Protein AF-A0A7R7EHP1-F1 (afdb_monomer)

Sequence (462 aa):
MDNDRMEEYQDSLSEIKDYPFELNQMVKHLNQRIECKRRKRFLTSLSSMVAVFLLFVITVNSNTTFAEELFKLPVIGTLAEYVQFDKGLQNAVKNKYVKKVNLIAKSNGYTLSLPYAIADTKQLVVFFQVPEHLKKKESDFINVDITKIVDTTSGKEYKDYISETSYPTGNSVDKNLYYTSIRSGDYPIPENLKIYVTMRRESQSQDTNSINNDSKASNAKDTFETTPNTKNEKLGEFVYALHMGKYPEPIITTLNKDIKVNGQTIHINSVGQYPTGTEININIPDNNDYIINGLDFKVIDNSGKSWGNPGGVTAIGPDEKGNTQYFFESDYFHSNTLNKIKFAGIRMLKKSEAVITLDLKNKTMAPELKDIQLKNIERSGNKAYITFSSDTIGCLGLFQHEYKDTKGNQFEFHSESGTSMQNSTMENYLATVWPKDNKVILTRCLSPMIKLKKPVEITLEK

Nearest PDB structures (foldseek):
  4cw8-assembly1_A  TM=3.115E-01  e=1.584E+00  Turkey adenovirus 3
  8hnn-assembly1_N  TM=4.223E-01  e=3.018E+00  Lama glama
  5ymw-assembly4_J  TM=3.507E-01  e=2.601E+00  Gallus gallus
  4d62-assembly1_A  TM=2.993E-01  e=2.133E+00  Avirulent turkey hemorrhagic enteritis virus
  7n5p-assembly1_A  TM=1.720E-01  e=4.155E-01  Mus musculus

pLDDT: mean 78.01, std 17.37, range [24.52, 96.88]

Foldseek 3Di:
DPPVVVVVVVVVVVVVPDDDPVVVVVVVVVVVVVVVVVVVVVVVVVVVVVVVVVVVQCCQQVDVVVLPVVDPDDDLVCVLVQCVVAQLVNQCSVVVQKDQRSHWWDFLRFIKTWGIWHDAQFKIKTKIFGDPVVPDDPFKDKDKDFPWKAQPVVRHTDDFWDKDKDDGDDPRVVRRITMMMIGGDPGTDHQKMKTKIWIKIWGQDPPPPDPPDDDDDDDDDDDPPPDRPIDIGTNGITMDIHRNDHHDDKDKQADQDWDADVNFTKGWGIWTAGSRKIKTKIAGDPPGQKDWLDWFKWWAWPVRDIDDDGADWDWDDPDPVRIIITIGHHPRVVPDITWKMKTFKTFIDGQVRFKKKAQLVVQDIPPDDPFKDWDDWDDDPQKIKTKMKGLDDHPWDFFDQWKADPVRDIDGWDPPWDWDDDPNIIITITMDGQDPSSMIMTGTSDTDMDGDPDIDMDTRDD

Solvent-accessible surface area (backbone atoms only — not comparable to full-atom values): 26061 Å² total; per-residue (Å²): 144,73,60,69,64,55,50,54,50,49,52,56,55,61,71,61,68,72,71,55,68,66,57,58,50,47,52,50,53,48,49,51,48,52,48,52,50,48,51,50,52,49,52,52,49,52,52,47,52,52,50,55,48,51,52,47,42,51,49,34,60,72,31,66,70,63,26,57,69,74,42,87,62,74,53,64,78,54,47,31,66,64,34,63,90,37,61,6,50,24,46,25,36,76,70,65,56,57,42,82,64,42,36,62,31,66,24,84,92,43,59,47,31,35,44,39,35,35,69,36,52,51,36,41,35,40,33,36,40,52,55,70,86,74,72,79,54,102,64,57,45,78,46,73,41,80,78,44,38,26,28,63,84,81,70,42,74,58,73,58,61,51,78,50,71,48,76,51,57,76,82,19,53,83,65,38,42,32,40,36,41,33,39,34,64,93,51,60,54,62,45,38,30,36,41,32,35,39,36,31,38,38,32,68,62,84,80,82,74,74,86,73,89,70,96,75,93,73,94,75,93,75,76,89,71,86,60,79,64,57,49,73,44,79,54,33,61,36,66,47,83,45,78,71,53,88,59,78,84,63,53,69,44,75,62,73,40,78,44,69,60,95,83,34,62,37,34,35,46,33,40,38,33,30,64,59,27,24,36,42,36,29,34,62,58,84,86,40,71,46,46,72,78,44,71,26,42,33,40,29,28,75,86,67,55,68,51,61,44,91,82,68,73,57,65,46,67,65,45,100,86,42,37,33,39,40,49,41,64,26,63,43,93,66,76,78,37,76,33,33,42,38,37,45,28,40,17,46,38,48,53,90,75,29,58,34,41,34,34,60,80,80,63,44,61,41,70,81,52,96,62,48,42,85,74,47,66,45,79,57,93,62,32,31,43,35,34,34,38,24,73,67,94,57,96,55,54,66,47,47,68,50,35,26,40,91,86,63,53,76,46,68,59,47,95,74,45,50,77,47,83,52,97,86,31,36,38,37,38,40,35,44,76,54,47,95,86,31,38,41,36,42,38,54,44,64,45,60,75,44,71,46,96,67,59,50,74,43,75,58,74,130

Secondary structure (DSSP, 8-state):
--SHHHHHHHHHHHHTT---HHHHHHHHHHHHHHHHHHHHHHHHHHHHHHHHHHHHHHHHHH-HHHHHHH--PPPHHHHHHHTTT-HHHHHHHHTT-PEEEEEEEEETTEEEEEEEEEE-SSEEEEEEE--GGG---TTEEEEEEEEEEEETTT-PEE--EEEEEEPP-THHHHTTEEEEEEEESSSPPPSEEEEEEEEEEEEE----------------------S--EEEEEEEEEEEEEE--SPPPPEEEEEEEEEEETTEEEEEEEEEE-SS-EEEEEE--TTSSEEEEEEEEEEEETTS-EEE-SS--EEE---TTSEEEEEE---GGG-S-EEEEEEEEEEEEEHHHHEEEEETTTTEEES--SSEEEEEEEEETTEEEEEEEES---SS-SEEEEEEETT--EEE--TT-EEEEETTEEEEEEEEE--TT-EEEEEE----EEEEEEEEEEE---

Mean predicted aligned error: 13.89 Å

Structure (mmCIF, N/CA/C/O backbone):
data_AF-A0A7R7EHP1-F1
#
_entry.id   AF-A0A7R7EHP1-F1
#
loop_
_atom_site.group_PDB
_atom_site.id
_atom_site.type_symbol
_atom_site.label_atom_id
_atom_site.label_alt_id
_atom_site.label_comp_id
_atom_site.label_asym_id
_atom_site.label_entity_id
_atom_site.label_seq_id
_atom_site.pdbx_PDB_ins_code
_atom_site.Cartn_x
_atom_site.Cartn_y
_atom_site.Cartn_z
_atom_site.occupancy
_atom_site.B_iso_or_equiv
_atom_site.auth_seq_id
_atom_site.auth_comp_id
_atom_site.auth_asym_id
_atom_site.auth_atom_id
_atom_site.pdbx_PDB_model_num
ATOM 1 N N . MET A 1 1 ? -35.880 4.488 -96.274 1.00 52.31 1 MET A N 1
ATOM 2 C CA . MET A 1 1 ? -34.917 3.399 -96.535 1.00 52.31 1 MET A CA 1
ATOM 3 C C . MET A 1 1 ? -33.840 3.441 -95.450 1.00 52.31 1 MET A C 1
ATOM 5 O O . MET A 1 1 ? -32.669 3.571 -95.765 1.00 52.31 1 MET A O 1
ATOM 9 N N . AS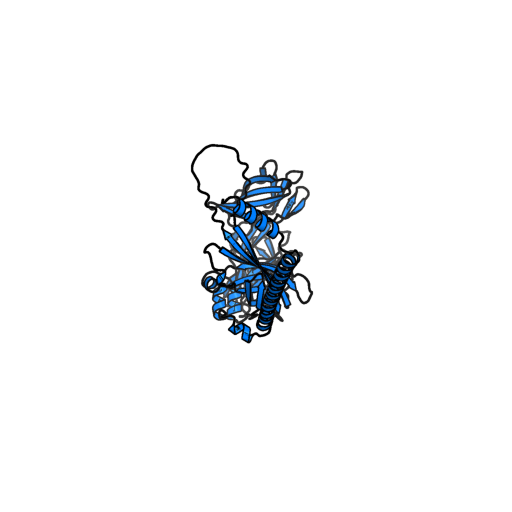P A 1 2 ? -34.262 3.430 -94.177 1.00 58.31 2 ASP A N 1
ATOM 10 C CA . ASP A 1 2 ? -33.384 3.715 -93.019 1.00 58.31 2 ASP A CA 1
ATOM 11 C C . ASP A 1 2 ? -33.766 2.907 -91.759 1.00 58.31 2 ASP A C 1
ATOM 13 O O . ASP A 1 2 ? -33.209 3.118 -90.690 1.00 58.31 2 ASP A O 1
ATOM 17 N N . ASN A 1 3 ? -34.723 1.974 -91.881 1.00 58.06 3 ASN A N 1
ATOM 18 C CA . ASN A 1 3 ? -35.154 1.109 -90.774 1.00 58.06 3 ASN A CA 1
ATOM 19 C C . ASN A 1 3 ? -34.490 -0.279 -90.845 1.00 58.06 3 ASN A C 1
ATOM 21 O O . ASN A 1 3 ? -34.068 -0.785 -89.814 1.00 58.06 3 ASN A O 1
ATOM 25 N N . ASP A 1 4 ? -34.269 -0.820 -92.053 1.00 64.56 4 ASP A N 1
ATOM 26 C CA . ASP A 1 4 ? -33.595 -2.120 -92.249 1.00 64.56 4 ASP A CA 1
ATOM 27 C C . ASP A 1 4 ? -32.164 -2.139 -91.702 1.00 64.56 4 ASP A C 1
ATOM 29 O O . ASP A 1 4 ? -31.730 -3.119 -91.111 1.00 64.56 4 ASP A O 1
ATOM 33 N N . ARG A 1 5 ? -31.419 -1.035 -91.839 1.00 61.72 5 ARG A N 1
ATOM 34 C CA . ARG A 1 5 ? -30.025 -0.970 -91.369 1.00 61.72 5 ARG A CA 1
ATOM 35 C C . ARG A 1 5 ? -29.895 -0.898 -89.856 1.00 61.72 5 ARG A C 1
ATOM 37 O O . ARG A 1 5 ? -28.898 -1.358 -89.315 1.00 61.72 5 ARG A O 1
ATOM 44 N N . MET A 1 6 ? -30.871 -0.299 -89.178 1.00 61.28 6 MET A N 1
ATOM 45 C CA . MET A 1 6 ? -30.883 -0.242 -87.716 1.00 61.28 6 MET A CA 1
ATOM 46 C C . MET A 1 6 ? -31.290 -1.582 -87.112 1.00 61.28 6 MET A C 1
ATOM 48 O O . MET A 1 6 ? -30.767 -1.941 -86.061 1.00 61.28 6 MET A O 1
ATOM 52 N N . GLU A 1 7 ? -32.164 -2.327 -87.785 1.00 69.12 7 GLU A N 1
ATOM 53 C CA . GLU A 1 7 ? -32.553 -3.679 -87.386 1.00 69.12 7 GLU A CA 1
ATOM 54 C C . GLU A 1 7 ? -31.391 -4.663 -87.603 1.00 69.12 7 GLU A C 1
ATOM 56 O O . GLU A 1 7 ? -31.010 -5.370 -86.676 1.00 69.12 7 GLU A O 1
ATOM 61 N N . GLU A 1 8 ? -30.699 -4.577 -88.743 1.00 64.94 8 GLU A N 1
ATOM 62 C CA . GLU A 1 8 ? -29.490 -5.359 -89.046 1.00 64.94 8 GLU A CA 1
ATOM 63 C C . GLU A 1 8 ? -28.326 -5.034 -88.082 1.00 64.94 8 GLU A C 1
ATOM 65 O O . GLU A 1 8 ? -27.584 -5.921 -87.651 1.00 64.94 8 GLU A O 1
ATOM 70 N N . TYR A 1 9 ? -28.189 -3.770 -87.660 1.00 66.81 9 TYR A N 1
ATOM 71 C CA . TYR A 1 9 ? -27.194 -3.346 -86.666 1.00 66.81 9 TYR A CA 1
ATOM 72 C C . TYR A 1 9 ? -27.538 -3.822 -85.244 1.00 66.81 9 TYR A C 1
ATOM 74 O O . TYR A 1 9 ? -26.642 -4.171 -84.474 1.00 66.81 9 TYR A O 1
ATOM 82 N N . GLN A 1 10 ? -28.825 -3.861 -84.886 1.00 63.66 10 GLN A N 1
ATOM 83 C CA . GLN A 1 10 ? -29.300 -4.393 -83.603 1.00 63.66 10 GLN A CA 1
ATOM 84 C C . GLN A 1 10 ? -29.149 -5.920 -83.540 1.00 63.66 10 GLN A C 1
ATOM 86 O O . GLN A 1 10 ? -28.689 -6.428 -82.515 1.00 63.66 10 GLN A O 1
ATOM 91 N N . ASP A 1 11 ? -29.424 -6.631 -84.638 1.00 70.19 11 ASP A N 1
ATOM 92 C CA . ASP A 1 11 ? -29.185 -8.074 -84.759 1.00 70.19 11 ASP A CA 1
ATOM 93 C C . ASP A 1 11 ? -27.691 -8.395 -84.635 1.00 70.19 11 ASP A C 1
ATOM 95 O O . ASP A 1 11 ? -27.306 -9.216 -83.799 1.00 70.19 11 ASP A O 1
ATOM 99 N N . SER A 1 12 ? -26.834 -7.639 -85.333 1.00 63.38 12 SER A N 1
ATOM 100 C CA . SER A 1 12 ? -25.370 -7.758 -85.237 1.00 63.38 12 SER A CA 1
ATOM 101 C C . SER A 1 12 ? -24.852 -7.536 -83.806 1.00 63.38 12 SER A C 1
ATOM 103 O O . SER A 1 12 ? -23.927 -8.209 -83.354 1.00 63.38 12 SER A O 1
ATOM 105 N N . LEU A 1 13 ? -25.441 -6.597 -83.054 1.00 60.09 13 LEU A N 1
ATOM 106 C CA . LEU A 1 13 ? -25.074 -6.332 -81.656 1.00 60.09 13 LEU A CA 1
ATOM 107 C C . LEU A 1 13 ? -25.603 -7.395 -80.685 1.00 60.09 13 LEU A C 1
ATOM 109 O O . LEU A 1 13 ? -24.998 -7.616 -79.632 1.00 60.09 13 LEU A O 1
ATOM 113 N N . SER A 1 14 ? -26.717 -8.048 -81.017 1.00 58.25 14 SER A N 1
ATOM 114 C CA . SER A 1 14 ? -27.279 -9.142 -80.222 1.00 58.25 14 SER A CA 1
ATOM 115 C C . SER A 1 14 ? -26.455 -10.430 -80.348 1.00 58.25 14 SER A C 1
ATOM 117 O O . SER A 1 14 ? -26.311 -11.157 -79.365 1.00 58.25 14 SER A O 1
ATOM 119 N N . GLU A 1 15 ? -25.816 -10.640 -81.503 1.00 56.41 15 GLU A N 1
ATOM 120 C CA . GLU A 1 15 ? -24.929 -11.774 -81.791 1.00 56.41 15 GLU A CA 1
ATOM 121 C C . GLU A 1 15 ? -23.551 -11.643 -81.100 1.00 56.41 15 GLU A C 1
ATOM 123 O O . GLU A 1 15 ? -22.895 -12.636 -80.796 1.00 56.41 15 GLU A O 1
ATOM 128 N N . ILE A 1 16 ? -23.133 -10.418 -80.747 1.00 53.50 16 ILE A N 1
ATOM 129 C CA . ILE A 1 16 ? -21.843 -10.113 -80.084 1.00 53.50 16 ILE A CA 1
ATOM 130 C C . ILE A 1 16 ? -21.940 -10.172 -78.538 1.00 53.50 16 ILE A C 1
ATOM 132 O O . ILE A 1 16 ? -20.990 -9.858 -77.818 1.00 53.50 16 ILE A O 1
ATOM 136 N N . LYS A 1 17 ? -23.084 -10.576 -77.970 1.00 46.62 17 LYS A N 1
ATOM 137 C CA . LYS A 1 17 ? -23.320 -10.485 -76.516 1.00 46.62 17 LYS A CA 1
ATOM 138 C C . LYS A 1 17 ? -22.704 -11.609 -75.678 1.00 46.62 17 LYS A C 1
ATOM 140 O O . LYS A 1 17 ? -22.642 -11.473 -74.456 1.00 46.62 17 LYS A O 1
ATOM 145 N N . ASP A 1 18 ? -22.174 -12.649 -76.313 1.00 53.75 18 ASP A N 1
ATOM 146 C CA . ASP A 1 18 ? -21.408 -13.689 -75.634 1.00 53.75 18 ASP A CA 1
ATOM 147 C C . ASP A 1 18 ? -19.911 -13.443 -75.811 1.00 53.75 18 ASP A C 1
ATOM 149 O O . ASP A 1 18 ? -19.249 -13.946 -76.720 1.00 53.75 18 ASP A O 1
ATOM 153 N N . TYR A 1 19 ? -19.345 -12.669 -74.882 1.00 53.22 19 TYR A N 1
ATOM 154 C CA . TYR A 1 19 ? -17.903 -12.704 -74.661 1.00 53.22 19 TYR A CA 1
ATOM 155 C C . TYR A 1 19 ? -17.483 -14.169 -74.461 1.00 53.22 19 TYR A C 1
ATOM 157 O O . TYR A 1 19 ? -18.042 -14.827 -73.575 1.00 53.22 19 TYR A O 1
ATOM 165 N N . PRO A 1 20 ? -16.500 -14.695 -75.218 1.00 58.59 20 PRO A N 1
ATOM 166 C CA . PRO A 1 20 ? -16.111 -16.090 -75.096 1.00 58.59 20 PRO A CA 1
ATOM 167 C C . PRO A 1 20 ? -15.748 -16.389 -73.641 1.00 58.59 20 PRO A C 1
ATOM 169 O O . PRO A 1 20 ? -15.012 -15.635 -72.994 1.00 58.59 20 PRO A O 1
ATOM 172 N N . PHE A 1 21 ? -16.280 -17.494 -73.114 1.00 57.16 21 PHE A N 1
ATOM 173 C CA . PHE A 1 21 ? -16.093 -17.936 -71.727 1.00 57.16 21 PHE A CA 1
ATOM 174 C C . PHE A 1 21 ? -14.610 -17.944 -71.306 1.00 57.16 21 PHE A C 1
ATOM 176 O O . PHE A 1 21 ? -14.271 -17.667 -70.154 1.00 57.16 21 PHE A O 1
ATOM 183 N N . GLU A 1 22 ? -13.712 -18.183 -72.261 1.00 60.34 22 GLU A N 1
ATOM 184 C CA . GLU A 1 22 ? -12.258 -18.148 -72.100 1.00 60.34 22 GLU A CA 1
ATOM 185 C C . GLU A 1 22 ? -11.711 -16.763 -71.715 1.00 60.34 22 GLU A C 1
ATOM 187 O O . GLU A 1 22 ? -10.794 -16.681 -70.897 1.00 60.34 22 GLU A O 1
ATOM 192 N N . LEU A 1 23 ? -12.297 -15.665 -72.210 1.00 55.94 23 LEU A N 1
ATOM 193 C CA . LEU A 1 23 ? -11.865 -14.299 -71.897 1.00 55.94 23 LEU A CA 1
ATOM 194 C C . LEU A 1 23 ? -12.285 -13.888 -70.477 1.00 55.94 23 LEU A C 1
ATOM 196 O O . LEU A 1 23 ? -11.485 -13.323 -69.729 1.00 55.94 23 LEU A O 1
ATOM 200 N N . ASN A 1 24 ? -13.503 -14.254 -70.062 1.00 57.12 24 ASN A N 1
ATOM 201 C CA . ASN A 1 24 ? -13.978 -14.060 -68.686 1.00 57.12 24 ASN A CA 1
ATOM 202 C C . ASN A 1 24 ? -13.167 -14.891 -67.680 1.00 57.12 24 ASN A C 1
ATOM 204 O O . ASN A 1 24 ? -12.806 -14.398 -66.606 1.00 57.12 24 ASN A O 1
ATOM 208 N N . GLN A 1 25 ? -12.811 -16.129 -68.038 1.00 59.72 25 GLN A N 1
ATOM 209 C CA . GLN A 1 25 ? -11.888 -16.936 -67.242 1.00 59.72 25 GLN A CA 1
ATOM 210 C C . GLN A 1 25 ? -10.489 -16.313 -67.187 1.00 59.72 25 GLN A C 1
ATOM 212 O O . GLN A 1 25 ? -9.908 -16.236 -66.105 1.00 59.72 25 GLN A O 1
ATOM 217 N N . MET A 1 26 ? -9.965 -15.790 -68.298 1.00 57.25 26 MET A N 1
ATOM 218 C CA . MET A 1 26 ? -8.668 -15.110 -68.321 1.00 57.25 26 MET A CA 1
ATOM 219 C C . MET A 1 26 ? -8.643 -13.865 -67.433 1.00 57.25 26 MET A C 1
ATOM 221 O O . MET A 1 26 ? -7.713 -13.717 -66.643 1.00 57.25 26 MET A O 1
ATOM 225 N N . VAL A 1 27 ? -9.662 -13.003 -67.496 1.00 59.91 27 VAL A N 1
ATOM 226 C CA . VAL A 1 27 ? -9.769 -11.804 -66.644 1.00 59.91 27 VAL A CA 1
ATOM 227 C C . VAL A 1 27 ? -9.897 -12.193 -65.171 1.00 59.91 27 VAL A C 1
ATOM 229 O O . VAL A 1 27 ? -9.215 -11.618 -64.321 1.00 59.91 27 VAL A O 1
ATOM 232 N N . LYS A 1 28 ? -10.687 -13.225 -64.850 1.00 60.69 28 LYS A N 1
ATOM 233 C CA . LYS A 1 28 ? -10.805 -13.763 -63.486 1.00 60.69 28 LYS A CA 1
ATOM 234 C C . LYS A 1 28 ? -9.474 -14.323 -62.974 1.00 60.69 28 LYS A C 1
ATOM 236 O O . LYS A 1 28 ? -9.086 -14.033 -61.844 1.00 60.69 28 LYS A O 1
ATOM 241 N N . HIS A 1 29 ? -8.741 -15.060 -63.808 1.00 63.00 29 HIS A N 1
ATOM 242 C CA . HIS A 1 29 ? -7.425 -15.615 -63.476 1.00 63.00 29 HIS A CA 1
ATOM 243 C C . HIS A 1 29 ? -6.356 -14.517 -63.358 1.00 63.00 29 HIS A C 1
ATOM 245 O O . HIS A 1 29 ? -5.473 -14.603 -62.500 1.00 63.00 29 HIS A O 1
ATOM 251 N N . LEU A 1 30 ? -6.431 -13.462 -64.175 1.00 57.88 30 LEU A N 1
ATOM 252 C CA . LEU A 1 30 ? -5.544 -12.302 -64.104 1.00 57.88 30 LEU A CA 1
ATOM 253 C C . LEU A 1 30 ? -5.798 -11.502 -62.819 1.00 57.88 30 LEU A C 1
ATOM 255 O O . LEU A 1 30 ? -4.851 -11.230 -62.082 1.00 57.88 30 LEU A O 1
ATOM 259 N N . ASN A 1 31 ? -7.063 -11.215 -62.500 1.00 58.31 31 ASN A N 1
ATOM 260 C CA . ASN A 1 31 ? -7.464 -10.529 -61.271 1.00 58.31 31 ASN A CA 1
ATOM 261 C C . ASN A 1 31 ? -7.093 -11.343 -60.025 1.00 58.31 31 ASN A C 1
ATOM 263 O O . ASN A 1 31 ? -6.468 -10.798 -59.120 1.00 58.31 31 ASN A O 1
ATOM 267 N N . GLN A 1 32 ? -7.327 -12.660 -60.009 1.00 61.62 32 GLN A N 1
ATOM 268 C CA . GLN A 1 32 ? -6.865 -13.535 -58.922 1.00 61.62 32 GLN A CA 1
ATOM 269 C C . GLN A 1 32 ? -5.338 -13.544 -58.778 1.00 61.62 32 GLN A C 1
ATOM 271 O O . GLN A 1 32 ? -4.827 -13.559 -57.659 1.00 61.62 32 GLN A O 1
ATOM 276 N N . ARG A 1 33 ? -4.576 -13.506 -59.881 1.00 59.25 33 ARG A N 1
ATOM 277 C CA . ARG A 1 33 ? -3.106 -13.399 -59.835 1.00 59.25 33 ARG A CA 1
ATOM 278 C C . ARG A 1 33 ? -2.642 -12.032 -59.332 1.00 59.25 33 ARG A C 1
ATOM 280 O O . ARG A 1 33 ? -1.659 -11.980 -58.593 1.00 59.25 33 ARG A O 1
ATOM 287 N N . ILE A 1 34 ? -3.317 -10.945 -59.704 1.00 58.03 34 ILE A N 1
ATOM 288 C CA . ILE A 1 34 ? -3.027 -9.584 -59.228 1.00 58.03 34 ILE A CA 1
ATOM 289 C C . ILE A 1 34 ? -3.346 -9.468 -57.734 1.00 58.03 34 ILE A C 1
ATOM 291 O O . ILE A 1 34 ? -2.502 -8.983 -56.980 1.00 58.03 34 ILE A O 1
ATOM 295 N N . GLU A 1 35 ? -4.493 -9.978 -57.282 1.00 55.59 35 GLU A N 1
ATOM 296 C CA . GLU A 1 35 ? -4.862 -10.015 -55.866 1.00 55.59 35 GLU A CA 1
ATOM 297 C C . GLU A 1 35 ? -3.926 -10.910 -55.057 1.00 55.59 35 GLU A C 1
ATOM 299 O O . GLU A 1 35 ? -3.403 -10.464 -54.042 1.00 55.59 35 GLU A O 1
ATOM 304 N N . CYS A 1 36 ? -3.597 -12.121 -55.520 1.00 55.41 36 CYS A N 1
ATOM 305 C CA . CYS A 1 36 ? -2.614 -12.979 -54.852 1.00 55.41 36 CYS A CA 1
ATOM 306 C C . CYS A 1 36 ? -1.216 -12.350 -54.808 1.00 55.41 36 CYS A C 1
ATOM 308 O O . CYS A 1 36 ? -0.531 -12.487 -53.797 1.00 55.41 36 CYS A O 1
ATOM 310 N N . LYS A 1 37 ? -0.767 -11.645 -55.859 1.00 55.28 37 LYS A N 1
ATOM 311 C CA . LYS A 1 37 ? 0.523 -10.928 -55.851 1.00 55.28 37 LYS A CA 1
ATOM 312 C C . LYS A 1 37 ? 0.499 -9.713 -54.924 1.00 55.28 37 LYS A C 1
ATOM 314 O O . LYS A 1 37 ? 1.484 -9.499 -54.222 1.00 55.28 37 LYS A O 1
ATOM 319 N N . ARG A 1 38 ? -0.596 -8.944 -54.880 1.00 52.72 38 ARG A N 1
ATOM 320 C CA . ARG A 1 38 ? -0.785 -7.833 -53.928 1.00 52.72 38 ARG A CA 1
ATOM 321 C C . ARG A 1 38 ? -0.858 -8.342 -52.493 1.00 52.72 38 ARG A C 1
ATOM 323 O O . ARG A 1 38 ? -0.155 -7.811 -51.648 1.00 52.72 38 ARG A O 1
ATOM 330 N N . ARG A 1 39 ? -1.603 -9.417 -52.232 1.00 52.03 39 ARG A N 1
ATOM 331 C CA . ARG A 1 39 ? -1.726 -10.056 -50.916 1.00 52.03 39 ARG A CA 1
ATOM 332 C C . ARG A 1 39 ? -0.402 -10.671 -50.474 1.00 52.03 39 ARG A C 1
ATOM 334 O O . ARG A 1 39 ? -0.000 -10.422 -49.350 1.00 52.03 39 ARG A O 1
ATOM 341 N N . LYS A 1 40 ? 0.333 -11.367 -51.356 1.00 50.81 40 LYS A N 1
ATOM 342 C CA . LYS A 1 40 ? 1.697 -11.852 -51.071 1.00 50.81 40 LYS A CA 1
ATOM 343 C C . LYS A 1 40 ? 2.669 -10.702 -50.807 1.00 50.81 40 LYS A C 1
ATOM 345 O O . LYS A 1 40 ? 3.375 -10.780 -49.817 1.00 50.81 40 LYS A O 1
ATOM 350 N N . ARG A 1 41 ? 2.672 -9.626 -51.608 1.00 51.34 41 ARG A N 1
ATOM 351 C CA . ARG A 1 41 ? 3.519 -8.437 -51.366 1.00 51.34 41 ARG A CA 1
ATOM 352 C C . ARG A 1 41 ? 3.160 -7.706 -50.070 1.00 51.34 41 ARG A C 1
ATOM 354 O O . ARG A 1 41 ? 4.057 -7.264 -49.363 1.00 51.34 41 ARG A O 1
ATOM 361 N N . PHE A 1 42 ? 1.874 -7.613 -49.742 1.00 47.16 42 PHE A N 1
ATOM 362 C CA . PHE A 1 42 ? 1.380 -7.003 -48.508 1.00 47.16 42 PHE A CA 1
ATOM 363 C C . PHE A 1 42 ? 1.708 -7.867 -47.282 1.00 47.16 42 PHE A C 1
ATOM 365 O O . PHE A 1 42 ? 2.222 -7.350 -46.298 1.00 47.16 42 PHE A O 1
ATOM 372 N N . LEU A 1 43 ? 1.531 -9.191 -47.369 1.00 43.28 43 LEU A N 1
ATOM 373 C CA . LEU A 1 43 ? 1.942 -10.158 -46.343 1.00 43.28 43 LEU A CA 1
ATOM 374 C C . LEU A 1 43 ? 3.465 -10.167 -46.140 1.00 43.28 43 LEU A C 1
ATOM 376 O O . LEU A 1 43 ? 3.918 -10.150 -44.999 1.00 43.28 43 LEU A O 1
ATOM 380 N N . THR A 1 44 ? 4.271 -10.124 -47.209 1.00 51.81 44 THR A N 1
ATOM 381 C CA . THR A 1 44 ? 5.738 -10.027 -47.089 1.00 51.81 44 THR A CA 1
ATOM 382 C C . THR A 1 44 ? 6.186 -8.669 -46.547 1.00 51.81 44 THR A C 1
ATOM 384 O O . THR A 1 44 ? 7.168 -8.607 -45.814 1.00 51.81 44 THR A O 1
ATOM 387 N N . SER A 1 45 ? 5.467 -7.585 -46.860 1.00 52.44 45 SER A N 1
ATOM 388 C CA . SER A 1 45 ? 5.767 -6.235 -46.363 1.00 52.44 45 SER A CA 1
ATOM 389 C C . SER A 1 45 ? 5.407 -6.069 -44.882 1.00 52.44 45 SER A C 1
ATOM 391 O O . SER A 1 45 ? 6.240 -5.573 -44.126 1.00 52.44 45 SER A O 1
ATOM 393 N N . LEU A 1 46 ? 4.245 -6.564 -44.430 1.00 52.66 46 LEU A N 1
ATOM 394 C CA . LEU A 1 46 ? 3.900 -6.604 -43.002 1.00 52.66 46 LEU A CA 1
ATOM 395 C C . LEU A 1 46 ? 4.866 -7.499 -42.218 1.00 52.66 46 LEU A C 1
ATOM 397 O O . LEU A 1 46 ? 5.336 -7.107 -41.154 1.00 52.66 46 LEU A O 1
ATOM 401 N N . SER A 1 47 ? 5.203 -8.678 -42.753 1.00 57.56 47 SER A N 1
ATOM 402 C CA . SER A 1 47 ? 6.149 -9.594 -42.104 1.00 57.56 47 SER A CA 1
ATOM 403 C C . SER A 1 47 ? 7.547 -8.985 -41.979 1.00 57.56 47 SER A C 1
ATOM 405 O O . SER A 1 47 ? 8.196 -9.164 -40.953 1.00 57.56 47 SER A O 1
ATOM 407 N N . SER A 1 48 ? 8.010 -8.254 -42.997 1.00 69.06 48 SER A N 1
ATOM 408 C CA . SER A 1 48 ? 9.295 -7.548 -42.964 1.00 69.06 48 SER A CA 1
ATOM 409 C C . SER A 1 48 ? 9.299 -6.437 -41.915 1.00 69.06 48 SER A C 1
ATOM 411 O O . SER A 1 48 ? 10.251 -6.322 -41.149 1.00 69.06 48 SER A O 1
ATOM 413 N N . MET A 1 49 ? 8.213 -5.670 -41.818 1.00 66.75 49 MET A N 1
ATOM 414 C CA . MET A 1 49 ? 8.080 -4.594 -40.841 1.00 66.75 49 MET A CA 1
ATOM 415 C C . MET A 1 49 ? 8.054 -5.139 -39.403 1.00 66.75 49 MET A C 1
ATOM 417 O O . MET A 1 49 ? 8.783 -4.640 -38.549 1.00 66.75 49 MET A O 1
ATOM 421 N N . VAL A 1 50 ? 7.317 -6.227 -39.145 1.00 72.75 50 VAL A N 1
ATOM 422 C CA . VAL A 1 50 ? 7.344 -6.934 -37.849 1.00 72.75 50 VAL A CA 1
ATOM 423 C C . VAL A 1 50 ? 8.745 -7.470 -37.533 1.00 72.75 50 VAL A C 1
ATOM 425 O O . VAL A 1 50 ? 9.210 -7.307 -36.408 1.00 72.75 50 VAL A O 1
ATOM 428 N N . ALA A 1 51 ? 9.448 -8.053 -38.509 1.00 76.81 51 ALA A N 1
ATOM 429 C CA . ALA A 1 51 ? 10.800 -8.577 -38.312 1.00 76.81 51 ALA A CA 1
ATOM 430 C C . ALA A 1 51 ? 11.817 -7.475 -37.973 1.00 76.81 51 ALA A C 1
ATOM 432 O O . ALA A 1 51 ? 12.565 -7.611 -37.007 1.00 76.81 51 ALA A O 1
ATOM 433 N N . VAL A 1 52 ? 11.808 -6.356 -38.706 1.00 80.00 52 VAL A N 1
ATOM 434 C CA . VAL A 1 52 ? 12.650 -5.184 -38.408 1.00 80.00 52 VAL A CA 1
ATOM 435 C C . VAL A 1 52 ? 12.344 -4.641 -37.014 1.00 80.00 52 VAL A C 1
ATOM 437 O O . VAL A 1 52 ? 13.257 -4.264 -36.283 1.00 80.00 52 VAL A O 1
ATOM 440 N N . PHE A 1 53 ? 11.076 -4.649 -36.598 1.00 76.06 53 PHE A N 1
ATOM 441 C CA . PHE A 1 53 ? 10.716 -4.215 -35.254 1.00 76.06 53 PHE A CA 1
ATOM 442 C C . PHE A 1 53 ? 11.153 -5.173 -34.157 1.00 76.06 53 PHE A C 1
ATOM 444 O O . PHE A 1 53 ? 11.627 -4.704 -33.128 1.00 76.06 53 PHE A O 1
ATOM 451 N N . LEU A 1 54 ? 11.017 -6.483 -34.350 1.00 80.31 54 LEU A N 1
ATOM 452 C CA . LEU A 1 54 ? 11.529 -7.461 -33.393 1.00 80.31 54 LEU A CA 1
ATOM 453 C C . LEU A 1 54 ? 13.044 -7.325 -33.252 1.00 80.31 54 LEU A C 1
ATOM 455 O O . LEU A 1 54 ? 13.540 -7.265 -32.133 1.00 80.31 54 LEU A O 1
ATOM 459 N N . LEU A 1 55 ? 13.762 -7.172 -34.368 1.00 83.06 55 LEU A N 1
ATOM 460 C CA . LEU A 1 55 ? 15.197 -6.892 -34.358 1.00 83.06 55 LEU A CA 1
ATOM 461 C C . LEU A 1 55 ? 15.515 -5.594 -33.616 1.00 83.06 55 LEU A C 1
ATOM 463 O O . LEU A 1 55 ? 16.446 -5.573 -32.819 1.00 83.06 55 LEU A O 1
ATOM 467 N N . PHE A 1 56 ? 14.727 -4.537 -33.812 1.00 78.56 56 PHE A N 1
ATOM 468 C CA . PHE A 1 56 ? 14.872 -3.294 -33.058 1.00 78.56 56 PHE A CA 1
ATOM 469 C C . PHE A 1 56 ? 14.669 -3.510 -31.552 1.00 78.56 56 PHE A C 1
ATOM 471 O O . PHE A 1 56 ? 15.539 -3.131 -30.778 1.00 78.56 56 PHE A O 1
ATOM 478 N N . VAL A 1 57 ? 13.577 -4.159 -31.125 1.00 79.75 57 VAL A N 1
ATOM 479 C CA . VAL A 1 57 ? 13.315 -4.434 -29.698 1.00 79.75 57 VAL A CA 1
ATOM 480 C C . VAL A 1 57 ? 14.434 -5.279 -29.091 1.00 79.75 57 VAL A C 1
ATOM 482 O O . VAL A 1 57 ? 14.919 -4.957 -28.012 1.00 79.75 57 VAL A O 1
ATOM 485 N N . ILE A 1 58 ? 14.888 -6.317 -29.798 1.00 82.12 58 ILE A N 1
ATOM 486 C CA . ILE A 1 58 ? 16.012 -7.150 -29.360 1.00 82.12 58 ILE A CA 1
ATOM 487 C C . ILE A 1 58 ? 17.283 -6.305 -29.246 1.00 82.12 58 ILE A C 1
ATOM 489 O O . ILE A 1 58 ? 17.976 -6.396 -28.239 1.00 82.12 58 ILE A O 1
ATOM 493 N N . THR A 1 59 ? 17.579 -5.457 -30.232 1.00 77.94 59 THR A N 1
ATOM 494 C CA . THR A 1 59 ? 18.792 -4.626 -30.234 1.00 77.94 59 THR A CA 1
ATOM 495 C C . THR A 1 59 ? 18.785 -3.639 -29.072 1.00 77.94 59 THR A C 1
ATOM 497 O O . THR A 1 59 ? 19.772 -3.553 -28.348 1.00 77.94 59 THR A O 1
ATOM 500 N N . VAL A 1 60 ? 17.668 -2.938 -28.855 1.00 75.69 60 VAL A N 1
ATOM 501 C CA . VAL A 1 60 ? 17.534 -1.974 -27.755 1.00 75.69 60 VAL A CA 1
ATOM 502 C C . VAL A 1 60 ? 17.618 -2.668 -26.400 1.00 75.69 60 VAL A C 1
ATOM 504 O O . VAL A 1 60 ? 18.379 -2.235 -25.543 1.00 75.69 60 VAL A O 1
ATOM 507 N N . ASN A 1 61 ? 16.902 -3.777 -26.216 1.00 81.00 61 ASN A N 1
ATOM 508 C CA . ASN A 1 61 ? 16.882 -4.474 -24.930 1.00 81.00 61 ASN A CA 1
ATOM 509 C C . ASN A 1 61 ? 18.192 -5.234 -24.639 1.00 81.00 61 ASN A C 1
ATOM 511 O O . ASN A 1 61 ? 18.465 -5.527 -23.479 1.00 81.00 61 ASN A O 1
ATOM 515 N N . SER A 1 62 ? 19.004 -5.558 -25.657 1.00 79.62 62 SER A N 1
ATOM 516 C CA . SER A 1 62 ? 20.288 -6.262 -25.470 1.00 79.62 62 SER A CA 1
ATOM 517 C C . SER A 1 62 ? 21.494 -5.323 -25.371 1.00 79.62 62 SER A C 1
ATOM 519 O O . SER A 1 62 ? 22.539 -5.742 -24.877 1.00 79.62 62 SER A O 1
ATOM 521 N N . ASN A 1 63 ? 21.390 -4.078 -25.854 1.00 75.19 63 ASN A N 1
ATOM 522 C CA . ASN A 1 63 ? 22.502 -3.127 -25.896 1.00 75.19 63 ASN A CA 1
ATOM 523 C C . ASN A 1 63 ? 22.160 -1.833 -25.145 1.00 75.19 63 ASN A C 1
ATOM 525 O O . ASN A 1 63 ? 21.427 -0.974 -25.636 1.00 75.19 63 ASN A O 1
ATOM 529 N N . THR A 1 64 ? 22.765 -1.674 -23.969 1.00 68.94 64 THR A N 1
ATOM 530 C CA . THR A 1 64 ? 22.543 -0.532 -23.078 1.00 68.94 64 THR A CA 1
ATOM 531 C C . THR A 1 64 ? 22.966 0.799 -23.696 1.00 68.94 64 THR A C 1
ATOM 533 O O . THR A 1 64 ? 22.229 1.771 -23.567 1.00 68.94 64 THR A O 1
ATOM 536 N N . THR A 1 65 ? 24.095 0.849 -24.409 1.00 72.19 65 THR A N 1
ATOM 537 C CA . THR A 1 65 ? 24.624 2.077 -25.027 1.00 72.19 65 THR A CA 1
ATOM 538 C C . THR A 1 65 ? 23.713 2.591 -26.136 1.00 72.19 65 THR A C 1
ATOM 540 O O . THR A 1 65 ? 23.424 3.780 -26.209 1.00 72.19 65 THR A O 1
ATOM 543 N N . PHE A 1 66 ? 23.207 1.693 -26.982 1.00 65.94 66 PHE A N 1
ATOM 544 C CA . PHE A 1 66 ? 22.267 2.076 -28.036 1.00 65.94 66 PHE A CA 1
ATOM 545 C C . PHE A 1 66 ? 20.934 2.567 -27.460 1.00 65.94 66 PHE A C 1
ATOM 547 O O . PHE A 1 66 ? 20.342 3.521 -27.962 1.00 65.94 66 PHE A O 1
ATOM 554 N N . ALA A 1 67 ? 20.474 1.938 -26.378 1.00 66.62 67 ALA A N 1
ATOM 555 C CA . ALA A 1 67 ? 19.261 2.357 -25.702 1.00 66.62 67 ALA A CA 1
ATOM 556 C C . ALA A 1 67 ? 19.405 3.756 -25.071 1.00 66.62 67 ALA A C 1
ATOM 558 O O . ALA A 1 67 ? 18.501 4.575 -25.209 1.00 66.62 67 ALA A O 1
ATOM 559 N N . GLU A 1 68 ? 20.546 4.066 -24.445 1.00 66.62 68 GLU A N 1
ATOM 560 C CA . GLU A 1 68 ? 20.814 5.390 -23.857 1.00 66.62 68 GLU A CA 1
ATOM 561 C C . GLU A 1 68 ? 20.798 6.535 -24.881 1.00 66.62 68 GLU A C 1
ATOM 563 O O . GLU A 1 68 ? 20.367 7.630 -24.540 1.00 66.62 68 GLU A O 1
ATOM 568 N N . GLU A 1 69 ? 21.200 6.288 -26.129 1.00 65.31 69 GLU A N 1
ATOM 569 C CA . GLU A 1 69 ? 21.138 7.290 -27.207 1.00 65.31 69 GLU A CA 1
ATOM 570 C C . GLU A 1 69 ? 19.723 7.460 -27.784 1.00 65.31 69 GLU A C 1
ATOM 572 O O . GLU A 1 69 ? 19.301 8.562 -28.141 1.00 65.31 69 GLU A O 1
ATOM 577 N N . LEU A 1 70 ? 18.950 6.372 -27.867 1.00 63.22 70 LEU A N 1
ATOM 578 C CA . LEU A 1 70 ? 17.570 6.420 -28.360 1.00 63.22 70 LEU A CA 1
ATOM 579 C C . LEU A 1 70 ? 16.619 7.107 -27.388 1.00 63.22 70 LEU A C 1
ATOM 581 O O . LEU A 1 70 ? 15.651 7.754 -27.799 1.00 63.22 70 LEU A O 1
ATOM 585 N N . PHE A 1 71 ? 16.878 6.951 -26.098 1.00 62.31 71 PHE A N 1
ATOM 586 C CA . PHE A 1 71 ? 16.114 7.616 -25.074 1.00 62.31 71 PHE A CA 1
ATOM 587 C C . PHE A 1 71 ? 16.838 8.894 -24.651 1.00 62.31 71 PHE A C 1
ATOM 589 O O . PHE A 1 71 ? 17.799 8.850 -23.893 1.00 62.31 71 PHE A O 1
ATOM 596 N N . LYS A 1 72 ? 16.334 10.062 -25.066 1.00 62.03 72 LYS A N 1
ATOM 597 C CA . LYS A 1 72 ? 16.723 11.362 -24.483 1.00 62.03 72 LYS A CA 1
ATOM 598 C C . LYS A 1 72 ? 16.193 11.465 -23.051 1.00 62.03 72 LYS A C 1
ATOM 600 O O . LYS A 1 72 ? 15.256 12.210 -22.769 1.00 62.03 72 LYS A O 1
ATOM 605 N N . LEU A 1 73 ? 16.714 10.625 -22.166 1.00 58.44 73 LEU A N 1
ATOM 606 C CA . LEU A 1 73 ? 16.141 10.428 -20.853 1.00 58.44 73 LEU A CA 1
ATOM 607 C C . LEU A 1 73 ? 16.330 11.666 -19.981 1.00 58.44 73 LEU A C 1
ATOM 609 O O . LEU A 1 73 ? 17.366 12.334 -20.064 1.00 58.44 73 LEU A O 1
ATOM 613 N N . PRO A 1 74 ? 15.376 11.953 -19.080 1.00 59.81 74 PRO A N 1
ATOM 614 C CA . PRO A 1 74 ? 15.667 12.821 -17.956 1.00 59.81 74 PRO A CA 1
ATOM 615 C C . PRO A 1 74 ? 16.903 12.291 -17.215 1.00 59.81 74 PRO A C 1
ATOM 617 O O . PRO A 1 74 ? 16.907 11.167 -16.725 1.00 59.81 74 PRO A O 1
ATOM 620 N N . VAL A 1 75 ? 17.966 13.098 -17.123 1.00 62.06 75 VAL A N 1
ATOM 621 C CA . VAL A 1 75 ? 19.150 12.778 -16.308 1.00 62.06 75 VAL A CA 1
ATOM 622 C C . VAL A 1 75 ? 18.686 12.416 -14.893 1.00 62.06 75 VAL A C 1
ATOM 624 O O . VAL A 1 75 ? 17.742 13.025 -14.398 1.00 62.06 75 VAL A O 1
ATOM 627 N N . ILE A 1 76 ? 19.345 11.468 -14.216 1.00 65.06 76 ILE A N 1
ATOM 628 C CA . ILE A 1 76 ? 18.968 11.004 -12.860 1.00 65.06 76 ILE A CA 1
ATOM 629 C C . ILE A 1 76 ? 18.720 12.181 -11.898 1.00 65.06 76 ILE A C 1
ATOM 631 O O . ILE A 1 76 ? 17.775 12.144 -11.121 1.00 65.06 76 ILE A O 1
ATOM 635 N N . GLY A 1 77 ? 19.501 13.264 -12.007 1.00 61.28 77 GLY A N 1
ATOM 636 C CA . GLY A 1 77 ? 19.275 14.494 -11.238 1.00 61.28 77 GLY A CA 1
ATOM 637 C C . GLY A 1 77 ? 17.894 15.122 -11.464 1.00 61.28 77 GLY A C 1
ATOM 638 O O . GLY A 1 77 ? 17.256 15.535 -10.505 1.00 61.28 77 GLY A O 1
ATOM 639 N N . THR A 1 78 ? 17.390 15.109 -12.701 1.00 67.00 78 THR A N 1
ATOM 640 C CA . THR A 1 78 ? 16.028 15.558 -13.019 1.00 67.00 78 THR A CA 1
ATOM 641 C C . THR A 1 78 ? 14.965 14.583 -12.524 1.00 67.00 78 THR A C 1
ATOM 643 O O . THR A 1 78 ? 13.904 15.052 -12.151 1.00 67.00 78 THR A O 1
ATOM 646 N N . LEU A 1 79 ? 15.237 13.269 -12.416 1.00 73.12 79 LEU A N 1
ATOM 647 C CA . LEU A 1 79 ? 14.267 12.277 -11.909 1.00 73.12 79 LEU A CA 1
ATOM 648 C C . LEU A 1 79 ? 13.793 12.596 -10.477 1.00 73.12 79 LEU A C 1
ATOM 650 O O . LEU A 1 79 ? 12.654 12.299 -10.128 1.00 73.12 79 LEU A O 1
ATOM 654 N N . ALA A 1 80 ? 14.626 13.265 -9.671 1.00 68.69 80 ALA A N 1
ATOM 655 C CA . ALA A 1 80 ? 14.273 13.694 -8.316 1.00 68.69 80 ALA A CA 1
ATOM 656 C C . ALA A 1 80 ? 13.133 14.733 -8.294 1.00 68.69 80 ALA A C 1
ATOM 658 O O . ALA A 1 80 ? 12.390 14.807 -7.314 1.00 68.69 80 ALA A O 1
ATOM 659 N N . GLU A 1 81 ? 12.981 15.508 -9.371 1.00 68.25 81 GLU A N 1
ATOM 660 C CA . GLU A 1 81 ? 11.869 16.446 -9.556 1.00 68.25 81 GLU A CA 1
ATOM 661 C C . GLU A 1 81 ? 10.562 15.707 -9.895 1.00 68.25 81 GLU A C 1
ATOM 663 O O . GLU A 1 81 ? 9.487 16.147 -9.502 1.00 68.25 81 GLU A O 1
ATOM 668 N N . TYR A 1 82 ? 10.639 14.542 -10.552 1.00 70.06 82 TYR A N 1
ATOM 669 C CA . TYR A 1 82 ? 9.459 13.742 -10.928 1.00 70.06 82 TYR A CA 1
ATOM 670 C C . TYR A 1 82 ? 8.845 13.020 -9.727 1.00 70.06 82 TYR A C 1
ATOM 672 O O . TYR A 1 82 ? 7.633 12.847 -9.656 1.00 70.06 82 TYR A O 1
ATOM 680 N N . VAL A 1 83 ? 9.673 12.618 -8.762 1.00 67.62 83 VAL A N 1
ATOM 681 C CA . VAL A 1 83 ? 9.231 11.924 -7.541 1.00 67.62 83 VAL A CA 1
ATOM 682 C C . VAL A 1 83 ? 9.074 12.877 -6.357 1.00 67.62 83 VAL A C 1
ATOM 684 O O . VAL A 1 83 ? 9.201 12.473 -5.207 1.00 67.62 83 VAL A O 1
ATOM 687 N N . GLN A 1 84 ? 8.812 14.163 -6.608 1.00 63.50 84 GLN A N 1
ATOM 688 C CA . GLN A 1 84 ? 8.875 15.192 -5.566 1.00 63.50 84 GLN A CA 1
ATOM 689 C C . GLN A 1 84 ? 7.917 15.012 -4.385 1.00 63.50 84 GLN A C 1
ATOM 691 O O . GLN A 1 84 ? 8.180 15.520 -3.296 1.00 63.50 84 GLN A O 1
ATOM 696 N N . PHE A 1 85 ? 6.837 14.264 -4.589 1.00 60.56 85 PHE A N 1
ATOM 697 C CA . PHE A 1 85 ? 5.847 13.970 -3.559 1.00 60.56 85 PHE A CA 1
ATOM 698 C C . PHE A 1 85 ? 6.188 12.727 -2.722 1.00 60.56 85 PHE A C 1
ATOM 700 O O . PHE A 1 85 ? 5.536 12.492 -1.710 1.00 60.56 85 PHE A O 1
ATOM 707 N N . ASP A 1 86 ? 7.234 11.977 -3.086 1.00 68.50 86 ASP A N 1
ATOM 708 C CA . ASP A 1 86 ? 7.754 10.851 -2.308 1.00 68.50 86 ASP A CA 1
ATOM 709 C C . ASP A 1 86 ? 9.224 11.110 -1.948 1.00 68.50 86 ASP A C 1
ATOM 711 O O . ASP A 1 86 ? 10.146 10.889 -2.741 1.00 68.50 86 ASP A O 1
ATOM 715 N N . LYS A 1 87 ? 9.471 11.589 -0.721 1.00 70.12 87 LYS A N 1
ATOM 716 C CA . LYS A 1 87 ? 10.848 11.873 -0.291 1.00 70.12 87 LYS A CA 1
ATOM 717 C C . LYS A 1 87 ? 11.712 10.614 -0.178 1.00 70.12 87 LYS A C 1
ATOM 719 O O . LYS A 1 87 ? 12.932 10.731 -0.290 1.00 70.12 87 LYS A O 1
ATOM 724 N N . GLY A 1 88 ? 11.119 9.433 0.025 1.00 72.12 88 GLY A N 1
ATOM 725 C CA . GLY A 1 88 ? 11.848 8.163 0.008 1.00 72.12 88 GLY A CA 1
ATOM 726 C C . GLY A 1 88 ? 12.436 7.903 -1.375 1.00 72.12 88 GLY A C 1
ATOM 727 O O . GLY A 1 88 ? 13.644 7.700 -1.514 1.00 72.12 88 GLY A O 1
ATOM 728 N N . LEU A 1 89 ? 11.616 8.058 -2.414 1.00 78.38 89 LEU A N 1
ATOM 729 C CA . LEU A 1 89 ? 12.076 7.967 -3.798 1.00 78.38 89 LEU A CA 1
ATOM 730 C C . LEU A 1 89 ? 13.045 9.092 -4.165 1.00 78.38 89 LEU A C 1
ATOM 732 O O . LEU A 1 89 ? 14.055 8.820 -4.812 1.00 78.38 89 LEU A O 1
ATOM 736 N N . GLN A 1 90 ? 12.829 10.331 -3.708 1.00 77.56 90 GLN A N 1
ATOM 737 C CA . GLN A 1 90 ? 13.821 11.396 -3.907 1.00 77.56 90 GLN A CA 1
ATOM 738 C C . GLN A 1 90 ? 15.184 11.033 -3.311 1.00 77.56 90 GLN A C 1
ATOM 740 O O . GLN A 1 90 ? 16.211 11.283 -3.942 1.00 77.56 90 GLN A O 1
ATOM 745 N N . ASN A 1 91 ? 15.211 10.465 -2.104 1.00 78.50 91 ASN A N 1
ATOM 746 C CA . ASN A 1 91 ? 16.450 10.064 -1.446 1.00 78.50 91 ASN A CA 1
ATOM 747 C C . ASN A 1 91 ? 17.140 8.925 -2.203 1.00 78.50 91 ASN A C 1
ATOM 749 O O . ASN A 1 91 ? 18.349 9.010 -2.425 1.00 78.50 91 ASN A O 1
ATOM 753 N N . ALA A 1 92 ? 16.392 7.922 -2.669 1.00 84.06 92 ALA A N 1
ATOM 754 C CA . ALA A 1 92 ? 16.920 6.871 -3.537 1.00 84.06 92 ALA A CA 1
ATOM 755 C C . ALA A 1 92 ? 17.535 7.451 -4.824 1.00 84.06 92 ALA A C 1
ATOM 757 O O . ALA A 1 92 ? 18.660 7.110 -5.194 1.00 84.06 92 ALA A O 1
ATOM 758 N N . VAL A 1 93 ? 16.846 8.396 -5.471 1.00 84.06 93 VAL A N 1
ATOM 759 C CA . VAL A 1 93 ? 17.336 9.059 -6.686 1.00 84.06 93 VAL A CA 1
ATOM 760 C C . VAL A 1 93 ? 18.609 9.867 -6.425 1.00 84.06 93 VAL A C 1
ATOM 762 O O . VAL A 1 93 ? 19.597 9.711 -7.147 1.00 84.06 93 VAL A O 1
ATOM 765 N N . LYS A 1 94 ? 18.626 10.692 -5.370 1.00 82.31 94 LYS A N 1
ATOM 766 C CA . LYS A 1 94 ? 19.791 11.507 -4.977 1.00 82.31 94 LYS A CA 1
ATOM 767 C C . LYS A 1 94 ? 21.019 10.653 -4.666 1.00 82.31 94 LYS A C 1
ATOM 769 O O . LYS A 1 94 ? 22.132 11.040 -5.013 1.00 82.31 94 LYS A O 1
ATOM 774 N N . ASN A 1 95 ? 20.814 9.474 -4.083 1.00 83.94 95 ASN A N 1
ATOM 775 C CA . ASN A 1 95 ? 21.874 8.516 -3.770 1.00 83.94 95 ASN A CA 1
ATOM 776 C C . ASN A 1 95 ? 22.192 7.550 -4.926 1.00 83.94 95 ASN A C 1
ATOM 778 O O . ASN A 1 95 ? 22.861 6.542 -4.719 1.00 83.94 95 ASN A O 1
ATOM 782 N N . LYS A 1 96 ? 21.755 7.859 -6.158 1.00 84.44 96 LYS A N 1
ATOM 783 C CA . LYS A 1 96 ? 22.031 7.074 -7.377 1.00 84.44 96 LYS A CA 1
ATOM 784 C C . LYS A 1 96 ? 21.548 5.618 -7.300 1.00 84.44 96 LYS A C 1
ATOM 786 O O . LYS A 1 96 ? 22.068 4.765 -8.011 1.00 84.44 96 LYS A O 1
ATOM 791 N N . TYR A 1 97 ? 20.512 5.342 -6.508 1.00 88.00 97 TYR A N 1
ATOM 792 C CA . TYR A 1 97 ? 19.895 4.016 -6.373 1.00 88.00 97 TYR A CA 1
ATOM 793 C C . TYR A 1 97 ? 18.893 3.692 -7.503 1.00 88.00 97 TYR A C 1
ATOM 795 O O . TYR A 1 97 ? 18.069 2.787 -7.411 1.00 88.00 97 TYR A O 1
ATOM 803 N N . VAL A 1 98 ? 18.941 4.446 -8.602 1.00 89.12 98 VAL A N 1
ATOM 804 C CA . VAL A 1 98 ? 18.077 4.246 -9.769 1.00 89.12 98 VAL A CA 1
ATOM 805 C C . VAL A 1 98 ? 18.762 3.308 -10.743 1.00 89.12 98 VAL A C 1
ATOM 807 O O . VAL A 1 98 ? 19.877 3.578 -11.195 1.00 89.12 98 VAL A O 1
ATOM 810 N N . LYS A 1 99 ? 18.064 2.248 -11.143 1.00 88.56 99 LYS A N 1
ATOM 811 C CA . LYS A 1 99 ? 18.521 1.355 -12.198 1.00 88.56 99 LYS A CA 1
ATOM 812 C C . LYS A 1 99 ? 17.993 1.825 -13.549 1.00 88.56 99 LYS A C 1
ATOM 814 O O . LYS A 1 99 ? 16.785 1.949 -13.745 1.00 88.56 99 LYS A O 1
ATOM 819 N N . LYS A 1 100 ? 18.902 2.048 -14.500 1.00 87.69 100 LYS A N 1
ATOM 820 C CA . LYS A 1 100 ? 18.551 2.168 -15.920 1.00 87.69 100 LYS A CA 1
ATOM 821 C C . LYS A 1 100 ? 18.271 0.770 -16.460 1.00 87.69 100 LYS A C 1
ATOM 823 O O . LYS A 1 100 ? 19.166 -0.071 -16.446 1.00 87.69 100 LYS A O 1
ATOM 828 N N . VAL A 1 101 ? 17.041 0.522 -16.895 1.00 89.12 101 VAL A N 1
ATOM 829 C CA . VAL A 1 101 ? 16.634 -0.765 -17.485 1.00 89.12 101 VAL A CA 1
ATOM 830 C C . VAL A 1 101 ? 16.396 -0.646 -18.988 1.00 89.12 101 VAL A C 1
ATOM 832 O O . VAL A 1 101 ? 16.640 -1.611 -19.702 1.00 89.12 101 VAL A O 1
ATOM 835 N N . ASN A 1 102 ? 16.017 0.546 -19.472 1.00 87.62 102 ASN A N 1
ATOM 836 C CA . ASN A 1 102 ? 15.972 0.899 -20.895 1.00 87.62 102 ASN A CA 1
ATOM 837 C C . ASN A 1 102 ? 15.206 -0.102 -21.782 1.00 87.62 102 ASN A C 1
ATOM 839 O O . ASN A 1 102 ? 15.596 -0.373 -22.917 1.00 87.62 102 ASN A O 1
ATOM 843 N N . LEU A 1 103 ? 14.102 -0.646 -21.272 1.00 90.12 103 LEU A N 1
ATOM 844 C CA . LEU A 1 103 ? 13.329 -1.654 -21.987 1.00 90.12 103 LEU A CA 1
ATOM 845 C C . LEU A 1 103 ? 12.282 -1.005 -22.895 1.00 90.12 103 LEU A C 1
ATOM 847 O O . LEU A 1 103 ? 11.643 -0.020 -22.528 1.00 90.12 103 LEU A O 1
ATOM 851 N N . ILE A 1 104 ? 12.048 -1.600 -24.064 1.00 91.19 104 ILE A N 1
ATOM 852 C CA . ILE A 1 104 ? 10.960 -1.225 -24.974 1.00 91.19 104 ILE A CA 1
ATOM 853 C C . ILE A 1 104 ? 10.041 -2.416 -25.198 1.00 91.19 104 ILE A C 1
ATOM 855 O O . ILE A 1 104 ? 10.498 -3.534 -25.439 1.00 91.19 104 ILE A O 1
ATOM 859 N N . ALA A 1 105 ? 8.737 -2.147 -25.211 1.00 90.69 105 ALA A N 1
ATOM 860 C CA . ALA A 1 105 ? 7.734 -3.067 -25.719 1.00 90.69 105 ALA A CA 1
ATOM 861 C C . ALA A 1 105 ? 6.825 -2.355 -26.730 1.00 90.69 105 ALA A C 1
ATOM 863 O O . ALA A 1 105 ? 6.606 -1.142 -26.665 1.00 90.69 105 ALA A O 1
ATOM 864 N N . LYS A 1 106 ? 6.291 -3.119 -27.686 1.00 89.38 106 LYS A N 1
ATOM 865 C CA . LYS A 1 106 ? 5.361 -2.618 -28.701 1.00 89.38 106 LYS A CA 1
ATOM 866 C C . LYS A 1 106 ? 4.103 -3.462 -28.742 1.00 89.38 106 LYS A C 1
ATOM 868 O O . LYS A 1 106 ? 4.176 -4.682 -28.643 1.00 89.38 106 LYS A O 1
ATOM 873 N N . SER A 1 107 ? 2.973 -2.800 -28.932 1.00 91.12 107 SER A N 1
ATOM 874 C CA . SER A 1 107 ? 1.660 -3.432 -29.002 1.00 91.12 107 SER A CA 1
ATOM 875 C C . SER A 1 107 ? 0.707 -2.514 -29.752 1.00 91.12 107 SER A C 1
ATOM 877 O O . SER A 1 107 ? 0.724 -1.307 -29.521 1.00 91.12 107 SER A O 1
ATOM 879 N N . ASN A 1 108 ? -0.080 -3.061 -30.683 1.00 86.19 108 ASN A N 1
ATOM 880 C CA . ASN A 1 108 ? -1.071 -2.316 -31.476 1.00 86.19 108 ASN A CA 1
ATOM 881 C C . ASN A 1 108 ? -0.538 -1.019 -32.125 1.00 86.19 108 ASN A C 1
ATOM 883 O O . ASN A 1 108 ? -1.224 -0.005 -32.179 1.00 86.19 108 ASN A O 1
ATOM 887 N N . GLY A 1 109 ? 0.711 -1.031 -32.602 1.00 83.56 109 GLY A N 1
ATOM 888 C CA . GLY A 1 109 ? 1.348 0.141 -33.221 1.00 83.56 109 GLY A CA 1
ATOM 889 C C . GLY A 1 109 ? 1.883 1.187 -32.234 1.00 83.56 109 GLY A C 1
ATOM 890 O O . GLY A 1 109 ? 2.610 2.087 -32.648 1.00 83.56 109 GLY A O 1
ATOM 891 N N . TYR A 1 110 ? 1.619 1.038 -30.935 1.00 88.06 110 TYR A N 1
ATOM 892 C CA . TYR A 1 110 ? 2.182 1.878 -29.884 1.00 88.06 110 TYR A CA 1
ATOM 893 C C . TYR A 1 110 ? 3.483 1.298 -29.342 1.00 88.06 110 TYR A C 1
ATOM 895 O O . TYR A 1 110 ? 3.690 0.084 -29.305 1.00 88.06 110 TYR A O 1
ATOM 903 N N . THR A 1 111 ? 4.376 2.187 -28.918 1.00 88.69 111 THR A N 1
ATOM 904 C CA . THR A 1 111 ? 5.644 1.840 -28.272 1.00 88.69 111 THR A CA 1
ATOM 905 C C . THR A 1 111 ? 5.601 2.374 -26.853 1.00 88.69 111 THR A C 1
ATOM 907 O O . THR A 1 111 ? 5.439 3.573 -26.684 1.00 88.69 111 THR A O 1
ATOM 910 N N . LEU A 1 112 ? 5.732 1.513 -25.852 1.00 91.19 112 LEU A N 1
ATOM 911 C CA . LEU A 1 112 ? 5.827 1.930 -24.458 1.00 91.19 112 LEU A CA 1
ATOM 912 C C . LEU A 1 112 ? 7.230 1.600 -23.961 1.00 91.19 112 LEU A C 1
ATOM 914 O O . LEU A 1 112 ? 7.723 0.477 -24.130 1.00 91.19 112 LEU A O 1
ATOM 918 N N . SER A 1 113 ? 7.873 2.587 -23.359 1.00 91.12 113 SER A N 1
ATOM 919 C CA . SER A 1 113 ? 9.256 2.468 -22.917 1.00 91.12 113 SER A CA 1
ATOM 920 C C . SER A 1 113 ? 9.306 2.454 -21.399 1.00 91.12 113 SER A C 1
ATOM 922 O O . SER A 1 113 ? 8.585 3.205 -20.751 1.00 91.12 113 SER A O 1
ATOM 924 N N . LEU A 1 114 ? 10.167 1.616 -20.838 1.00 91.88 114 LEU A N 1
ATOM 925 C CA . LEU A 1 114 ? 10.423 1.500 -19.411 1.00 91.88 114 LEU A CA 1
ATOM 926 C C . LEU A 1 114 ? 11.901 1.825 -19.162 1.00 91.88 114 LEU A C 1
ATOM 928 O O . LEU A 1 114 ? 12.738 0.923 -19.174 1.00 91.88 114 LEU A O 1
ATOM 932 N N . PRO A 1 115 ? 12.271 3.105 -19.025 1.00 88.12 115 PRO A N 1
ATOM 933 C CA . PRO A 1 115 ? 13.671 3.479 -18.871 1.00 88.12 115 PRO A CA 1
ATOM 934 C C . PRO A 1 115 ? 14.260 3.217 -17.487 1.00 88.12 115 PRO A C 1
ATOM 936 O O . PRO A 1 115 ? 15.426 2.826 -17.390 1.00 88.12 115 PRO A O 1
ATOM 939 N N . TYR A 1 116 ? 13.476 3.400 -16.424 1.00 89.56 116 TYR A N 1
ATOM 940 C CA . TYR A 1 116 ? 13.980 3.366 -15.052 1.00 89.56 116 TYR A CA 1
ATOM 941 C C . TYR A 1 116 ? 13.182 2.421 -14.166 1.00 89.56 116 TYR A C 1
ATOM 943 O O . TYR A 1 116 ? 11.962 2.298 -14.298 1.00 89.56 116 TYR A O 1
ATOM 951 N N . ALA A 1 117 ? 13.888 1.813 -13.220 1.00 92.31 117 ALA A N 1
ATOM 952 C CA . ALA A 1 117 ? 13.302 1.112 -12.095 1.00 92.31 117 ALA A CA 1
ATOM 953 C C . ALA A 1 117 ? 14.091 1.418 -10.814 1.00 92.31 117 ALA A C 1
ATOM 955 O O . ALA A 1 117 ? 15.315 1.557 -10.836 1.00 92.31 117 ALA A O 1
ATOM 956 N N . ILE A 1 118 ? 13.390 1.504 -9.693 1.00 91.62 118 ILE A N 1
ATOM 957 C CA . ILE A 1 118 ? 13.957 1.533 -8.345 1.00 91.62 118 ILE A CA 1
ATOM 958 C C . ILE A 1 118 ? 13.304 0.374 -7.610 1.00 91.62 118 ILE A C 1
ATOM 960 O O . ILE A 1 118 ? 12.084 0.256 -7.658 1.00 91.62 118 ILE A O 1
ATOM 964 N N . ALA A 1 119 ? 14.074 -0.493 -6.961 1.00 93.56 119 ALA A N 1
ATOM 965 C CA . ALA A 1 119 ? 13.465 -1.547 -6.164 1.00 93.56 119 ALA A CA 1
ATOM 966 C C . ALA A 1 119 ? 14.317 -1.979 -4.985 1.00 93.56 119 ALA A C 1
ATOM 968 O O . ALA A 1 119 ? 15.544 -1.912 -5.035 1.00 93.56 119 ALA A O 1
ATOM 969 N N . ASP A 1 120 ? 13.645 -2.473 -3.963 1.00 93.69 120 ASP A N 1
ATOM 970 C CA . ASP A 1 120 ? 14.193 -3.271 -2.879 1.00 93.69 120 ASP A CA 1
ATOM 971 C C . ASP A 1 120 ? 13.217 -4.413 -2.559 1.00 93.69 120 ASP A C 1
ATOM 973 O O . ASP A 1 120 ? 12.315 -4.711 -3.344 1.00 93.69 120 ASP A O 1
ATOM 977 N N . THR A 1 121 ? 13.401 -5.081 -1.423 1.00 93.31 121 THR A N 1
ATOM 978 C CA . THR A 1 121 ? 12.545 -6.200 -1.022 1.00 93.31 121 THR A CA 1
ATOM 979 C C . THR A 1 121 ? 11.102 -5.791 -0.717 1.00 93.31 121 THR A C 1
ATOM 981 O O . THR A 1 121 ? 10.248 -6.675 -0.700 1.00 93.31 121 THR A O 1
ATOM 984 N N . LYS A 1 122 ? 10.804 -4.501 -0.501 1.00 91.25 122 LYS A N 1
ATOM 985 C CA . LYS A 1 122 ? 9.479 -3.999 -0.099 1.00 91.25 122 LYS A CA 1
ATOM 986 C C . LYS A 1 122 ? 8.779 -3.140 -1.138 1.00 91.25 122 LYS A C 1
ATOM 988 O O . LYS A 1 122 ? 7.561 -2.964 -1.071 1.00 91.25 122 LYS A O 1
ATOM 993 N N . GLN A 1 123 ? 9.507 -2.591 -2.102 1.00 91.31 123 GLN A N 1
ATOM 994 C CA . GLN A 1 123 ? 8.909 -1.740 -3.120 1.00 91.31 123 GLN A CA 1
ATOM 995 C C . GLN A 1 123 ? 9.587 -1.904 -4.474 1.00 91.31 123 GLN A C 1
ATOM 997 O O . GLN A 1 123 ? 10.808 -1.966 -4.569 1.00 91.31 123 GLN A O 1
ATOM 1002 N N . LEU A 1 124 ? 8.786 -1.877 -5.536 1.00 92.69 124 LEU A N 1
ATOM 10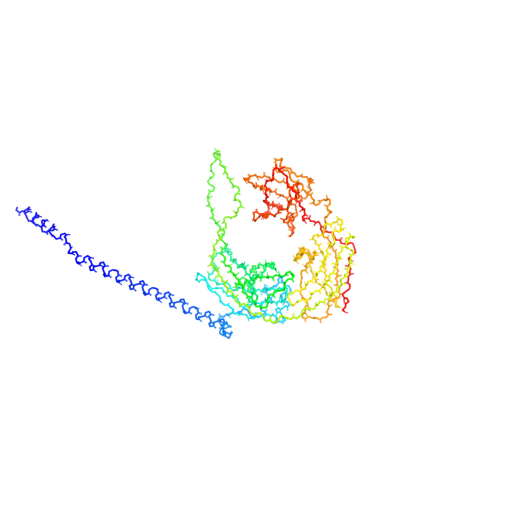03 C CA . LEU A 1 124 ? 9.222 -1.715 -6.918 1.00 92.69 124 LEU A CA 1
ATOM 1004 C C . LEU A 1 124 ? 8.555 -0.471 -7.501 1.00 92.69 124 LEU A C 1
ATOM 1006 O O . LEU A 1 124 ? 7.336 -0.399 -7.601 1.00 92.69 124 LEU A O 1
ATOM 1010 N N . VAL A 1 125 ? 9.353 0.496 -7.931 1.00 91.25 125 VAL A N 1
ATOM 1011 C CA . VAL A 1 125 ? 8.894 1.672 -8.667 1.00 91.25 125 VAL A CA 1
ATOM 1012 C C . VAL A 1 125 ? 9.417 1.603 -10.085 1.00 91.25 125 VAL A C 1
ATOM 1014 O O . VAL A 1 125 ? 10.625 1.558 -10.309 1.00 91.25 125 VAL A O 1
ATOM 1017 N N . VAL A 1 126 ? 8.503 1.605 -11.046 1.00 92.44 126 VAL A N 1
ATOM 1018 C CA . VAL A 1 126 ? 8.815 1.532 -12.473 1.00 92.44 126 VAL A CA 1
ATOM 1019 C C . VAL A 1 126 ? 8.348 2.795 -13.174 1.00 92.44 126 VAL A C 1
ATOM 1021 O O . VAL A 1 126 ? 7.255 3.288 -12.909 1.00 92.44 126 VAL A O 1
ATOM 1024 N N . PHE A 1 127 ? 9.185 3.320 -14.065 1.00 90.00 127 PHE A N 1
ATOM 1025 C CA . PHE A 1 127 ? 8.916 4.557 -14.789 1.00 90.00 127 PHE A CA 1
ATOM 1026 C C . PHE A 1 127 ? 8.622 4.238 -16.249 1.00 90.00 127 PHE A C 1
ATOM 1028 O O . PHE A 1 127 ? 9.480 3.689 -16.937 1.00 90.00 127 PHE A O 1
ATOM 1035 N N . PHE A 1 128 ? 7.436 4.608 -16.720 1.00 89.19 128 PHE A N 1
ATOM 1036 C CA . PHE A 1 128 ? 6.971 4.425 -18.086 1.00 89.19 128 PHE A CA 1
ATOM 1037 C C . PHE A 1 128 ? 6.996 5.738 -18.858 1.00 89.19 128 PHE A C 1
ATOM 1039 O O . PHE A 1 128 ? 6.432 6.744 -18.441 1.00 89.19 128 PHE A O 1
ATOM 1046 N N . GLN A 1 129 ? 7.607 5.714 -20.031 1.00 88.06 129 GLN A N 1
ATOM 1047 C CA . GLN A 1 129 ? 7.669 6.834 -20.952 1.00 88.06 129 GLN A CA 1
ATOM 1048 C C . GLN A 1 129 ? 6.650 6.614 -22.076 1.00 88.06 129 GLN A C 1
ATOM 1050 O O . GLN A 1 129 ? 6.830 5.743 -22.934 1.00 88.06 129 GLN A O 1
ATOM 1055 N N . VAL A 1 130 ? 5.578 7.410 -22.064 1.00 87.25 130 VAL A N 1
ATOM 1056 C CA . VAL A 1 130 ? 4.477 7.335 -23.039 1.00 87.25 130 VAL A CA 1
ATOM 1057 C C . VAL A 1 130 ? 4.819 8.159 -24.295 1.00 87.25 130 VAL A C 1
ATOM 1059 O O . VAL A 1 130 ? 5.371 9.259 -24.175 1.00 87.25 130 VAL A O 1
ATOM 1062 N N . PRO A 1 131 ? 4.499 7.678 -25.514 1.00 83.44 131 PRO A N 1
ATOM 1063 C CA . PRO A 1 131 ? 4.731 8.423 -26.751 1.00 83.44 131 PRO A CA 1
ATOM 1064 C C . PRO A 1 131 ? 4.095 9.815 -26.782 1.00 83.44 131 PRO A C 1
ATOM 1066 O O . PRO A 1 131 ? 2.913 9.975 -26.491 1.00 83.44 131 PRO A O 1
ATOM 1069 N N . GLU A 1 132 ? 4.846 10.818 -27.240 1.00 78.94 132 GLU A N 1
ATOM 1070 C CA . GLU A 1 132 ? 4.380 12.213 -27.328 1.00 78.94 132 GLU A CA 1
ATOM 1071 C C . GLU A 1 132 ? 3.121 12.391 -28.178 1.00 78.94 132 GLU A C 1
ATOM 1073 O O . GLU A 1 132 ? 2.236 13.153 -27.807 1.00 78.94 132 GLU A O 1
ATOM 1078 N N . HIS A 1 133 ? 2.983 11.643 -29.276 1.00 77.38 133 HIS A N 1
ATOM 1079 C CA . HIS A 1 133 ? 1.827 11.749 -30.174 1.00 77.38 133 HIS A CA 1
ATOM 1080 C C . HIS A 1 133 ? 0.493 11.316 -29.538 1.00 77.38 133 HIS A C 1
ATOM 1082 O O . HIS A 1 133 ? -0.561 11.547 -30.134 1.00 77.38 133 HIS A O 1
ATOM 1088 N N . LEU A 1 134 ? 0.526 10.676 -28.362 1.00 76.62 134 LEU A N 1
ATOM 1089 C CA . LEU A 1 134 ? -0.669 10.368 -27.576 1.00 76.62 134 LEU A CA 1
ATOM 1090 C C . LEU A 1 134 ? -1.193 11.588 -26.798 1.00 76.62 134 LEU A C 1
ATOM 1092 O O . LEU A 1 134 ? -2.347 11.556 -26.377 1.00 76.62 134 LEU A O 1
ATOM 1096 N N . LYS A 1 135 ? -0.416 12.679 -26.686 1.00 63.62 135 LYS A N 1
ATOM 1097 C CA . LYS A 1 135 ? -0.894 13.995 -26.234 1.00 63.62 135 LYS A CA 1
ATOM 1098 C C . LYS A 1 135 ? -1.726 14.638 -27.345 1.00 63.62 135 LYS A C 1
ATOM 1100 O O . LYS A 1 135 ? -1.157 15.311 -28.204 1.00 63.62 135 LYS A O 1
ATOM 1105 N N . LYS A 1 136 ? -3.048 14.441 -27.393 1.00 54.78 136 LYS A N 1
ATOM 1106 C CA . LYS A 1 136 ? -3.864 15.174 -28.386 1.00 54.78 136 LYS A CA 1
ATOM 1107 C C . LYS A 1 136 ? -5.160 15.827 -27.913 1.00 54.78 136 LYS A C 1
ATOM 1109 O O . LYS A 1 136 ? -5.725 16.561 -28.719 1.00 54.78 136 LYS A O 1
ATOM 1114 N N . LYS A 1 137 ? -5.599 15.689 -26.657 1.00 57.41 137 LYS A N 1
ATOM 1115 C CA . LYS A 1 137 ? -6.714 16.493 -26.118 1.00 57.41 137 LYS A CA 1
ATOM 1116 C C . LYS A 1 137 ? -6.491 16.811 -24.642 1.00 57.41 137 LYS A C 1
ATOM 1118 O O . LYS A 1 137 ? -6.047 15.940 -23.906 1.00 57.41 137 LYS A O 1
ATOM 1123 N N . GLU A 1 138 ? -6.817 18.035 -24.221 1.00 57.50 138 GLU A N 1
ATOM 1124 C CA . GLU A 1 138 ? -6.711 18.499 -22.822 1.00 57.50 138 GLU A CA 1
ATOM 1125 C C . GLU A 1 138 ? -7.536 17.652 -21.831 1.00 57.50 138 GLU A C 1
ATOM 1127 O O . GLU A 1 138 ? -7.309 17.722 -20.629 1.00 57.50 138 GLU A O 1
ATOM 1132 N N . SER A 1 139 ? -8.464 16.828 -22.332 1.00 59.28 139 SER A N 1
ATOM 1133 C CA . SER A 1 139 ? -9.373 15.974 -21.560 1.00 59.28 139 SER A CA 1
ATOM 1134 C C . SER A 1 139 ? -9.084 14.466 -21.649 1.00 59.28 139 SER A C 1
ATOM 1136 O O . SER A 1 139 ? -9.885 13.683 -21.140 1.00 59.28 139 SER A O 1
ATOM 1138 N N . ASP A 1 140 ? -8.026 14.044 -22.352 1.00 68.12 140 ASP A N 1
ATOM 1139 C CA . ASP A 1 140 ? -7.672 12.624 -22.493 1.00 68.12 140 ASP A CA 1
ATOM 1140 C C . ASP A 1 140 ? -6.619 12.234 -21.444 1.00 68.12 140 ASP A C 1
ATOM 1142 O O . ASP A 1 140 ? -5.526 12.804 -21.413 1.00 68.12 140 ASP A O 1
ATOM 1146 N N . PHE A 1 141 ? -6.912 11.217 -20.632 1.00 76.00 141 PHE A N 1
ATOM 1147 C CA . PHE A 1 141 ? -5.967 10.638 -19.675 1.00 76.00 141 PHE A CA 1
ATOM 1148 C C . PHE A 1 141 ? -5.385 9.338 -20.227 1.00 76.00 141 PHE A C 1
ATOM 1150 O O . PHE A 1 141 ? -6.098 8.507 -20.792 1.00 76.00 141 PHE A O 1
ATOM 1157 N N . ILE A 1 142 ? -4.070 9.156 -20.087 1.00 84.00 142 ILE A N 1
ATOM 1158 C CA . ILE A 1 142 ? -3.417 7.882 -20.393 1.00 84.00 142 ILE A CA 1
ATOM 1159 C C . ILE A 1 142 ? -3.176 7.139 -19.086 1.00 84.00 142 ILE A C 1
ATOM 1161 O O . ILE A 1 142 ? -2.420 7.601 -18.234 1.00 84.00 142 ILE A O 1
ATOM 1165 N N . ASN A 1 143 ? -3.786 5.965 -18.976 1.00 85.19 143 ASN A N 1
ATOM 1166 C CA . ASN A 1 143 ? -3.616 5.058 -17.852 1.00 85.19 143 ASN A CA 1
ATOM 1167 C C . ASN A 1 143 ? -2.600 3.981 -18.241 1.00 85.19 143 ASN A C 1
ATOM 1169 O O . ASN A 1 143 ? -2.702 3.375 -19.313 1.00 85.19 143 ASN A O 1
ATOM 1173 N N . VAL A 1 144 ? -1.600 3.764 -17.388 1.00 88.12 144 VAL A N 1
ATOM 1174 C CA . VAL A 1 144 ? -0.583 2.717 -17.547 1.00 88.12 144 VAL A CA 1
ATOM 1175 C C . VAL A 1 144 ? -0.676 1.803 -16.334 1.00 88.12 144 VAL A C 1
ATOM 1177 O O . VAL A 1 144 ? -0.167 2.115 -15.261 1.00 88.12 144 VAL A O 1
ATOM 1180 N N . ASP A 1 145 ? -1.356 0.675 -16.515 1.00 87.44 145 ASP A N 1
ATOM 1181 C CA . ASP A 1 145 ? -1.739 -0.210 -15.421 1.00 87.44 145 ASP A CA 1
ATOM 1182 C C . ASP A 1 145 ? -0.902 -1.484 -15.443 1.00 87.44 145 ASP A C 1
ATOM 1184 O O . ASP A 1 145 ? -0.880 -2.213 -16.440 1.00 87.44 145 ASP A O 1
ATOM 1188 N N . ILE A 1 146 ? -0.247 -1.798 -14.326 1.00 90.94 146 ILE A N 1
ATOM 1189 C CA . ILE A 1 146 ? 0.394 -3.100 -14.137 1.00 90.94 146 ILE A CA 1
ATOM 1190 C C . ILE A 1 146 ? -0.695 -4.104 -13.772 1.00 90.94 146 ILE A C 1
ATOM 1192 O O . ILE A 1 146 ? -1.241 -4.098 -12.676 1.00 90.94 146 ILE A O 1
ATOM 1196 N N . THR A 1 147 ? -1.015 -4.968 -14.725 1.00 91.19 147 THR A N 1
ATOM 1197 C CA . THR A 1 147 ? -2.113 -5.938 -14.618 1.00 91.19 147 THR A CA 1
ATOM 1198 C C . THR A 1 147 ? -1.697 -7.265 -14.001 1.00 91.19 147 THR A C 1
ATOM 1200 O O . THR A 1 147 ? -2.544 -7.985 -13.484 1.00 91.19 147 THR A O 1
ATOM 1203 N N . LYS A 1 148 ? -0.410 -7.615 -14.090 1.00 93.50 148 LYS A N 1
ATOM 1204 C CA . LYS A 1 148 ? 0.121 -8.877 -13.573 1.00 93.50 148 LYS A CA 1
ATOM 1205 C C . LYS A 1 148 ? 1.631 -8.802 -13.390 1.00 93.50 148 LYS A C 1
ATOM 1207 O O . LYS A 1 148 ? 2.333 -8.232 -14.227 1.00 93.50 148 LYS A O 1
ATOM 1212 N N . ILE A 1 149 ? 2.126 -9.449 -12.339 1.00 95.12 149 ILE A N 1
ATOM 1213 C CA . ILE A 1 149 ? 3.553 -9.641 -12.067 1.00 95.12 149 ILE A CA 1
ATOM 1214 C C . ILE A 1 149 ? 3.814 -11.142 -11.935 1.00 95.12 149 ILE A C 1
ATOM 1216 O O . ILE A 1 149 ? 3.047 -11.866 -11.307 1.00 95.12 149 ILE A O 1
ATOM 1220 N N . VAL A 1 150 ? 4.881 -11.638 -12.551 1.00 95.75 150 VAL A N 1
ATOM 1221 C CA . VAL A 1 150 ? 5.293 -13.046 -12.468 1.00 95.75 150 VAL A CA 1
ATOM 1222 C C . VAL A 1 150 ? 6.733 -13.106 -11.999 1.00 95.75 150 VAL A C 1
ATOM 1224 O O . VAL A 1 150 ? 7.600 -12.513 -12.639 1.00 95.75 150 VAL A O 1
ATOM 1227 N N . ASP A 1 151 ? 6.994 -13.852 -10.929 1.00 94.56 151 ASP A N 1
ATOM 1228 C CA . ASP A 1 151 ? 8.354 -14.231 -10.562 1.00 94.56 151 ASP A CA 1
ATOM 1229 C C . ASP A 1 151 ? 8.875 -15.220 -11.606 1.00 94.56 151 ASP A C 1
ATOM 1231 O O . ASP A 1 151 ? 8.347 -16.319 -11.783 1.00 94.56 151 ASP A O 1
ATOM 1235 N N . THR A 1 152 ? 9.911 -14.818 -12.332 1.00 91.88 152 THR A N 1
ATOM 1236 C CA . THR A 1 152 ? 10.483 -15.647 -13.400 1.00 91.88 152 THR A CA 1
ATOM 1237 C C . THR A 1 152 ? 11.303 -16.818 -12.874 1.00 91.88 152 THR A C 1
ATOM 1239 O O . THR A 1 152 ? 11.531 -17.763 -13.625 1.00 91.88 152 THR A O 1
ATOM 1242 N N . THR A 1 153 ? 11.698 -16.782 -11.601 1.00 89.69 153 THR A N 1
ATOM 1243 C CA . THR A 1 153 ? 12.460 -17.848 -10.947 1.00 89.69 153 THR A CA 1
ATOM 1244 C C . THR A 1 153 ? 11.546 -19.018 -10.604 1.00 89.69 153 THR A C 1
ATOM 1246 O O . THR A 1 153 ? 11.825 -20.155 -10.974 1.00 89.69 153 THR A O 1
ATOM 1249 N N . SER A 1 154 ? 10.421 -18.746 -9.934 1.00 91.06 154 SER A N 1
ATOM 1250 C CA . SER A 1 154 ? 9.428 -19.774 -9.593 1.00 91.06 154 SER A CA 1
ATOM 1251 C C . SER A 1 154 ? 8.413 -20.054 -10.707 1.00 91.06 154 SER A C 1
ATOM 1253 O O . SER A 1 154 ? 7.733 -21.079 -10.676 1.00 91.06 154 SER A O 1
ATOM 1255 N N . GLY A 1 155 ? 8.265 -19.138 -11.668 1.00 91.38 155 GLY A N 1
ATOM 1256 C CA . GLY A 1 155 ? 7.232 -19.178 -12.705 1.00 91.38 155 GLY A CA 1
ATOM 1257 C C . GLY A 1 155 ? 5.823 -18.848 -12.200 1.00 91.38 155 GLY A C 1
ATOM 1258 O O . GLY A 1 155 ? 4.864 -18.947 -12.969 1.00 91.38 155 GLY A O 1
ATOM 1259 N N . LYS A 1 156 ? 5.671 -18.471 -10.924 1.00 93.44 156 LYS A N 1
ATOM 1260 C CA . LYS A 1 156 ? 4.377 -18.182 -10.299 1.00 93.44 156 LYS A CA 1
ATOM 1261 C C . LYS A 1 156 ? 4.023 -16.703 -10.401 1.00 93.44 156 LYS A C 1
ATOM 1263 O O . LYS A 1 156 ? 4.881 -15.824 -10.439 1.00 93.44 156 LYS A O 1
ATOM 1268 N N . GLU A 1 157 ? 2.724 -16.434 -10.437 1.00 94.94 157 GLU A N 1
ATOM 1269 C CA . GLU A 1 157 ? 2.213 -15.073 -10.320 1.00 94.94 157 GLU A CA 1
ATOM 1270 C C . GLU A 1 157 ? 2.494 -14.532 -8.918 1.00 94.94 157 GLU A C 1
ATOM 1272 O O . GLU A 1 157 ? 2.190 -15.189 -7.922 1.00 94.94 157 GLU A O 1
ATOM 1277 N N . TYR A 1 158 ? 3.082 -13.344 -8.864 1.00 92.81 158 TYR A N 1
ATOM 1278 C CA . TYR A 1 158 ? 3.309 -12.614 -7.632 1.00 92.81 158 TYR A CA 1
ATOM 1279 C C . TYR A 1 158 ? 2.056 -11.798 -7.332 1.00 92.81 158 TYR A C 1
ATOM 1281 O O . TYR A 1 158 ? 1.654 -10.994 -8.166 1.00 92.81 158 TYR A O 1
ATOM 1289 N N . LYS A 1 159 ? 1.420 -12.052 -6.186 1.00 88.56 159 LYS A N 1
ATOM 1290 C CA . LYS A 1 159 ? 0.107 -11.482 -5.830 1.00 88.56 159 LYS A CA 1
ATOM 1291 C C . LYS A 1 159 ? 0.114 -10.641 -4.557 1.00 88.56 159 LYS A C 1
ATOM 1293 O O . LYS A 1 159 ? -0.868 -9.964 -4.288 1.00 88.56 159 LYS A O 1
ATOM 1298 N N . ASP A 1 160 ? 1.194 -10.694 -3.785 1.00 85.69 160 ASP A N 1
ATOM 1299 C CA . ASP A 1 160 ? 1.304 -9.974 -2.520 1.00 85.69 160 ASP A CA 1
ATOM 1300 C C . ASP A 1 160 ? 1.806 -8.547 -2.748 1.00 85.69 160 ASP A C 1
ATOM 1302 O O . ASP A 1 160 ? 2.960 -8.213 -2.482 1.00 85.69 160 ASP A O 1
ATOM 1306 N N . TYR A 1 161 ? 0.951 -7.719 -3.344 1.00 84.25 161 TYR A N 1
ATOM 1307 C CA . TYR A 1 161 ? 1.266 -6.317 -3.538 1.00 84.25 161 TYR A CA 1
ATOM 1308 C C . TYR A 1 161 ? 0.033 -5.427 -3.625 1.00 84.25 161 TYR A C 1
ATOM 1310 O O . TYR A 1 161 ? -1.032 -5.831 -4.088 1.00 84.25 161 TYR A O 1
ATOM 1318 N N . ILE A 1 162 ? 0.236 -4.162 -3.271 1.00 79.00 162 ILE A N 1
ATOM 1319 C CA . ILE A 1 162 ? -0.632 -3.053 -3.662 1.00 79.00 162 ILE A CA 1
ATOM 1320 C C . ILE A 1 162 ? 0.092 -2.206 -4.706 1.00 79.00 162 ILE A C 1
ATOM 1322 O O . ILE A 1 162 ? 1.309 -2.017 -4.637 1.00 79.00 162 ILE A O 1
ATOM 1326 N N . SER A 1 163 ? -0.645 -1.703 -5.693 1.00 78.69 163 SER A N 1
ATOM 1327 C CA . SER A 1 163 ? -0.098 -0.830 -6.731 1.00 78.69 163 SER A CA 1
ATOM 1328 C C . SER A 1 163 ? -0.747 0.542 -6.686 1.00 78.69 163 SER A C 1
ATOM 1330 O O . SER A 1 163 ? -1.970 0.651 -6.664 1.00 78.69 163 SER A O 1
ATOM 1332 N N . GLU A 1 164 ? 0.077 1.575 -6.753 1.00 72.00 164 GLU A N 1
ATOM 1333 C CA . GLU A 1 164 ? -0.333 2.967 -6.856 1.00 72.00 164 GLU A CA 1
ATOM 1334 C C . GLU A 1 164 ? 0.331 3.568 -8.095 1.00 72.00 164 GLU A C 1
ATOM 1336 O O . GLU A 1 164 ? 1.559 3.664 -8.182 1.00 72.00 164 GLU A O 1
ATOM 1341 N N . THR A 1 165 ? -0.481 3.939 -9.083 1.00 69.69 165 THR A N 1
ATOM 1342 C CA . THR A 1 165 ? -0.006 4.642 -10.277 1.00 69.69 165 THR A CA 1
ATOM 1343 C C . THR A 1 165 ? -0.123 6.139 -10.049 1.00 69.69 165 THR A C 1
ATOM 1345 O O . THR A 1 165 ? -1.193 6.646 -9.720 1.00 69.69 165 THR A O 1
ATOM 1348 N N . SER A 1 166 ? 0.986 6.844 -10.244 1.00 65.44 166 SER A N 1
ATOM 1349 C CA . SER A 1 166 ? 1.031 8.296 -10.172 1.00 65.44 166 SER A CA 1
ATOM 1350 C C . SER A 1 166 ? 0.966 8.891 -11.570 1.00 65.44 166 SER A C 1
ATOM 1352 O O . SER A 1 166 ? 1.677 8.464 -12.489 1.00 65.44 166 SER A O 1
ATOM 1354 N N . TYR A 1 167 ? 0.115 9.901 -11.723 1.00 62.78 167 TYR A N 1
ATOM 1355 C CA . TYR A 1 167 ? 0.030 10.679 -12.949 1.00 62.78 167 TYR A CA 1
ATOM 1356 C C . TYR A 1 167 ? 1.137 11.736 -12.978 1.00 62.78 167 TYR A C 1
ATOM 1358 O O . TYR A 1 167 ? 1.476 12.310 -11.938 1.00 62.78 167 TYR A O 1
ATOM 1366 N N . PRO A 1 168 ? 1.707 12.033 -14.157 1.00 59.88 168 PRO A N 1
ATOM 1367 C CA . PRO A 1 168 ? 2.679 13.101 -14.286 1.00 59.88 168 PRO A CA 1
ATOM 1368 C C . PRO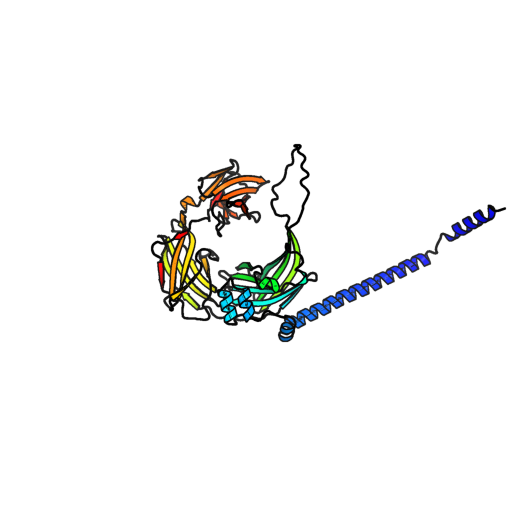 A 1 168 ? 2.057 14.423 -13.825 1.00 59.88 168 PRO A C 1
ATOM 1370 O O . PRO A 1 168 ? 1.019 14.849 -14.323 1.00 59.88 168 PRO A O 1
ATOM 1373 N N . THR A 1 169 ? 2.721 15.088 -12.884 1.00 51.69 169 THR A N 1
ATOM 1374 C CA . THR A 1 169 ? 2.370 16.426 -12.396 1.00 51.69 169 THR A CA 1
ATOM 1375 C C . THR A 1 169 ? 3.577 17.359 -12.547 1.00 51.69 169 THR A C 1
ATOM 1377 O O . THR A 1 169 ? 4.728 16.909 -12.561 1.00 51.69 169 THR A O 1
ATOM 1380 N N . GLY A 1 170 ? 3.337 18.665 -12.714 1.00 54.81 170 GLY A N 1
ATOM 1381 C CA . GLY A 1 170 ? 4.406 19.663 -12.895 1.00 54.81 170 GLY A CA 1
ATOM 1382 C C . GLY A 1 170 ? 5.303 19.378 -14.110 1.00 54.81 170 GLY A C 1
ATOM 1383 O O . GLY A 1 170 ? 4.809 18.983 -15.165 1.00 54.81 170 GLY A O 1
ATOM 1384 N N . ASN A 1 171 ? 6.628 19.500 -13.945 1.00 50.88 171 ASN A N 1
ATOM 1385 C CA . ASN A 1 171 ? 7.644 19.232 -14.985 1.00 50.88 171 ASN A CA 1
ATOM 1386 C C . ASN A 1 171 ? 7.583 17.795 -15.561 1.00 50.88 171 ASN A C 1
ATOM 1388 O O . ASN A 1 171 ? 8.194 17.499 -16.595 1.00 50.88 171 ASN A O 1
ATOM 1392 N N . SER A 1 172 ? 6.844 16.887 -14.908 1.00 55.28 172 SER A N 1
ATOM 1393 C CA . SER A 1 172 ? 6.615 15.523 -15.395 1.00 55.28 172 SER A CA 1
ATOM 1394 C C . SER A 1 172 ? 5.687 15.449 -16.602 1.00 55.28 172 SER A C 1
ATOM 1396 O O . SER A 1 172 ? 5.807 14.534 -17.420 1.00 55.28 172 SER A O 1
ATOM 1398 N N . VAL A 1 173 ? 4.803 16.441 -16.738 1.00 58.09 173 VAL A N 1
ATOM 1399 C CA . VAL A 1 173 ? 3.846 16.565 -17.844 1.00 58.09 173 VAL A CA 1
ATOM 1400 C C . VAL A 1 173 ? 4.578 16.804 -19.162 1.00 58.09 173 VAL A C 1
ATOM 1402 O O . VAL A 1 173 ? 4.234 16.205 -20.184 1.00 58.09 173 VAL A O 1
ATOM 1405 N N . ASP A 1 174 ? 5.644 17.605 -19.150 1.00 58.28 174 ASP A N 1
ATOM 1406 C CA . ASP A 1 174 ? 6.398 17.935 -20.361 1.00 58.28 174 ASP A CA 1
ATOM 1407 C C . ASP A 1 174 ? 7.071 16.706 -20.968 1.00 58.28 174 ASP A C 1
ATOM 1409 O O . ASP A 1 174 ? 7.053 16.542 -22.188 1.00 58.28 174 ASP A O 1
ATOM 1413 N N . LYS A 1 175 ? 7.557 15.787 -20.123 1.00 63.53 175 LYS A N 1
ATOM 1414 C CA . LYS A 1 175 ? 8.281 14.589 -20.563 1.00 63.53 175 LYS A CA 1
ATOM 1415 C C . LYS A 1 175 ? 7.459 13.304 -20.592 1.00 63.53 175 LYS A C 1
ATOM 1417 O O . LYS A 1 175 ? 8.064 12.279 -20.838 1.00 63.53 175 LYS A O 1
ATOM 1422 N N . ASN A 1 176 ? 6.135 13.293 -20.392 1.00 78.25 176 ASN A N 1
ATOM 1423 C CA . ASN A 1 176 ? 5.306 12.070 -20.507 1.00 78.25 176 ASN A CA 1
ATOM 1424 C C . ASN A 1 176 ? 5.817 10.855 -19.698 1.00 78.25 176 ASN A C 1
ATOM 1426 O O . ASN A 1 176 ? 5.689 9.703 -20.131 1.00 78.25 176 ASN A O 1
ATOM 1430 N N . LEU A 1 177 ? 6.420 11.117 -18.539 1.00 81.06 177 LEU A N 1
ATOM 1431 C CA . LEU A 1 177 ? 6.975 10.082 -17.678 1.00 81.06 177 LEU A CA 1
ATOM 1432 C C . LEU A 1 177 ? 5.982 9.775 -16.556 1.00 81.06 177 LEU A C 1
ATOM 1434 O O . LEU A 1 177 ? 5.744 10.603 -15.681 1.00 81.06 177 LEU A O 1
ATOM 1438 N N . TYR A 1 178 ? 5.414 8.580 -16.603 1.00 83.56 178 TYR A N 1
ATOM 1439 C CA . TYR A 1 178 ? 4.498 8.020 -15.617 1.00 83.56 178 TYR A CA 1
ATOM 1440 C C . TYR A 1 178 ? 5.295 7.110 -14.694 1.00 83.56 178 TYR A C 1
ATOM 1442 O O . TYR A 1 178 ? 6.274 6.505 -15.132 1.00 83.56 178 TYR A O 1
ATOM 1450 N N . TYR A 1 179 ? 4.889 6.968 -13.437 1.00 85.69 179 TYR A N 1
ATOM 1451 C CA . TYR A 1 179 ? 5.474 5.939 -12.587 1.00 85.69 179 TYR A CA 1
ATOM 1452 C C . TYR A 1 179 ? 4.406 5.183 -11.816 1.00 85.69 179 TYR A C 1
ATOM 1454 O O . TYR A 1 179 ? 3.405 5.748 -11.378 1.00 85.69 179 TYR A O 1
ATOM 1462 N N . THR A 1 180 ? 4.653 3.893 -11.633 1.00 86.25 180 THR A N 1
ATOM 1463 C CA . THR A 1 180 ? 3.825 3.022 -10.804 1.00 86.25 180 THR A CA 1
ATOM 1464 C C . THR A 1 180 ? 4.681 2.501 -9.670 1.00 86.25 180 THR A C 1
ATOM 1466 O O . THR A 1 180 ? 5.758 1.945 -9.897 1.00 86.25 180 THR A O 1
ATOM 1469 N N . SER A 1 181 ? 4.199 2.702 -8.450 1.00 86.50 181 SER A N 1
ATOM 1470 C CA . SER A 1 181 ? 4.760 2.134 -7.235 1.00 86.50 181 SER A CA 1
ATOM 1471 C C . SER A 1 181 ? 4.012 0.853 -6.885 1.00 86.50 181 SER A C 1
ATOM 1473 O O . SER A 1 181 ? 2.793 0.851 -6.773 1.00 86.50 181 SER A O 1
ATOM 1475 N N . ILE A 1 182 ? 4.749 -0.227 -6.677 1.00 88.44 182 ILE A N 1
ATOM 1476 C CA . ILE A 1 182 ? 4.264 -1.515 -6.194 1.00 88.44 182 ILE A CA 1
ATOM 1477 C C . ILE A 1 182 ? 4.872 -1.704 -4.811 1.00 88.44 182 ILE A C 1
ATOM 1479 O O . ILE A 1 182 ? 6.094 -1.694 -4.692 1.00 88.44 182 ILE A O 1
ATOM 1483 N N . ARG A 1 183 ? 4.050 -1.858 -3.776 1.00 88.00 183 ARG A N 1
ATOM 1484 C CA . ARG A 1 183 ? 4.509 -2.164 -2.413 1.00 88.00 183 ARG A CA 1
ATOM 1485 C C . ARG A 1 183 ? 4.105 -3.580 -2.057 1.00 88.00 183 ARG A C 1
ATOM 1487 O O . ARG A 1 183 ? 2.951 -3.938 -2.281 1.00 88.00 183 ARG A O 1
ATOM 1494 N N . SER A 1 184 ? 5.039 -4.351 -1.519 1.00 89.19 184 SER A N 1
ATOM 1495 C CA . SER A 1 184 ? 4.772 -5.706 -1.059 1.00 89.19 184 SER A CA 1
ATOM 1496 C C . SER A 1 184 ? 4.415 -5.764 0.417 1.00 89.19 184 SER A C 1
ATOM 1498 O O . SER A 1 184 ? 4.808 -4.891 1.193 1.00 89.19 184 SER A O 1
ATOM 1500 N N . GLY A 1 185 ? 3.666 -6.803 0.784 1.00 83.06 185 GLY A N 1
ATOM 1501 C CA . GLY A 1 185 ? 3.413 -7.169 2.168 1.00 83.06 185 GLY A CA 1
ATOM 1502 C C . GLY A 1 185 ? 4.504 -8.099 2.701 1.00 83.06 185 GLY A C 1
ATOM 1503 O O . GLY A 1 185 ? 5.663 -7.716 2.881 1.00 83.06 185 GLY A O 1
ATOM 1504 N N . ASP A 1 186 ? 4.122 -9.339 2.978 1.00 81.44 186 ASP A N 1
ATOM 1505 C CA . ASP A 1 186 ? 4.951 -10.353 3.635 1.00 81.44 186 ASP A CA 1
ATOM 1506 C C . ASP A 1 186 ? 6.015 -10.973 2.728 1.00 81.44 186 ASP A C 1
ATOM 1508 O O . ASP A 1 186 ? 7.087 -11.372 3.192 1.00 81.44 186 ASP A O 1
ATOM 1512 N N . TYR A 1 187 ? 5.732 -11.070 1.434 1.00 87.50 187 TYR A N 1
ATOM 1513 C CA . TYR A 1 187 ? 6.598 -11.703 0.456 1.00 87.50 187 TYR A CA 1
ATOM 1514 C C . TYR A 1 187 ? 7.453 -10.647 -0.242 1.00 87.50 187 TYR A C 1
ATOM 1516 O O . TYR A 1 187 ? 6.915 -9.691 -0.804 1.00 87.50 187 TYR A O 1
ATOM 1524 N N . PRO A 1 188 ? 8.787 -10.805 -0.271 1.00 91.75 188 PRO A N 1
ATOM 1525 C CA . PRO A 1 188 ? 9.649 -9.817 -0.894 1.00 91.75 188 PRO A CA 1
ATOM 1526 C C . PRO A 1 188 ? 9.375 -9.710 -2.395 1.00 91.75 188 PRO A C 1
ATOM 1528 O O . PRO A 1 188 ? 9.031 -10.700 -3.049 1.00 91.75 188 PRO A O 1
ATOM 1531 N N . ILE A 1 189 ? 9.577 -8.514 -2.950 1.00 94.31 189 ILE A N 1
ATOM 1532 C CA . ILE A 1 189 ? 9.576 -8.321 -4.402 1.00 94.31 189 ILE A CA 1
ATOM 1533 C C . ILE A 1 189 ? 10.612 -9.284 -5.022 1.00 94.31 189 ILE A C 1
ATOM 1535 O O . ILE A 1 189 ? 11.748 -9.330 -4.548 1.00 94.31 189 ILE A O 1
ATOM 1539 N N . PRO A 1 190 ? 10.269 -10.068 -6.062 1.00 94.56 190 PRO A N 1
ATOM 1540 C CA . PRO A 1 190 ? 11.223 -10.970 -6.707 1.00 94.56 190 PRO A CA 1
ATOM 1541 C C . PRO A 1 190 ? 12.336 -10.214 -7.442 1.00 94.56 190 PRO A C 1
ATOM 1543 O O . PRO A 1 190 ? 12.065 -9.242 -8.136 1.00 94.56 190 PRO A O 1
ATOM 1546 N N . GLU A 1 191 ? 13.574 -10.714 -7.402 1.00 94.31 191 GLU A N 1
ATOM 1547 C CA . GLU A 1 191 ? 14.704 -10.083 -8.111 1.00 94.31 191 GLU A CA 1
ATOM 1548 C C . GLU A 1 191 ? 14.579 -10.150 -9.642 1.00 94.31 191 GLU A C 1
ATOM 1550 O O . GLU A 1 191 ? 15.108 -9.295 -10.357 1.00 94.31 191 GLU A O 1
ATOM 1555 N N . ASN A 1 192 ? 13.907 -11.182 -10.160 1.00 94.00 192 ASN A N 1
ATOM 1556 C CA . ASN A 1 192 ? 13.701 -11.399 -11.589 1.00 94.00 192 ASN A CA 1
ATOM 1557 C C . ASN A 1 192 ? 12.212 -11.563 -11.869 1.00 94.00 192 ASN A C 1
ATOM 1559 O O . ASN A 1 192 ? 11.609 -12.584 -11.528 1.00 94.00 192 ASN A O 1
ATOM 1563 N N . LEU A 1 193 ? 11.618 -10.582 -12.534 1.00 95.00 193 LEU A N 1
ATOM 1564 C CA . LEU A 1 193 ? 10.171 -10.494 -12.670 1.00 95.00 193 LEU A CA 1
ATOM 1565 C C . LEU A 1 193 ? 9.745 -10.142 -14.096 1.00 95.00 193 LEU A C 1
ATOM 1567 O O . LEU A 1 193 ? 10.432 -9.431 -14.826 1.00 95.00 193 LEU A O 1
ATOM 1571 N N . LYS A 1 194 ? 8.583 -10.647 -14.504 1.00 96.38 194 LYS A N 1
ATOM 1572 C CA . LYS A 1 194 ? 7.878 -10.216 -15.714 1.00 96.38 194 LYS A CA 1
ATOM 1573 C C . LYS A 1 194 ? 6.675 -9.384 -15.306 1.00 96.38 194 LYS A C 1
ATOM 1575 O O . LYS A 1 194 ? 5.790 -9.907 -14.632 1.00 96.38 194 LYS A O 1
ATOM 1580 N N . ILE A 1 195 ? 6.625 -8.128 -15.741 1.00 96.31 195 ILE A N 1
ATOM 1581 C CA . ILE A 1 195 ? 5.442 -7.274 -15.581 1.00 96.31 195 ILE A CA 1
ATOM 1582 C C . ILE A 1 195 ? 4.629 -7.232 -16.873 1.00 96.31 195 ILE A C 1
ATOM 1584 O O . ILE A 1 195 ? 5.182 -7.086 -17.965 1.00 96.31 195 ILE A O 1
ATOM 1588 N N . TYR A 1 196 ? 3.313 -7.342 -16.728 1.00 96.06 196 TYR A N 1
ATOM 1589 C CA . TYR A 1 196 ? 2.330 -7.200 -17.795 1.00 96.06 196 TYR A CA 1
ATOM 1590 C C . TYR A 1 196 ? 1.600 -5.880 -17.602 1.00 96.06 196 TYR A C 1
ATOM 1592 O O . TYR A 1 196 ? 0.987 -5.643 -16.559 1.00 96.06 196 TYR A O 1
ATOM 1600 N N . VAL A 1 197 ? 1.653 -5.030 -18.614 1.00 95.50 197 VAL A N 1
ATOM 1601 C CA . VAL A 1 197 ? 1.194 -3.647 -18.543 1.00 95.50 197 VAL A CA 1
ATOM 1602 C C . VAL A 1 197 ? 0.122 -3.426 -19.593 1.00 95.50 197 VAL A C 1
ATOM 1604 O O . VAL A 1 197 ? 0.318 -3.765 -20.759 1.00 95.50 197 VAL A O 1
ATOM 1607 N N . THR A 1 198 ? -1.001 -2.839 -19.197 1.00 93.88 198 THR A N 1
ATOM 1608 C CA . THR A 1 198 ? -2.030 -2.380 -20.129 1.00 93.88 198 THR A CA 1
ATOM 1609 C C . THR A 1 198 ? -2.007 -0.865 -20.189 1.00 93.88 198 THR A C 1
ATOM 1611 O O . THR A 1 198 ? -2.097 -0.201 -19.162 1.00 93.88 198 THR A O 1
ATOM 1614 N N . MET A 1 199 ? -1.910 -0.320 -21.399 1.00 91.62 199 MET A N 1
ATOM 1615 C CA . MET A 1 199 ? -2.057 1.113 -21.634 1.00 91.62 199 MET A CA 1
ATOM 1616 C C . MET A 1 199 ? -3.468 1.395 -22.144 1.00 91.62 199 MET A C 1
ATOM 1618 O O . MET A 1 199 ? -3.915 0.761 -23.107 1.00 91.62 199 MET A O 1
ATOM 1622 N N . ARG A 1 200 ? -4.167 2.342 -21.520 1.00 89.62 200 ARG A N 1
ATOM 1623 C CA . ARG A 1 200 ? -5.523 2.761 -21.891 1.00 89.62 200 ARG A CA 1
ATOM 1624 C C . ARG A 1 200 ? -5.576 4.268 -22.096 1.00 89.62 200 ARG A C 1
ATOM 1626 O O . ARG A 1 200 ? -4.827 5.005 -21.465 1.00 89.62 200 ARG A O 1
ATOM 1633 N N . ARG A 1 201 ? -6.465 4.709 -22.978 1.00 86.62 201 ARG A N 1
ATOM 1634 C CA . ARG A 1 201 ? -6.901 6.097 -23.080 1.00 86.62 201 ARG A CA 1
ATOM 1635 C C . ARG A 1 201 ? -8.287 6.198 -22.475 1.00 86.62 201 ARG A C 1
ATOM 1637 O O . ARG A 1 201 ? -9.187 5.470 -22.886 1.00 86.62 201 ARG A O 1
ATOM 1644 N N . GLU A 1 202 ? -8.437 7.124 -21.554 1.00 82.00 202 GLU A N 1
ATOM 1645 C CA . GLU A 1 202 ? -9.708 7.520 -20.985 1.00 82.00 202 GLU A CA 1
ATOM 1646 C C . GLU A 1 202 ? -10.068 8.900 -21.531 1.00 82.00 202 GLU A C 1
ATOM 1648 O O . GLU A 1 202 ? -9.335 9.868 -21.333 1.00 82.00 202 GLU A O 1
ATOM 1653 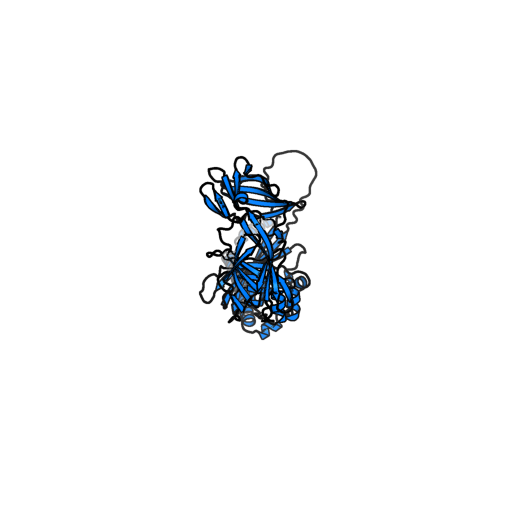N N . SER A 1 203 ? -11.176 8.981 -22.265 1.00 76.25 203 SER A N 1
ATOM 1654 C CA . SER A 1 203 ? -11.695 10.234 -22.819 1.00 76.25 203 SER A CA 1
ATOM 1655 C C . SER A 1 203 ? -13.046 10.549 -22.191 1.00 76.25 203 SER A C 1
ATOM 1657 O O . SER A 1 203 ? -13.937 9.696 -22.202 1.00 76.25 203 SER A O 1
ATOM 1659 N N . GLN A 1 204 ? -13.243 11.778 -21.712 1.00 63.69 204 GLN A N 1
ATOM 1660 C CA . GLN A 1 204 ? -14.583 12.250 -21.353 1.00 63.69 204 GLN A CA 1
ATOM 1661 C C . GLN A 1 204 ? -15.427 12.434 -22.622 1.00 63.69 204 GLN A C 1
ATOM 1663 O O . GLN A 1 204 ? -15.020 13.149 -23.542 1.00 63.69 204 GLN A O 1
ATOM 1668 N N . SER A 1 205 ? -16.604 11.806 -22.701 1.00 55.03 205 SER A N 1
ATOM 1669 C CA . SER A 1 205 ? -17.568 12.130 -23.753 1.00 55.03 205 SER A CA 1
ATOM 1670 C C . SER A 1 205 ? -18.129 13.537 -23.525 1.00 55.03 205 SER A C 1
ATOM 1672 O O . SER A 1 205 ? -18.722 13.804 -22.479 1.00 55.03 205 SER A O 1
ATOM 1674 N N . GLN A 1 206 ? -18.014 14.423 -24.511 1.00 43.50 206 GLN A N 1
ATOM 1675 C CA . GLN A 1 206 ? -18.906 15.577 -24.596 1.00 43.50 206 GLN A CA 1
ATOM 1676 C C . GLN A 1 206 ? -20.143 15.176 -25.397 1.00 43.50 206 GLN A C 1
ATOM 1678 O O . GLN A 1 206 ? -20.205 15.425 -26.596 1.00 43.50 206 GLN A O 1
ATOM 1683 N N . ASP A 1 207 ? -21.123 14.560 -24.739 1.00 35.78 207 ASP A N 1
ATOM 1684 C CA . ASP A 1 207 ? -22.486 14.551 -25.270 1.00 35.78 207 ASP A CA 1
ATOM 1685 C C . ASP A 1 207 ? -23.178 15.835 -24.801 1.00 35.78 207 ASP A C 1
ATOM 1687 O O . ASP A 1 207 ? -23.922 15.869 -23.824 1.00 35.78 207 ASP A O 1
ATOM 1691 N N . THR A 1 208 ? -22.906 16.936 -25.501 1.00 36.31 208 THR A N 1
ATOM 1692 C CA . THR A 1 208 ? -23.742 18.138 -25.456 1.00 36.31 208 THR A CA 1
ATOM 1693 C C . THR A 1 208 ? -24.977 17.916 -26.325 1.00 36.31 208 THR A C 1
ATOM 1695 O O . THR A 1 208 ? -25.124 18.517 -27.387 1.00 36.31 208 THR A O 1
ATOM 1698 N N . ASN A 1 209 ? -25.903 17.064 -25.878 1.00 34.38 209 ASN A N 1
ATOM 1699 C CA . ASN A 1 209 ? -27.258 17.122 -26.415 1.00 34.38 209 ASN A CA 1
ATOM 1700 C C . ASN A 1 209 ? -28.014 18.254 -25.719 1.00 34.38 209 ASN A C 1
ATOM 1702 O O . ASN A 1 209 ? -28.294 18.225 -24.523 1.00 34.38 209 ASN A O 1
ATOM 1706 N N . SER A 1 210 ? -28.274 19.282 -26.522 1.00 31.91 210 SER A N 1
ATOM 1707 C CA . SER A 1 210 ? -29.035 20.486 -26.231 1.00 31.91 210 SER A CA 1
ATOM 1708 C C . SER A 1 210 ? -30.245 20.230 -25.334 1.00 31.91 210 SER A C 1
ATOM 1710 O O . SER A 1 210 ? -31.167 19.504 -25.714 1.00 31.91 210 SER A O 1
ATOM 1712 N N . ILE A 1 211 ? -30.296 20.931 -24.202 1.00 30.00 211 ILE A N 1
ATOM 1713 C CA . ILE A 1 211 ? -31.552 21.233 -23.521 1.00 30.00 211 ILE A CA 1
ATOM 1714 C C . ILE A 1 211 ? -32.322 22.181 -24.449 1.00 30.00 211 ILE A C 1
ATOM 1716 O O . ILE A 1 211 ? -32.162 23.398 -24.390 1.00 30.00 211 ILE A O 1
ATOM 1720 N N . ASN A 1 212 ? -33.140 21.619 -25.338 1.00 26.91 212 ASN A N 1
ATOM 1721 C CA . ASN A 1 212 ? -34.310 22.339 -25.811 1.00 26.91 212 ASN A CA 1
ATOM 1722 C C . ASN A 1 212 ? -35.314 22.305 -24.662 1.00 26.91 212 ASN A C 1
ATOM 1724 O O . ASN A 1 212 ? -35.889 21.265 -24.342 1.00 26.91 212 ASN A O 1
ATOM 1728 N N . ASN A 1 213 ? -35.459 23.457 -24.013 1.00 34.22 213 ASN A N 1
ATOM 1729 C CA . ASN A 1 213 ? -36.570 23.743 -23.127 1.00 34.22 213 ASN A CA 1
ATOM 1730 C C . ASN A 1 213 ? -37.861 23.613 -23.931 1.00 34.22 213 ASN A C 1
ATOM 1732 O O . ASN A 1 213 ? -38.190 24.519 -24.684 1.00 34.22 213 ASN A O 1
ATOM 1736 N N . ASP A 1 214 ? -38.585 22.515 -23.746 1.00 25.27 214 ASP A N 1
ATOM 1737 C CA . ASP A 1 214 ? -40.038 22.565 -23.757 1.00 25.27 214 ASP A CA 1
ATOM 1738 C C . ASP A 1 214 ? -40.617 21.476 -22.854 1.00 25.27 214 ASP A C 1
ATOM 1740 O O . ASP A 1 214 ? -40.468 20.270 -23.042 1.00 25.27 214 ASP A O 1
ATOM 1744 N N . SER A 1 215 ? -41.284 21.956 -21.816 1.00 34.38 215 SER A N 1
ATOM 1745 C CA . SER A 1 215 ? -42.066 21.200 -20.856 1.00 34.38 215 SER A CA 1
ATOM 1746 C C . SER A 1 215 ? -43.187 20.402 -21.522 1.00 34.38 215 SER A C 1
ATOM 1748 O O . SER A 1 215 ? -44.097 20.997 -22.101 1.00 34.38 215 SER A O 1
ATOM 1750 N N . LYS A 1 216 ? -43.197 19.078 -21.319 1.00 25.55 216 LYS A N 1
ATOM 1751 C CA . LYS A 1 216 ? -44.409 18.270 -21.085 1.00 25.55 216 LYS A CA 1
ATOM 1752 C C . LYS A 1 216 ? -44.039 16.892 -20.531 1.00 25.55 216 LYS A C 1
ATOM 1754 O O . LYS A 1 216 ? -43.175 16.201 -21.052 1.00 25.55 216 LYS A O 1
ATOM 1759 N N . ALA A 1 217 ? -44.704 16.531 -19.440 1.00 34.12 217 ALA A N 1
ATOM 1760 C CA . ALA A 1 217 ? -44.531 15.288 -18.707 1.00 34.12 217 ALA A CA 1
ATOM 1761 C C . ALA A 1 217 ? -44.780 14.035 -19.563 1.00 34.12 217 ALA A C 1
ATOM 1763 O O . ALA A 1 217 ? -45.833 13.925 -20.186 1.00 34.12 217 ALA A O 1
ATOM 1764 N N . SER A 1 218 ? -43.884 13.047 -19.473 1.00 24.52 218 SER A N 1
ATOM 1765 C CA . SER A 1 218 ? -44.240 11.625 -19.560 1.00 24.52 218 SER A CA 1
ATOM 1766 C C . SER A 1 218 ? -43.082 10.729 -19.110 1.00 24.52 218 SER A C 1
ATOM 1768 O O . SER A 1 218 ? -41.997 10.804 -19.671 1.00 24.52 218 SER A O 1
ATOM 1770 N N . ASN A 1 219 ? -43.361 9.882 -18.116 1.00 33.84 219 ASN A N 1
ATOM 1771 C CA . ASN A 1 219 ? -42.742 8.587 -17.808 1.00 33.84 219 ASN A CA 1
ATOM 1772 C C . ASN A 1 219 ? -41.483 8.190 -18.608 1.00 33.84 219 ASN A C 1
ATOM 1774 O O . ASN A 1 219 ? -41.601 7.708 -19.734 1.00 33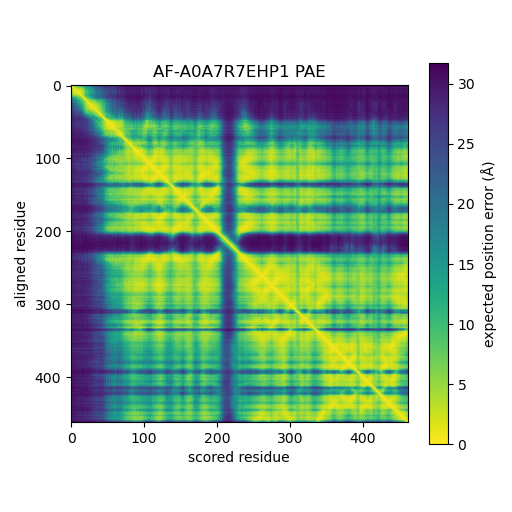.84 219 ASN A O 1
ATOM 1778 N N . ALA A 1 220 ? -40.318 8.219 -17.962 1.00 25.53 220 ALA A N 1
ATOM 1779 C CA . ALA A 1 220 ? -39.154 7.446 -18.383 1.00 25.53 220 ALA A CA 1
ATOM 1780 C C . ALA A 1 220 ? -38.486 6.821 -17.152 1.00 25.53 220 ALA A C 1
ATOM 1782 O O . ALA A 1 220 ? -38.167 7.492 -16.173 1.00 25.53 220 ALA A O 1
ATOM 1783 N N . LYS A 1 221 ? -38.370 5.492 -17.194 1.00 32.59 221 LYS A N 1
ATOM 1784 C CA . LYS A 1 221 ? -37.549 4.678 -16.302 1.00 32.59 221 LYS A CA 1
ATOM 1785 C C . LYS A 1 221 ? -36.088 4.935 -16.675 1.00 32.59 221 LYS A C 1
ATOM 1787 O O . LYS A 1 221 ? -35.573 4.216 -17.522 1.00 32.59 221 LYS A O 1
ATOM 1792 N N . ASP A 1 222 ? -35.451 5.923 -16.063 1.00 27.03 222 ASP A N 1
ATOM 1793 C CA . ASP A 1 222 ? -34.009 6.107 -16.219 1.00 27.03 222 ASP A CA 1
ATOM 1794 C C . ASP A 1 222 ? -33.280 5.469 -15.037 1.00 27.03 222 ASP A C 1
ATOM 1796 O O . ASP A 1 222 ? -33.318 5.920 -13.894 1.00 27.03 222 ASP A O 1
ATOM 1800 N N . THR A 1 223 ? -32.676 4.331 -15.358 1.00 29.14 223 THR A N 1
ATOM 1801 C CA . THR A 1 223 ? -31.551 3.705 -14.675 1.00 29.14 223 THR A CA 1
ATOM 1802 C C . THR A 1 223 ? -30.516 4.749 -14.261 1.00 29.14 223 THR A C 1
ATOM 1804 O O . THR A 1 223 ? -30.028 5.502 -15.100 1.00 29.14 223 THR A O 1
ATOM 1807 N N . PHE A 1 224 ? -30.150 4.764 -12.977 1.00 28.77 224 PHE A N 1
ATOM 1808 C CA . PHE A 1 224 ? -28.978 5.479 -12.473 1.00 28.77 224 PHE A CA 1
ATOM 1809 C C . PHE A 1 224 ? -27.697 4.856 -13.059 1.00 28.77 224 PHE A C 1
ATOM 1811 O O . PHE A 1 224 ? -27.042 4.032 -12.429 1.00 28.77 224 PHE A O 1
ATOM 1818 N N . GLU A 1 225 ? -27.332 5.255 -14.274 1.00 30.94 225 GLU A N 1
ATOM 1819 C CA . GLU A 1 225 ? -25.952 5.227 -14.759 1.00 30.94 225 GLU A CA 1
ATOM 1820 C C . GLU A 1 225 ? -25.395 6.650 -14.639 1.00 30.94 225 GLU A C 1
ATOM 1822 O O . GLU A 1 225 ? -25.278 7.387 -15.610 1.00 30.94 225 GLU A O 1
ATOM 1827 N N . THR A 1 226 ? -25.058 7.076 -13.421 1.00 33.28 226 THR A N 1
ATOM 1828 C CA . THR A 1 226 ? -24.159 8.224 -13.227 1.00 33.28 226 THR A CA 1
ATOM 1829 C C . THR A 1 226 ? -22.719 7.733 -13.167 1.00 33.28 226 THR A C 1
ATOM 1831 O O . THR A 1 226 ? -22.001 7.968 -12.199 1.00 33.28 226 THR A O 1
ATOM 1834 N N . THR A 1 227 ? -22.283 7.027 -14.205 1.00 34.03 227 THR A N 1
ATOM 1835 C CA . THR A 1 227 ? -20.879 7.081 -14.607 1.00 34.03 227 THR A CA 1
ATOM 1836 C C . THR A 1 227 ? -20.751 8.271 -15.552 1.00 34.03 227 THR A C 1
ATOM 1838 O O . THR A 1 227 ? -21.585 8.403 -16.450 1.00 34.03 227 THR A O 1
ATOM 1841 N N . PRO A 1 228 ? -19.737 9.147 -15.416 1.00 41.19 228 PRO A N 1
ATOM 1842 C CA . PRO A 1 228 ? -19.325 9.945 -16.565 1.00 41.19 228 PRO A CA 1
ATOM 1843 C C . PRO A 1 228 ? -19.189 8.964 -17.735 1.00 41.19 228 PRO A C 1
ATOM 1845 O O . PRO A 1 228 ? -18.627 7.889 -17.535 1.00 41.19 228 PRO A O 1
ATOM 1848 N N . ASN A 1 229 ? -19.733 9.266 -18.915 1.00 47.69 229 ASN A N 1
ATOM 1849 C CA . ASN A 1 229 ? -19.511 8.445 -20.108 1.00 47.69 229 ASN A CA 1
ATOM 1850 C C . ASN A 1 229 ? -18.016 8.562 -20.489 1.00 47.69 229 ASN A C 1
ATOM 1852 O O . ASN A 1 229 ? -17.616 9.295 -21.394 1.00 47.69 229 ASN A O 1
ATOM 1856 N N . THR A 1 230 ? -17.140 7.902 -19.736 1.00 57.00 230 THR A N 1
ATOM 1857 C CA . THR A 1 230 ? -15.714 7.824 -20.009 1.00 57.00 230 THR A CA 1
ATOM 1858 C C . THR A 1 230 ? -15.499 6.687 -20.983 1.00 57.00 230 THR A C 1
ATOM 1860 O O . THR A 1 230 ? -15.677 5.504 -20.685 1.00 57.00 230 THR A O 1
ATOM 1863 N N . LYS A 1 231 ? -15.121 7.049 -22.207 1.00 73.50 231 LYS A N 1
ATOM 1864 C CA . LYS A 1 231 ? -14.729 6.066 -23.204 1.00 73.50 231 LYS A CA 1
ATOM 1865 C C . LYS A 1 231 ? -13.335 5.566 -22.843 1.00 73.50 231 LYS A C 1
ATOM 1867 O O . LYS A 1 231 ? -12.358 6.292 -23.009 1.00 73.50 231 LYS A O 1
ATOM 1872 N N . ASN A 1 232 ? -13.264 4.319 -22.386 1.00 80.88 232 ASN A N 1
ATOM 1873 C CA . ASN A 1 232 ? -12.014 3.624 -22.098 1.00 80.88 232 ASN A CA 1
ATOM 1874 C C . ASN A 1 232 ? -11.559 2.800 -23.310 1.00 80.88 232 ASN A C 1
ATOM 1876 O O . ASN A 1 232 ? -12.080 1.724 -23.599 1.00 80.88 232 ASN A O 1
ATOM 1880 N N . GLU A 1 233 ? -10.568 3.314 -24.035 1.00 87.69 233 GLU A N 1
ATOM 1881 C CA . GLU A 1 233 ? -9.946 2.669 -25.190 1.00 87.69 233 GLU A CA 1
ATOM 1882 C C . GLU A 1 233 ? -8.653 1.955 -24.768 1.00 87.69 233 GLU A C 1
ATOM 1884 O O . GLU A 1 233 ? -7.694 2.579 -24.316 1.00 87.69 233 GLU A O 1
ATOM 1889 N N . LYS A 1 234 ? -8.584 0.631 -24.946 1.00 91.50 234 LYS A N 1
ATOM 1890 C CA . LYS A 1 234 ? -7.345 -0.132 -24.733 1.00 91.50 234 LYS A CA 1
ATOM 1891 C C . LYS A 1 234 ? -6.369 0.136 -25.881 1.00 91.50 234 LYS A C 1
ATOM 1893 O O . LYS A 1 234 ? -6.596 -0.316 -27.000 1.00 91.50 234 LYS A O 1
ATOM 1898 N N . LEU A 1 235 ? -5.260 0.813 -25.588 1.00 90.81 235 LEU A N 1
ATOM 1899 C CA . LEU A 1 235 ? -4.227 1.133 -26.571 1.00 90.81 235 LEU A CA 1
ATOM 1900 C C . LEU A 1 235 ? -3.299 -0.058 -26.817 1.00 90.81 235 LEU A C 1
ATOM 1902 O O . LEU A 1 235 ? -2.959 -0.326 -27.961 1.00 90.81 235 LEU A O 1
ATOM 1906 N N . GLY A 1 236 ? -2.919 -0.821 -25.787 1.00 92.75 236 GLY A N 1
ATOM 1907 C CA . GLY A 1 236 ? -2.063 -1.996 -25.977 1.00 92.75 236 GLY A CA 1
ATOM 1908 C C . GLY A 1 236 ? -1.730 -2.766 -24.702 1.00 92.75 236 GLY A C 1
ATOM 1909 O O . GLY A 1 236 ? -1.944 -2.279 -23.594 1.00 92.75 236 GLY A O 1
ATOM 1910 N N . GLU A 1 237 ? -1.190 -3.969 -24.894 1.00 96.12 237 GLU A N 1
ATOM 1911 C CA . GLU A 1 237 ? -0.633 -4.837 -23.848 1.00 96.12 237 GLU A CA 1
ATOM 1912 C C . GLU A 1 237 ? 0.860 -5.042 -24.066 1.00 96.12 237 GLU A C 1
ATOM 1914 O O . GLU A 1 237 ? 1.295 -5.431 -25.151 1.00 96.12 237 GLU A O 1
ATOM 1919 N N . PHE A 1 238 ? 1.635 -4.800 -23.020 1.00 95.94 238 PHE A N 1
ATOM 1920 C CA . PHE A 1 238 ? 3.087 -4.779 -23.044 1.00 95.94 238 PHE A CA 1
ATOM 1921 C C . PHE A 1 238 ? 3.628 -5.729 -21.981 1.00 95.94 238 PHE A C 1
ATOM 1923 O O . PHE A 1 238 ? 3.031 -5.890 -20.918 1.00 95.94 238 PHE A O 1
ATOM 1930 N N . VAL A 1 239 ? 4.769 -6.355 -22.262 1.00 96.25 239 VAL A N 1
ATOM 1931 C CA . VAL A 1 239 ? 5.430 -7.271 -21.329 1.00 96.25 239 VAL A CA 1
ATOM 1932 C C . VAL A 1 239 ? 6.889 -6.870 -21.206 1.00 96.25 239 VAL A C 1
ATOM 1934 O O . VAL A 1 239 ? 7.578 -6.740 -22.218 1.00 96.25 239 VAL A O 1
ATOM 1937 N N . TYR A 1 240 ? 7.361 -6.707 -19.972 1.00 95.56 240 TYR A N 1
ATOM 1938 C CA . TYR A 1 240 ? 8.752 -6.369 -19.675 1.00 95.56 240 TYR A CA 1
ATOM 1939 C C . TYR A 1 240 ? 9.359 -7.423 -18.758 1.00 95.56 240 TYR A C 1
ATOM 1941 O O . TYR A 1 240 ? 8.755 -7.789 -17.752 1.00 95.56 240 TYR A O 1
ATOM 1949 N N . ALA A 1 241 ? 10.557 -7.895 -19.104 1.00 94.69 241 ALA A N 1
ATOM 1950 C CA . ALA A 1 241 ? 11.371 -8.741 -18.242 1.00 94.69 241 ALA A CA 1
ATOM 1951 C C . ALA A 1 241 ? 12.384 -7.861 -17.504 1.00 94.69 241 ALA A C 1
ATOM 1953 O O . ALA A 1 241 ? 13.252 -7.249 -18.121 1.00 94.69 241 ALA A O 1
ATOM 1954 N N . LEU A 1 242 ? 12.235 -7.777 -16.190 1.00 94.25 242 LEU A N 1
ATOM 1955 C CA . LEU A 1 242 ? 13.044 -6.966 -15.299 1.00 94.25 242 LEU A CA 1
ATOM 1956 C C . LEU A 1 242 ? 13.990 -7.873 -14.519 1.00 94.25 242 LEU A C 1
ATOM 1958 O O . LEU A 1 242 ? 13.563 -8.798 -13.829 1.00 94.25 242 LEU A O 1
ATOM 1962 N N . HIS A 1 243 ? 15.278 -7.565 -14.616 1.00 92.06 243 HIS A N 1
ATOM 1963 C CA . HIS A 1 243 ? 16.334 -8.202 -13.842 1.00 92.06 243 HIS A CA 1
ATOM 1964 C C . HIS A 1 243 ? 16.879 -7.168 -12.871 1.00 92.06 243 HIS A C 1
ATOM 1966 O O . HIS A 1 243 ? 17.658 -6.304 -13.273 1.00 92.06 243 HIS A O 1
ATOM 1972 N N . MET A 1 244 ? 16.459 -7.207 -11.610 1.00 90.62 244 MET A N 1
ATOM 1973 C CA . MET A 1 244 ? 16.896 -6.252 -10.590 1.00 90.62 244 MET A CA 1
ATOM 1974 C C . MET A 1 244 ? 18.243 -6.654 -9.988 1.00 90.62 244 MET A C 1
ATOM 1976 O O . MET A 1 244 ? 19.075 -5.775 -9.754 1.00 90.62 244 MET A O 1
ATOM 1980 N N . GLY A 1 245 ? 18.523 -7.958 -9.927 1.00 87.38 245 GLY A N 1
ATOM 1981 C CA . GLY A 1 245 ? 19.681 -8.501 -9.219 1.00 87.38 245 GLY A CA 1
ATOM 1982 C C . GLY A 1 245 ? 19.471 -8.446 -7.707 1.00 87.38 245 GLY A C 1
ATOM 1983 O O . GLY A 1 245 ? 18.389 -8.083 -7.247 1.00 87.38 245 GLY A O 1
ATOM 1984 N N . LYS A 1 246 ? 20.517 -8.783 -6.948 1.00 91.12 246 LYS A N 1
ATOM 1985 C CA . LYS A 1 246 ? 20.432 -8.830 -5.489 1.00 91.12 246 LYS A CA 1
ATOM 1986 C C . LYS A 1 246 ? 20.120 -7.453 -4.899 1.00 91.12 246 LYS A C 1
ATOM 1988 O O . LYS A 1 246 ? 20.848 -6.490 -5.152 1.00 91.12 246 LYS A O 1
ATOM 1993 N N . TYR A 1 247 ? 19.075 -7.385 -4.080 1.00 93.38 247 TYR A N 1
ATOM 1994 C CA . TYR A 1 247 ? 18.739 -6.184 -3.318 1.00 93.38 247 TYR A CA 1
ATOM 1995 C C . TYR A 1 247 ? 19.724 -5.949 -2.165 1.00 93.38 247 TYR A C 1
ATOM 1997 O O . TYR A 1 247 ? 20.265 -6.906 -1.603 1.00 93.38 247 TYR A O 1
ATOM 2005 N N . PRO A 1 248 ? 19.974 -4.684 -1.790 1.00 89.69 248 PRO A N 1
ATOM 2006 C CA . PRO A 1 248 ? 20.726 -4.377 -0.586 1.00 89.69 248 PRO A CA 1
ATOM 2007 C C . PRO A 1 248 ? 19.959 -4.859 0.648 1.00 89.69 248 PRO A C 1
ATOM 2009 O O . PRO A 1 248 ? 18.728 -4.812 0.695 1.00 89.69 248 PRO A O 1
ATOM 2012 N N . GLU A 1 249 ? 20.704 -5.315 1.650 1.00 90.50 249 GLU A N 1
ATOM 2013 C CA . GLU A 1 249 ? 20.114 -5.799 2.894 1.00 90.50 249 GLU A CA 1
ATOM 2014 C C . GLU A 1 249 ? 19.448 -4.633 3.652 1.00 90.50 249 GLU A C 1
ATOM 2016 O O . GLU A 1 249 ? 20.034 -3.542 3.753 1.00 90.50 249 GLU A O 1
ATOM 2021 N N . PRO A 1 250 ? 18.235 -4.832 4.191 1.00 91.19 250 PRO A N 1
ATOM 2022 C CA . PRO A 1 250 ? 17.572 -3.827 5.007 1.00 91.19 250 PRO A CA 1
ATOM 2023 C C . PRO A 1 250 ? 18.234 -3.684 6.379 1.00 91.19 250 PRO A C 1
ATOM 2025 O O . PRO A 1 250 ? 18.817 -4.627 6.915 1.00 91.19 250 PRO A O 1
ATOM 2028 N N . ILE A 1 251 ? 18.089 -2.508 6.989 1.00 89.62 251 ILE A N 1
ATOM 2029 C CA . ILE A 1 251 ? 18.477 -2.291 8.388 1.00 89.62 251 ILE A CA 1
ATOM 2030 C C . ILE A 1 251 ? 17.238 -2.538 9.241 1.00 89.62 251 ILE A C 1
ATOM 2032 O O . ILE A 1 251 ? 16.303 -1.739 9.212 1.00 89.62 251 ILE A O 1
ATOM 2036 N N . ILE A 1 252 ? 17.218 -3.650 9.975 1.00 89.94 252 ILE A N 1
ATOM 2037 C CA . ILE A 1 252 ? 16.072 -4.053 10.795 1.00 89.94 252 ILE A CA 1
ATOM 2038 C C . ILE A 1 252 ? 16.414 -3.884 12.275 1.00 89.94 252 ILE A C 1
ATOM 2040 O O . ILE A 1 252 ? 17.380 -4.461 12.768 1.00 89.94 252 ILE A O 1
ATOM 2044 N N . THR A 1 253 ? 15.582 -3.131 12.990 1.00 89.69 253 THR A N 1
ATOM 2045 C CA . THR A 1 253 ? 15.584 -3.051 14.452 1.00 89.69 253 THR A CA 1
ATOM 2046 C C . THR A 1 253 ? 14.368 -3.796 14.985 1.00 89.69 253 THR A C 1
ATOM 2048 O O . THR A 1 253 ? 13.233 -3.334 14.850 1.00 89.69 253 THR A O 1
ATOM 2051 N N . THR A 1 254 ? 14.600 -4.961 15.583 1.00 92.56 254 THR A N 1
ATOM 2052 C CA . THR A 1 254 ? 13.554 -5.761 16.232 1.00 92.56 254 THR A CA 1
ATOM 2053 C C . THR A 1 254 ? 13.279 -5.218 17.628 1.00 92.56 254 THR A C 1
ATOM 2055 O O . THR A 1 254 ? 14.205 -5.029 18.411 1.00 92.56 254 THR A O 1
ATOM 2058 N N . LEU A 1 255 ? 12.007 -4.978 17.944 1.00 92.06 255 LEU A N 1
ATOM 2059 C CA . LEU A 1 255 ? 11.576 -4.401 19.219 1.00 92.06 255 LEU A CA 1
ATOM 2060 C C . LEU A 1 255 ? 10.801 -5.407 20.071 1.00 92.06 255 LEU A C 1
ATOM 2062 O O . LEU A 1 255 ? 11.056 -5.493 21.269 1.00 92.06 255 LEU A O 1
ATOM 2066 N N . ASN A 1 256 ? 9.863 -6.145 19.461 1.00 93.38 256 ASN A N 1
ATOM 2067 C CA . ASN A 1 256 ? 8.961 -7.102 20.118 1.00 93.38 256 ASN A CA 1
ATOM 2068 C C . ASN A 1 256 ? 8.389 -6.577 21.444 1.00 93.38 256 ASN A C 1
ATOM 2070 O O . ASN A 1 256 ? 8.502 -7.218 22.493 1.00 93.38 256 ASN A O 1
ATOM 2074 N N . LYS A 1 257 ? 7.814 -5.372 21.410 1.00 93.31 257 LYS A N 1
ATOM 2075 C CA . LYS A 1 257 ? 7.421 -4.639 22.617 1.00 93.31 257 LYS A CA 1
ATOM 2076 C C . LYS A 1 257 ? 5.985 -4.154 22.551 1.00 93.31 257 LYS A C 1
ATOM 2078 O O . LYS A 1 257 ? 5.575 -3.524 21.579 1.00 93.31 257 LYS A O 1
ATOM 2083 N N . ASP A 1 258 ? 5.274 -4.346 23.655 1.00 95.94 258 ASP A N 1
ATOM 2084 C CA . ASP A 1 258 ? 3.955 -3.762 23.861 1.00 95.94 258 ASP A CA 1
ATOM 2085 C C . ASP A 1 258 ? 4.059 -2.316 24.342 1.00 95.94 258 ASP A C 1
ATOM 2087 O O . ASP A 1 258 ? 4.793 -1.987 25.281 1.00 95.94 258 ASP A O 1
ATOM 2091 N N . ILE A 1 259 ? 3.250 -1.453 23.736 1.00 95.31 259 ILE A N 1
ATOM 2092 C CA . ILE A 1 259 ? 2.994 -0.103 24.224 1.00 95.31 259 ILE A CA 1
ATOM 2093 C C . ILE A 1 259 ? 1.507 0.133 24.453 1.00 95.31 259 ILE A C 1
ATOM 2095 O O . ILE A 1 259 ? 0.643 -0.540 23.891 1.00 95.31 259 ILE A O 1
ATOM 2099 N N . LYS A 1 260 ? 1.209 1.147 25.267 1.00 95.31 260 LYS A N 1
ATOM 2100 C CA . LYS A 1 260 ? -0.149 1.639 25.484 1.00 95.31 260 LYS A CA 1
ATOM 2101 C C . LYS A 1 260 ? -0.339 2.986 24.808 1.00 95.31 260 LYS A C 1
ATOM 21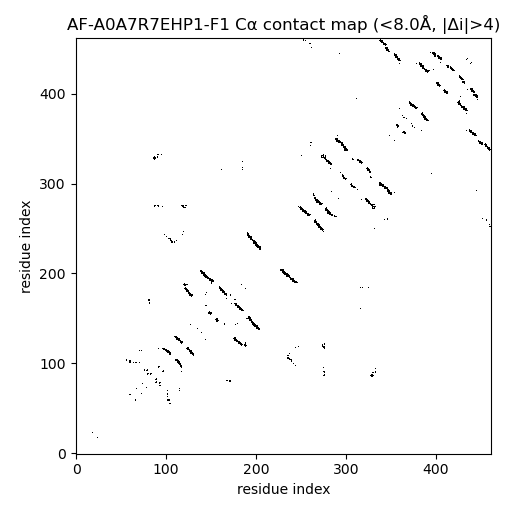03 O O . LYS A 1 260 ? 0.233 3.979 25.247 1.00 95.31 260 LYS A O 1
ATOM 2108 N N . VAL A 1 261 ? -1.196 3.034 23.792 1.00 93.75 261 VAL A N 1
ATOM 2109 C CA . VAL A 1 261 ? -1.612 4.276 23.129 1.00 93.75 261 VAL A CA 1
ATOM 2110 C C . VAL A 1 261 ? -3.086 4.502 23.423 1.00 93.75 261 VAL A C 1
ATOM 2112 O O . VAL A 1 261 ? -3.938 3.716 23.025 1.00 93.75 261 VAL A O 1
ATOM 2115 N N . ASN A 1 262 ? -3.389 5.561 24.177 1.00 93.44 262 ASN A N 1
ATOM 2116 C CA . ASN A 1 262 ? -4.750 5.861 24.634 1.00 93.44 262 ASN A CA 1
ATOM 2117 C C . ASN A 1 262 ? -5.450 4.659 25.320 1.00 93.44 262 ASN A C 1
ATOM 2119 O O . ASN A 1 262 ? -6.627 4.384 25.095 1.00 93.44 262 ASN A O 1
ATOM 2123 N N . GLY A 1 263 ? -4.693 3.900 26.123 1.00 93.12 263 GLY A N 1
ATOM 2124 C CA . GLY A 1 263 ? -5.166 2.705 26.838 1.00 93.12 263 GLY A CA 1
ATOM 2125 C C . GLY A 1 263 ? -5.182 1.408 26.016 1.00 93.12 263 GLY A C 1
ATOM 2126 O O . GLY A 1 263 ? -5.207 0.327 26.608 1.00 93.12 263 GLY A O 1
ATOM 2127 N N . GLN A 1 264 ? -5.084 1.493 24.687 1.00 95.50 264 GLN A N 1
ATOM 2128 C CA . GLN A 1 264 ? -5.066 0.326 23.803 1.00 95.50 264 GLN A CA 1
ATOM 2129 C C . GLN A 1 264 ? -3.651 -0.244 23.684 1.00 95.50 264 GLN A C 1
ATOM 2131 O O . GLN A 1 264 ? -2.679 0.514 23.628 1.00 95.50 264 GLN A O 1
ATOM 2136 N N . THR A 1 265 ? -3.530 -1.571 23.680 1.00 96.88 265 THR A N 1
ATOM 2137 C CA . THR A 1 265 ? -2.258 -2.258 23.437 1.00 96.88 265 THR A CA 1
ATOM 2138 C C . THR A 1 265 ? -1.927 -2.214 21.954 1.00 96.88 265 THR A C 1
ATOM 2140 O O . THR A 1 265 ? -2.778 -2.526 21.123 1.00 96.88 265 THR A O 1
ATOM 2143 N N . ILE A 1 266 ? -0.685 -1.870 21.635 1.00 95.44 266 ILE A N 1
ATOM 2144 C CA . ILE A 1 266 ? -0.102 -2.031 20.304 1.00 95.44 266 ILE A CA 1
ATOM 2145 C C . ILE A 1 266 ? 1.207 -2.783 20.498 1.00 95.44 266 ILE A C 1
ATOM 2147 O O . ILE A 1 266 ? 2.070 -2.316 21.244 1.00 95.44 266 ILE A O 1
ATOM 2151 N N . HIS A 1 267 ? 1.336 -3.934 19.848 1.00 96.06 267 HIS A N 1
ATOM 2152 C CA . HIS A 1 267 ? 2.573 -4.694 19.820 1.00 96.06 267 HIS A CA 1
ATOM 2153 C C . HIS A 1 267 ? 3.413 -4.215 18.640 1.00 96.06 267 HIS A C 1
ATOM 2155 O O . HIS A 1 267 ? 2.935 -4.176 17.509 1.00 96.06 267 HIS A O 1
ATOM 2161 N N . ILE A 1 268 ? 4.655 -3.815 18.884 1.00 94.69 268 ILE A N 1
ATOM 2162 C CA . ILE A 1 268 ? 5.564 -3.373 17.828 1.00 94.69 268 ILE A CA 1
ATOM 2163 C C . ILE A 1 268 ? 6.586 -4.473 17.601 1.00 94.69 268 ILE A C 1
ATOM 2165 O O . ILE A 1 268 ? 7.414 -4.738 18.474 1.00 94.69 268 ILE A O 1
ATOM 2169 N N . ASN A 1 269 ? 6.531 -5.071 16.413 1.00 94.69 269 ASN A N 1
ATOM 2170 C CA . ASN A 1 269 ? 7.419 -6.148 16.001 1.00 94.69 269 ASN A CA 1
ATOM 2171 C C . ASN A 1 269 ? 8.808 -5.579 15.685 1.00 94.69 269 ASN A C 1
ATOM 2173 O O . ASN A 1 269 ? 9.797 -5.883 16.355 1.00 94.69 269 ASN A O 1
ATOM 2177 N N . SER A 1 270 ? 8.881 -4.699 14.684 1.00 92.81 270 SER A N 1
ATOM 2178 C CA . SER A 1 270 ? 10.151 -4.203 14.150 1.00 92.81 270 SER A CA 1
ATOM 2179 C C . SER A 1 270 ? 10.013 -2.886 13.392 1.00 92.81 270 SER A C 1
ATOM 2181 O O . SER A 1 270 ? 8.931 -2.513 12.934 1.00 92.81 270 SER A O 1
ATOM 2183 N N . VAL A 1 271 ? 11.151 -2.221 13.200 1.00 90.75 271 VAL A N 1
ATOM 2184 C CA . VAL A 1 271 ? 11.330 -1.129 12.239 1.00 90.75 271 VAL A CA 1
ATOM 2185 C C . VAL A 1 271 ? 12.339 -1.573 11.191 1.00 90.75 271 VAL A C 1
ATOM 2187 O O . VAL A 1 271 ? 13.453 -1.951 11.544 1.00 90.75 271 VAL A O 1
ATOM 2190 N N . GLY A 1 272 ? 11.962 -1.532 9.917 1.00 89.88 272 GLY A N 1
ATOM 2191 C CA . GLY A 1 272 ? 12.847 -1.839 8.796 1.00 89.88 272 GLY A CA 1
ATOM 2192 C C . GLY A 1 272 ? 13.138 -0.590 7.977 1.00 89.88 272 GLY A C 1
ATOM 2193 O O . GLY A 1 272 ? 12.213 0.088 7.541 1.00 89.88 272 GLY A O 1
ATOM 2194 N N . GLN A 1 273 ? 14.409 -0.278 7.746 1.00 89.06 273 GLN A N 1
ATOM 2195 C CA . GLN A 1 273 ? 14.821 0.748 6.792 1.00 89.06 273 GLN A CA 1
ATOM 2196 C C . GLN A 1 273 ? 15.274 0.081 5.497 1.00 89.06 273 GLN A C 1
ATOM 2198 O O . GLN A 1 273 ? 16.182 -0.754 5.505 1.00 89.06 273 GLN A O 1
ATOM 2203 N N . TYR A 1 274 ? 14.680 0.512 4.392 1.00 90.38 274 TYR A N 1
ATOM 2204 C CA . TYR A 1 274 ? 14.961 0.053 3.040 1.00 90.38 274 TYR A CA 1
ATOM 2205 C C . TYR A 1 274 ? 15.335 1.252 2.159 1.00 90.38 274 TYR A C 1
ATOM 2207 O O . TYR A 1 274 ? 14.959 2.385 2.476 1.00 90.38 274 TYR A O 1
ATOM 2215 N N . PRO A 1 275 ? 16.053 1.058 1.045 1.00 89.88 275 PRO A N 1
ATOM 2216 C CA . PRO A 1 275 ? 16.363 2.137 0.112 1.00 89.88 275 PRO A CA 1
ATOM 2217 C C . PRO A 1 275 ? 15.166 2.998 -0.315 1.00 89.88 275 PRO A C 1
ATOM 2219 O O . PRO A 1 275 ? 15.323 4.211 -0.456 1.00 89.88 275 PRO A O 1
ATOM 2222 N N . THR A 1 276 ? 13.983 2.408 -0.515 1.00 86.56 276 THR A N 1
ATOM 2223 C CA . THR A 1 276 ? 12.802 3.137 -1.003 1.00 86.56 276 THR A CA 1
ATOM 2224 C C . THR A 1 276 ? 11.876 3.633 0.103 1.00 86.56 276 THR A C 1
ATOM 2226 O O . THR A 1 276 ? 11.116 4.576 -0.118 1.00 86.56 276 THR A O 1
ATOM 2229 N N . GLY A 1 277 ? 11.929 3.046 1.299 1.00 86.25 277 GLY A N 1
ATOM 2230 C CA . GLY A 1 277 ? 11.030 3.404 2.394 1.00 86.25 277 GLY A CA 1
ATOM 2231 C C . GLY A 1 277 ? 11.487 2.906 3.759 1.00 86.25 277 GLY A C 1
ATOM 2232 O O . GLY A 1 277 ? 12.407 2.106 3.887 1.00 86.25 277 GLY A O 1
ATOM 2233 N N . THR A 1 278 ? 10.815 3.382 4.796 1.00 87.00 278 THR A N 1
ATOM 2234 C CA . THR A 1 278 ? 10.869 2.784 6.131 1.00 87.00 278 THR A CA 1
ATOM 2235 C C . THR A 1 278 ? 9.536 2.092 6.403 1.00 87.00 278 THR A C 1
ATOM 2237 O O . THR A 1 278 ? 8.483 2.617 6.038 1.00 87.00 278 THR A O 1
ATOM 2240 N N . GLU A 1 279 ? 9.586 0.935 7.051 1.00 89.88 279 GLU A N 1
ATOM 2241 C CA . GLU A 1 279 ? 8.438 0.146 7.490 1.00 89.88 279 GLU A CA 1
ATOM 2242 C C . GLU A 1 279 ? 8.423 0.074 9.020 1.00 89.88 279 GLU A C 1
ATOM 2244 O O . GLU A 1 279 ? 9.455 -0.185 9.642 1.00 89.88 279 GLU A O 1
ATOM 2249 N N . ILE A 1 280 ? 7.254 0.257 9.631 1.00 90.69 280 ILE A N 1
ATOM 2250 C CA . ILE A 1 280 ? 7.001 -0.189 11.004 1.00 90.69 280 ILE A CA 1
ATOM 2251 C C . ILE A 1 280 ? 5.990 -1.324 10.935 1.00 90.69 280 ILE A C 1
ATOM 2253 O O . ILE A 1 280 ? 4.873 -1.137 10.453 1.00 90.69 280 ILE A O 1
ATOM 2257 N N . ASN A 1 281 ? 6.391 -2.482 11.444 1.00 92.81 281 ASN A N 1
ATOM 2258 C CA . ASN A 1 281 ? 5.549 -3.659 11.535 1.00 92.81 281 ASN A CA 1
ATOM 2259 C C . ASN A 1 281 ? 4.959 -3.735 12.950 1.00 92.81 281 ASN A C 1
ATOM 2261 O O . ASN A 1 281 ? 5.701 -3.786 13.938 1.00 92.81 281 ASN A O 1
ATOM 2265 N N . ILE A 1 282 ? 3.631 -3.703 13.050 1.00 93.94 282 ILE A N 1
ATOM 2266 C CA . ILE A 1 282 ? 2.903 -3.780 14.319 1.00 93.94 282 ILE A CA 1
ATOM 2267 C C . ILE A 1 282 ? 1.854 -4.882 14.279 1.00 93.94 282 ILE A C 1
ATOM 2269 O O . ILE A 1 282 ? 1.357 -5.229 13.218 1.00 93.94 282 ILE A O 1
ATOM 2273 N N . ASN A 1 283 ? 1.439 -5.344 15.448 1.00 95.19 283 ASN A N 1
ATOM 2274 C CA . ASN A 1 283 ? 0.257 -6.167 15.643 1.00 95.19 283 ASN A CA 1
ATOM 2275 C C . ASN A 1 283 ? -0.671 -5.467 16.646 1.00 95.19 283 ASN A C 1
ATOM 2277 O O . ASN A 1 283 ? -0.217 -4.863 17.625 1.00 95.19 283 ASN A O 1
ATOM 2281 N N . ILE A 1 284 ? -1.976 -5.505 16.387 1.00 93.31 284 ILE A N 1
ATOM 2282 C CA . ILE A 1 284 ? -2.982 -4.910 17.267 1.00 93.31 284 ILE A CA 1
ATOM 2283 C C . ILE A 1 284 ? -3.795 -6.044 17.888 1.00 93.31 284 ILE A C 1
ATOM 2285 O O . ILE A 1 284 ? -4.617 -6.637 17.196 1.00 93.31 284 ILE A O 1
ATOM 2289 N N . PRO A 1 285 ? -3.615 -6.329 19.190 1.00 93.31 285 PRO A N 1
ATOM 2290 C CA . PRO A 1 285 ? -4.333 -7.411 19.844 1.00 93.31 285 PRO A CA 1
ATOM 2291 C C . PRO A 1 285 ? -5.858 -7.255 19.792 1.00 93.31 285 PRO A C 1
ATOM 2293 O O . PRO A 1 285 ? -6.412 -6.188 20.082 1.00 93.31 285 PRO A O 1
ATOM 2296 N N . ASP A 1 286 ? -6.545 -8.368 19.533 1.00 90.25 286 ASP A N 1
ATOM 2297 C CA . ASP A 1 286 ? -8.009 -8.439 19.477 1.00 90.25 286 ASP A CA 1
ATOM 2298 C C . ASP A 1 286 ? -8.696 -8.214 20.829 1.00 90.25 286 ASP A C 1
ATOM 2300 O O . ASP A 1 286 ? -9.897 -7.948 20.876 1.00 90.25 286 ASP A O 1
ATOM 2304 N N . ASN A 1 287 ? -7.964 -8.276 21.941 1.00 92.56 287 ASN A N 1
ATOM 2305 C CA . ASN A 1 287 ? -8.510 -8.000 23.271 1.00 92.56 287 ASN A CA 1
ATOM 2306 C C . ASN A 1 287 ? -8.672 -6.498 23.576 1.00 92.56 287 ASN A C 1
ATOM 2308 O O . ASN A 1 287 ? -9.154 -6.151 24.650 1.00 92.56 287 ASN A O 1
ATOM 2312 N N . ASN A 1 288 ? -8.293 -5.608 22.653 1.00 94.50 288 ASN A N 1
ATOM 2313 C CA . ASN A 1 288 ? -8.598 -4.184 22.755 1.00 94.50 288 ASN A CA 1
ATOM 2314 C C . ASN A 1 288 ? -10.112 -3.929 22.647 1.00 94.50 288 ASN A C 1
ATOM 2316 O O . ASN A 1 288 ? -10.793 -4.512 21.798 1.00 94.50 288 ASN A O 1
ATOM 2320 N N . ASP A 1 289 ? -10.631 -2.993 23.446 1.00 93.50 289 ASP A N 1
ATOM 2321 C CA . ASP A 1 289 ? -12.046 -2.580 23.414 1.00 93.50 289 ASP A CA 1
ATOM 2322 C C . ASP A 1 289 ? -12.404 -1.791 22.140 1.00 93.50 289 ASP A C 1
ATOM 2324 O O . ASP A 1 289 ? -13.577 -1.653 21.768 1.00 93.50 289 ASP A O 1
ATOM 2328 N N . TYR A 1 290 ? -11.385 -1.250 21.469 1.00 93.88 290 TYR A N 1
ATOM 2329 C CA . TYR A 1 290 ? -11.513 -0.426 20.276 1.00 93.88 290 TYR A CA 1
ATOM 2330 C C . TYR A 1 290 ? -10.891 -1.108 19.058 1.00 93.88 290 TYR A C 1
ATOM 2332 O O . TYR A 1 290 ? -9.857 -1.765 19.142 1.00 93.88 290 TYR A O 1
ATOM 2340 N N . ILE A 1 291 ? -11.517 -0.898 17.903 1.00 90.19 291 ILE A N 1
ATOM 2341 C CA . ILE A 1 291 ? -10.909 -1.104 16.592 1.00 90.19 291 ILE A CA 1
ATOM 2342 C C . ILE A 1 291 ? -9.962 0.071 16.351 1.00 90.19 291 ILE A C 1
ATOM 2344 O O . ILE A 1 291 ? -10.377 1.224 16.480 1.00 90.19 291 ILE A O 1
ATOM 2348 N N . ILE A 1 292 ? -8.704 -0.206 16.018 1.00 89.38 292 ILE A N 1
ATOM 2349 C CA . ILE A 1 292 ? -7.691 0.811 15.729 1.00 89.38 292 ILE A CA 1
ATOM 2350 C C . ILE A 1 292 ? -7.470 0.836 14.216 1.00 89.38 292 ILE A C 1
ATOM 2352 O O . ILE A 1 292 ? -6.913 -0.102 13.659 1.00 89.38 292 ILE A O 1
ATOM 2356 N N . ASN A 1 293 ? -7.884 1.918 13.554 1.00 82.88 293 ASN A N 1
ATOM 2357 C CA . ASN A 1 293 ? -7.811 2.039 12.089 1.00 82.88 293 ASN A CA 1
ATOM 2358 C C . ASN A 1 293 ? -6.641 2.913 11.622 1.00 82.88 293 ASN A C 1
ATOM 2360 O O . ASN A 1 293 ? -6.480 3.167 10.432 1.00 82.88 293 ASN A O 1
ATOM 2364 N N . GLY A 1 294 ? -5.834 3.436 12.544 1.00 84.75 294 GLY A N 1
ATOM 2365 C CA . GLY A 1 294 ? -4.689 4.252 12.176 1.00 84.75 294 GLY A CA 1
ATOM 2366 C C . GLY A 1 294 ? -3.936 4.813 13.366 1.00 84.75 294 GLY A C 1
ATOM 2367 O O . GLY A 1 294 ? -4.479 4.994 14.456 1.00 84.75 294 GLY A O 1
ATOM 2368 N N . LEU A 1 295 ? -2.674 5.135 13.120 1.00 87.12 295 LEU A N 1
ATOM 2369 C CA . LEU A 1 295 ? -1.772 5.739 14.084 1.00 87.12 295 LEU A CA 1
ATOM 2370 C C . LEU A 1 295 ? -1.167 6.988 13.461 1.00 87.12 295 LEU A C 1
ATOM 2372 O O . LEU A 1 295 ? -0.812 6.998 12.286 1.00 87.12 295 LEU A O 1
ATOM 2376 N N . ASP A 1 296 ? -1.064 8.042 14.258 1.00 87.50 296 ASP A N 1
ATOM 2377 C CA . ASP A 1 296 ? -0.298 9.230 13.908 1.00 87.50 296 ASP A CA 1
ATOM 2378 C C . ASP A 1 296 ? 1.028 9.148 14.644 1.00 87.50 296 ASP A C 1
ATOM 2380 O O . ASP A 1 296 ? 1.073 9.253 15.874 1.00 87.50 296 ASP A O 1
ATOM 2384 N N . PHE A 1 297 ? 2.096 8.915 13.895 1.00 86.62 297 PHE A N 1
ATOM 2385 C CA . PHE A 1 297 ? 3.428 8.785 14.447 1.00 86.62 297 PHE A CA 1
ATOM 2386 C C . PHE A 1 297 ? 4.474 9.455 13.561 1.00 86.62 297 PHE A C 1
ATOM 2388 O O . PHE A 1 297 ? 4.285 9.693 12.366 1.00 86.62 297 PHE A O 1
ATOM 2395 N N . LYS A 1 298 ? 5.609 9.755 14.183 1.00 87.00 298 LYS A N 1
ATOM 2396 C CA . LYS A 1 298 ? 6.826 10.210 13.520 1.00 87.00 298 LYS A CA 1
ATOM 2397 C C . LYS A 1 298 ? 7.996 9.396 14.019 1.00 87.00 298 LYS A C 1
ATOM 2399 O O . LYS A 1 298 ? 8.031 9.010 15.186 1.00 87.00 298 LYS A O 1
ATOM 2404 N N . VAL A 1 299 ? 8.969 9.198 13.154 1.00 86.81 299 VAL A N 1
ATOM 2405 C CA . VAL A 1 299 ? 10.287 8.748 13.558 1.00 86.81 299 VAL A CA 1
ATOM 2406 C C . VAL A 1 299 ? 11.202 9.947 13.758 1.00 86.81 299 VAL A C 1
ATOM 2408 O O . VAL A 1 299 ? 11.024 10.997 13.138 1.00 86.81 299 VAL A O 1
ATOM 2411 N N . ILE A 1 300 ? 12.142 9.807 14.679 1.00 87.62 300 ILE A N 1
ATOM 2412 C CA . ILE A 1 300 ? 13.083 10.847 15.074 1.00 87.62 300 ILE A CA 1
ATOM 2413 C C . ILE A 1 300 ? 14.466 10.235 15.051 1.00 87.62 300 ILE A C 1
ATOM 2415 O O . ILE A 1 300 ? 14.666 9.105 15.501 1.00 87.62 300 ILE A O 1
ATOM 2419 N N . ASP A 1 301 ? 15.414 11.002 14.549 1.00 85.88 301 ASP A N 1
ATOM 2420 C CA . ASP A 1 301 ? 16.790 10.586 14.443 1.00 85.88 301 ASP A CA 1
ATOM 2421 C C . ASP A 1 301 ? 17.690 11.167 15.555 1.00 85.88 301 ASP A C 1
ATOM 2423 O O . ASP A 1 301 ? 17.248 11.933 16.413 1.00 85.88 301 ASP A O 1
ATOM 2427 N N . ASN A 1 302 ? 18.967 10.789 15.567 1.00 84.31 302 ASN A N 1
ATOM 2428 C CA . ASN A 1 302 ? 19.966 11.198 16.553 1.00 84.31 302 ASN A CA 1
ATOM 2429 C C . ASN A 1 302 ? 20.287 12.698 16.496 1.00 84.31 302 ASN A C 1
ATOM 2431 O O . ASN A 1 302 ? 20.749 13.252 17.489 1.00 84.31 302 ASN A O 1
ATOM 2435 N N . SER A 1 303 ? 20.022 13.360 15.366 1.00 83.38 303 SER A N 1
ATOM 2436 C CA . SER A 1 303 ? 20.157 14.813 15.214 1.00 83.38 303 SER A CA 1
ATOM 2437 C C . SER A 1 303 ? 18.900 15.579 15.650 1.00 83.38 303 SER A C 1
ATOM 2439 O O . SER A 1 303 ? 18.915 16.806 15.717 1.00 83.38 303 SER A O 1
ATOM 2441 N N . GLY A 1 304 ? 17.807 14.868 15.952 1.00 83.81 304 GLY A N 1
ATOM 2442 C CA . GLY A 1 304 ? 16.499 15.445 16.257 1.00 83.81 304 GLY A CA 1
ATOM 2443 C C . GLY A 1 304 ? 15.652 15.755 15.020 1.00 83.81 304 GLY A C 1
ATOM 2444 O O . GLY A 1 304 ? 14.532 16.257 15.158 1.00 83.81 304 GLY A O 1
ATOM 2445 N N . LYS A 1 305 ? 16.132 15.437 13.811 1.00 84.81 305 LYS A N 1
ATOM 2446 C CA . LYS A 1 305 ? 15.319 15.509 12.595 1.00 84.81 305 LYS A CA 1
ATOM 2447 C C . LYS A 1 305 ? 14.221 14.454 12.696 1.00 84.81 305 LYS A C 1
ATOM 2449 O O . LYS A 1 305 ? 14.453 13.325 13.123 1.00 84.81 305 LYS A O 1
ATOM 2454 N N . SER A 1 306 ? 13.005 14.838 12.321 1.00 84.38 306 SER A N 1
ATOM 2455 C CA . SER A 1 306 ? 11.850 13.947 12.360 1.00 84.38 306 SER A CA 1
ATOM 2456 C C . SER A 1 306 ? 11.109 13.943 11.037 1.00 84.38 306 SER A C 1
ATOM 2458 O O . SER A 1 306 ? 10.991 14.970 10.367 1.00 84.38 306 SER A O 1
ATOM 2460 N N . TRP A 1 307 ? 10.609 12.774 10.673 1.00 80.38 307 TRP A N 1
ATOM 2461 C CA . TRP A 1 307 ? 9.765 12.559 9.508 1.00 80.38 307 TRP A CA 1
ATOM 2462 C C . TRP A 1 307 ? 8.753 11.461 9.827 1.00 80.38 307 TRP A C 1
ATOM 2464 O O . TRP A 1 307 ? 8.783 10.844 10.889 1.00 80.38 307 TRP A O 1
ATOM 2474 N N . GLY A 1 308 ? 7.782 11.281 8.950 1.00 73.75 308 GLY A N 1
ATOM 2475 C CA . GLY A 1 308 ? 6.583 10.499 9.222 1.00 73.75 308 GLY A CA 1
ATOM 2476 C C . GLY A 1 308 ? 5.364 11.249 8.717 1.00 73.75 308 GLY A C 1
ATOM 2477 O O . GLY A 1 308 ? 5.478 12.386 8.250 1.00 73.75 308 GLY A O 1
ATOM 2478 N N . ASN A 1 309 ? 4.203 10.612 8.784 1.00 66.06 309 ASN A N 1
ATOM 2479 C CA . ASN A 1 309 ? 3.036 11.077 8.053 1.00 66.06 309 ASN A CA 1
ATOM 2480 C C . ASN A 1 309 ? 1.907 11.525 8.998 1.00 66.06 309 ASN A C 1
ATOM 2482 O O . ASN A 1 309 ? 1.136 10.688 9.474 1.00 66.06 309 ASN A O 1
ATOM 2486 N N . PRO A 1 310 ? 1.779 12.837 9.279 1.00 48.91 310 PRO A N 1
ATOM 2487 C CA . PRO A 1 310 ? 0.656 13.358 10.039 1.00 48.91 310 PRO A CA 1
ATOM 2488 C C . PRO A 1 310 ? -0.610 13.364 9.168 1.00 48.91 310 PRO A C 1
ATOM 2490 O O . PRO A 1 310 ? -0.972 14.390 8.601 1.00 48.91 310 PRO A O 1
ATOM 2493 N N . GLY A 1 311 ? -1.316 12.231 9.104 1.00 49.25 311 GLY A N 1
ATOM 2494 C CA . GLY A 1 311 ? -2.703 12.191 8.626 1.00 49.25 311 GLY A CA 1
ATOM 2495 C C . GLY A 1 311 ? -3.036 11.261 7.459 1.00 49.25 311 GLY A C 1
ATOM 2496 O O . GLY A 1 311 ? -4.226 11.123 7.188 1.00 49.25 311 GLY A O 1
ATOM 2497 N N . GLY A 1 312 ? -2.076 10.578 6.829 1.00 53.31 312 GLY A N 1
ATOM 2498 C CA . GLY A 1 312 ? -2.375 9.599 5.777 1.00 53.31 312 GLY A CA 1
ATOM 2499 C C . GLY A 1 312 ? -1.294 8.538 5.653 1.00 53.31 312 GLY A C 1
ATOM 2500 O O . GLY A 1 312 ? -0.318 8.743 4.952 1.00 53.31 312 GLY A O 1
ATOM 2501 N N . VAL A 1 313 ? -1.440 7.406 6.339 1.00 55.09 313 VAL A N 1
ATOM 2502 C CA . VAL A 1 313 ? -0.471 6.315 6.202 1.00 55.09 313 VAL A CA 1
ATOM 2503 C C . VAL A 1 313 ? -0.863 5.407 5.041 1.00 55.09 313 VAL A C 1
ATOM 2505 O O . VAL A 1 313 ? -2.013 4.981 4.969 1.00 55.09 313 VAL A O 1
ATOM 2508 N N . THR A 1 314 ? 0.099 5.058 4.186 1.00 68.31 314 THR A N 1
ATOM 2509 C CA . THR A 1 314 ? 0.013 3.840 3.377 1.00 68.31 314 THR A CA 1
ATOM 2510 C C . THR A 1 314 ? 0.335 2.665 4.290 1.00 68.31 314 THR A C 1
ATOM 2512 O O . THR A 1 314 ? 1.456 2.556 4.793 1.00 68.31 314 THR A O 1
ATOM 2515 N N . ALA A 1 315 ? -0.654 1.815 4.537 1.00 78.12 315 ALA A N 1
ATOM 2516 C CA . ALA A 1 315 ? -0.490 0.602 5.318 1.00 78.12 315 ALA A CA 1
ATOM 2517 C C . ALA A 1 315 ? -0.931 -0.614 4.504 1.00 78.12 315 ALA A C 1
ATOM 2519 O O . ALA A 1 315 ? -1.848 -0.512 3.690 1.00 78.12 315 ALA A O 1
ATOM 2520 N N . ILE A 1 316 ? -0.279 -1.749 4.738 1.00 79.19 316 ILE A N 1
ATOM 2521 C CA . ILE A 1 316 ? -0.689 -3.060 4.227 1.00 79.19 316 ILE A CA 1
ATOM 2522 C C . ILE A 1 316 ? -1.001 -3.944 5.430 1.00 79.19 316 ILE A C 1
ATOM 2524 O O . ILE A 1 316 ? -0.256 -3.943 6.410 1.00 79.19 316 ILE A O 1
ATOM 2528 N N . GLY A 1 317 ? -2.104 -4.680 5.355 1.00 77.69 317 GLY A N 1
ATOM 2529 C CA . GLY A 1 317 ? -2.555 -5.600 6.393 1.00 77.69 317 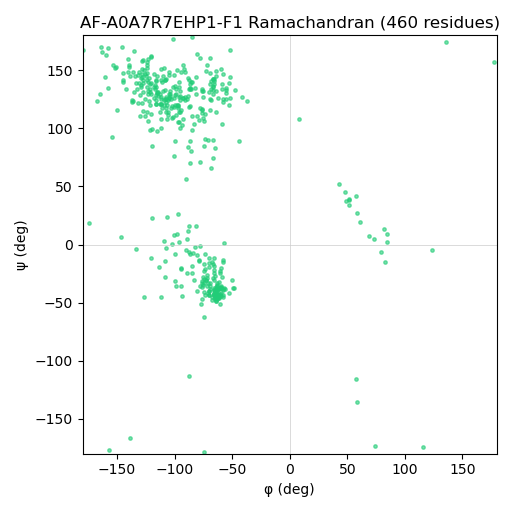GLY A CA 1
ATOM 2530 C C . GLY A 1 317 ? -3.892 -5.198 7.032 1.00 77.69 317 GLY A C 1
ATOM 2531 O O . GLY A 1 317 ? -4.524 -4.231 6.594 1.00 77.69 317 GLY A O 1
ATOM 2532 N N . PRO A 1 318 ? -4.331 -5.922 8.074 1.00 81.62 318 PRO A N 1
ATOM 2533 C CA . PRO A 1 318 ? -3.586 -6.989 8.748 1.00 81.62 318 PRO A CA 1
ATOM 2534 C C . PRO A 1 318 ? -3.322 -8.219 7.856 1.00 81.62 318 PRO A C 1
ATOM 2536 O O . PRO A 1 318 ? -4.169 -8.580 7.043 1.00 81.62 318 PRO A O 1
ATOM 2539 N N . ASP A 1 319 ? -2.144 -8.833 7.992 1.00 82.94 319 ASP A N 1
ATOM 2540 C CA . ASP A 1 319 ? -1.795 -10.126 7.383 1.00 82.94 319 ASP A CA 1
ATOM 2541 C C . ASP A 1 319 ? -2.482 -11.307 8.112 1.00 82.94 319 ASP A C 1
ATOM 2543 O O . ASP A 1 319 ? -3.209 -11.121 9.092 1.00 82.94 319 ASP A O 1
ATOM 2547 N N . GLU A 1 320 ? -2.229 -12.550 7.681 1.00 78.75 320 GLU A N 1
ATOM 2548 C CA . GLU A 1 320 ? -2.780 -13.761 8.326 1.00 78.75 320 GLU A CA 1
ATOM 2549 C C . GLU A 1 320 ? -2.369 -13.922 9.804 1.00 78.75 320 GLU A C 1
ATOM 2551 O O . GLU A 1 320 ? -3.015 -14.646 10.562 1.00 78.75 320 GLU A O 1
ATOM 2556 N N . LYS A 1 321 ? -1.291 -13.257 10.229 1.00 84.06 321 LYS A N 1
ATOM 2557 C CA . LYS A 1 321 ? -0.786 -13.239 11.608 1.00 84.06 321 LYS A CA 1
ATOM 2558 C C . LYS A 1 321 ? -1.280 -12.013 12.388 1.00 84.06 321 LYS A C 1
ATOM 2560 O O . LYS A 1 321 ? -0.906 -11.847 13.549 1.00 84.06 321 LYS A O 1
ATOM 2565 N N . GLY A 1 322 ? -2.108 -11.160 11.784 1.00 86.19 322 GLY A N 1
ATOM 2566 C CA . GLY A 1 322 ? -2.636 -9.935 12.379 1.00 86.19 322 GLY A CA 1
ATOM 2567 C C . GLY A 1 322 ? -1.683 -8.736 12.324 1.00 86.19 322 GLY A C 1
ATOM 2568 O O . GLY A 1 322 ? -1.910 -7.753 13.034 1.00 86.19 322 GLY A O 1
ATOM 2569 N N . ASN A 1 323 ? -0.604 -8.799 11.539 1.00 90.44 323 ASN A N 1
ATOM 2570 C CA . ASN A 1 323 ? 0.359 -7.708 11.443 1.00 90.44 323 ASN A CA 1
ATOM 2571 C C . ASN A 1 323 ? -0.039 -6.678 10.391 1.00 90.44 323 ASN A C 1
ATOM 2573 O O . ASN A 1 323 ? -0.392 -7.018 9.266 1.00 90.44 323 ASN A O 1
ATOM 2577 N N . THR A 1 324 ? 0.141 -5.409 10.729 1.00 89.38 324 THR A N 1
ATOM 2578 C CA . THR A 1 324 ? -0.024 -4.280 9.821 1.00 89.38 324 THR A CA 1
ATOM 2579 C C . THR A 1 324 ? 1.320 -3.586 9.623 1.00 89.38 324 THR A C 1
ATOM 2581 O O . THR A 1 324 ? 2.015 -3.238 10.581 1.00 89.38 324 THR A O 1
ATOM 2584 N N . GLN A 1 325 ? 1.677 -3.358 8.364 1.00 89.00 325 GLN A N 1
ATOM 2585 C CA . GLN A 1 325 ? 2.923 -2.734 7.932 1.00 89.00 325 GLN A CA 1
ATOM 2586 C C . GLN A 1 325 ? 2.633 -1.293 7.522 1.00 89.00 325 GLN A C 1
ATOM 2588 O O . GLN A 1 325 ? 1.858 -1.054 6.600 1.00 89.00 325 GLN A O 1
ATOM 2593 N N . TYR A 1 326 ? 3.232 -0.327 8.215 1.00 87.69 326 TYR A N 1
ATOM 2594 C CA . TYR A 1 326 ? 3.071 1.101 7.939 1.00 87.69 326 TYR A CA 1
ATOM 2595 C C . TYR A 1 326 ? 4.308 1.638 7.213 1.00 87.69 326 TYR A C 1
ATOM 2597 O O . TYR A 1 326 ? 5.415 1.530 7.743 1.00 87.69 326 TYR A O 1
ATOM 2605 N N . PHE A 1 327 ? 4.122 2.268 6.048 1.00 84.06 327 PHE A N 1
ATOM 2606 C CA . PHE A 1 327 ? 5.214 2.746 5.191 1.00 84.06 327 PHE A CA 1
ATOM 2607 C C . PHE A 1 327 ? 5.351 4.273 5.190 1.00 84.06 327 PHE A C 1
ATOM 2609 O O . PHE A 1 327 ? 4.358 5.005 5.183 1.00 84.06 327 PHE A O 1
ATOM 2616 N N . PHE A 1 328 ? 6.591 4.767 5.167 1.00 82.50 328 PHE A N 1
ATOM 2617 C CA . PHE A 1 328 ? 6.913 6.196 5.066 1.00 82.50 328 PHE A CA 1
ATOM 2618 C C . PHE A 1 328 ? 8.329 6.434 4.513 1.00 82.50 328 PHE A C 1
ATOM 2620 O O . PHE A 1 328 ? 9.035 5.502 4.134 1.00 82.50 328 PHE A O 1
ATOM 2627 N N . GLU A 1 329 ? 8.732 7.705 4.440 1.00 79.56 329 GLU A N 1
ATOM 2628 C CA . GLU A 1 329 ? 9.992 8.163 3.841 1.00 79.56 329 GLU A CA 1
ATOM 2629 C C . GLU A 1 329 ? 11.227 7.425 4.403 1.00 79.56 329 GLU A C 1
ATOM 2631 O O . GLU A 1 329 ? 11.341 7.170 5.610 1.00 79.56 329 GLU A O 1
ATOM 2636 N N . SER A 1 330 ? 12.167 7.094 3.513 1.00 76.94 330 SER A N 1
ATOM 2637 C CA . SER A 1 330 ? 13.429 6.437 3.868 1.00 76.94 330 SER A CA 1
ATOM 2638 C C . SER A 1 330 ? 14.530 7.426 4.235 1.00 76.94 330 SER A C 1
ATOM 2640 O O . SER A 1 330 ? 14.709 8.446 3.565 1.00 76.94 330 SER A O 1
ATOM 2642 N N . ASP A 1 331 ? 15.327 7.056 5.237 1.00 77.56 331 ASP A N 1
ATOM 2643 C CA . ASP A 1 331 ? 16.636 7.654 5.537 1.00 77.56 331 ASP A CA 1
ATOM 2644 C C . ASP A 1 331 ? 17.779 6.619 5.455 1.00 77.56 331 ASP A C 1
ATOM 2646 O O . ASP A 1 331 ? 18.833 6.782 6.064 1.00 77.56 331 ASP A O 1
ATOM 2650 N N . TYR A 1 332 ? 17.572 5.529 4.705 1.00 85.44 332 TYR A N 1
ATOM 2651 C CA . TYR A 1 332 ? 18.489 4.384 4.614 1.00 85.44 332 TYR A CA 1
ATOM 2652 C C . TYR A 1 332 ? 19.934 4.772 4.263 1.00 85.44 332 TYR A C 1
ATOM 2654 O O . TYR A 1 332 ? 20.875 4.273 4.869 1.00 85.44 332 TYR A O 1
ATOM 2662 N N . PHE A 1 333 ? 20.133 5.707 3.330 1.00 83.75 333 PHE A N 1
ATOM 2663 C CA . PHE A 1 333 ? 21.468 6.104 2.856 1.00 83.75 333 PHE A CA 1
ATOM 2664 C C . PHE A 1 333 ? 22.272 6.956 3.849 1.00 83.75 333 PHE A C 1
ATOM 2666 O O . PHE A 1 333 ? 23.457 7.194 3.628 1.00 83.75 333 PHE A O 1
ATOM 2673 N N . HIS A 1 334 ? 21.658 7.394 4.949 1.00 76.88 334 HIS A N 1
ATOM 2674 C CA . HIS A 1 334 ? 22.334 8.101 6.040 1.00 76.88 334 HIS A CA 1
ATOM 2675 C C . HIS A 1 334 ? 22.496 7.200 7.279 1.00 76.88 334 HIS A C 1
ATOM 2677 O O . HIS A 1 334 ? 22.596 7.697 8.399 1.00 76.88 334 HIS A O 1
ATOM 2683 N N . SER A 1 335 ? 22.496 5.873 7.089 1.00 57.84 335 SER A N 1
ATOM 2684 C CA . SER A 1 335 ? 22.413 4.818 8.109 1.00 57.84 335 SER A CA 1
ATOM 2685 C C . SER A 1 335 ? 23.294 5.019 9.353 1.00 57.84 335 SER A C 1
ATOM 2687 O O . SER A 1 335 ? 24.425 4.545 9.425 1.00 57.84 335 SER A O 1
ATOM 2689 N N . ASN A 1 336 ? 22.742 5.697 10.361 1.00 60.00 336 ASN A N 1
ATOM 2690 C CA . ASN A 1 336 ? 22.816 5.363 11.791 1.00 60.00 336 ASN A CA 1
ATOM 2691 C C . ASN A 1 336 ? 21.939 6.287 12.656 1.00 60.00 336 ASN A C 1
ATOM 2693 O O . ASN A 1 336 ? 22.131 6.377 13.869 1.00 60.00 336 ASN A O 1
ATOM 2697 N N . THR A 1 337 ? 20.977 6.969 12.046 1.00 68.88 337 THR A N 1
ATOM 2698 C CA . THR A 1 337 ? 20.337 8.145 12.622 1.00 68.88 337 THR A CA 1
ATOM 2699 C C . THR A 1 337 ? 19.047 7.789 13.358 1.00 68.88 337 THR A C 1
ATOM 2701 O O . THR A 1 337 ? 18.826 8.380 14.403 1.00 68.88 337 THR A O 1
ATOM 2704 N N . LEU A 1 338 ? 18.229 6.821 12.916 1.00 83.06 338 LEU A N 1
ATOM 2705 C CA . LEU A 1 338 ? 16.960 6.497 13.592 1.00 83.06 338 LEU A CA 1
ATOM 2706 C C . LEU A 1 338 ? 17.151 6.165 15.079 1.00 83.06 338 LEU A C 1
ATOM 2708 O O . LEU A 1 338 ? 17.927 5.281 15.435 1.00 83.06 338 LEU A O 1
ATOM 2712 N N . ASN A 1 339 ? 16.419 6.891 15.923 1.00 87.12 339 ASN A N 1
ATOM 2713 C CA . ASN A 1 339 ? 16.562 6.880 17.376 1.00 87.12 339 ASN A CA 1
ATOM 2714 C C . ASN A 1 339 ? 15.236 6.587 18.071 1.00 87.12 339 ASN A C 1
ATOM 2716 O O . ASN A 1 339 ? 15.189 5.798 19.006 1.00 87.12 339 ASN A O 1
ATOM 2720 N N . LYS A 1 340 ? 14.141 7.229 17.648 1.00 91.31 340 LYS A N 1
ATOM 2721 C CA . LYS A 1 340 ? 12.856 7.114 18.344 1.00 91.31 340 LYS A CA 1
ATOM 2722 C C . LYS A 1 340 ? 11.674 7.006 17.400 1.00 91.31 340 LYS A C 1
ATOM 2724 O O . LYS A 1 340 ? 11.684 7.581 16.316 1.00 91.31 340 LYS A O 1
ATOM 2729 N N . ILE A 1 341 ? 10.614 6.364 17.877 1.00 90.62 341 ILE A N 1
ATOM 2730 C CA . ILE A 1 341 ? 9.261 6.487 17.329 1.00 90.62 341 ILE A CA 1
ATOM 2731 C C . ILE A 1 341 ? 8.426 7.281 18.329 1.00 90.62 341 ILE A C 1
ATOM 2733 O O . ILE A 1 341 ? 8.442 6.996 19.525 1.00 90.62 341 ILE A O 1
ATOM 2737 N N . LYS A 1 342 ? 7.681 8.269 17.841 1.00 91.88 342 LYS A N 1
ATOM 2738 C CA . LYS A 1 342 ? 6.772 9.105 18.622 1.00 91.88 342 LYS A CA 1
ATOM 2739 C C . LYS A 1 342 ? 5.356 8.972 18.087 1.00 91.88 342 LYS A C 1
ATOM 2741 O O . LYS A 1 342 ? 5.067 9.476 17.006 1.00 91.88 342 LYS A O 1
ATOM 2746 N N . PHE A 1 343 ? 4.468 8.374 18.869 1.00 91.69 343 PHE A N 1
ATOM 2747 C CA . PHE A 1 343 ? 3.035 8.303 18.597 1.00 91.69 343 PHE A CA 1
ATOM 2748 C C . PHE A 1 343 ? 2.355 9.548 19.168 1.00 91.69 343 PHE A C 1
ATOM 2750 O O . PHE A 1 343 ? 2.411 9.797 20.371 1.00 91.69 343 PHE A O 1
ATOM 2757 N N . ALA A 1 344 ? 1.729 10.346 18.307 1.00 91.31 344 ALA A N 1
ATOM 2758 C CA . ALA A 1 344 ? 1.053 11.598 18.641 1.00 91.31 344 ALA A CA 1
ATOM 2759 C C . ALA A 1 344 ? -0.480 11.496 18.567 1.00 91.31 344 ALA A C 1
ATOM 2761 O O . ALA A 1 344 ? -1.182 12.363 19.093 1.00 91.31 344 ALA A O 1
ATOM 2762 N N . GLY A 1 345 ? -1.010 10.443 17.947 1.00 90.50 345 GLY A N 1
ATOM 2763 C CA . GLY A 1 345 ? -2.446 10.242 17.808 1.00 90.50 345 GLY A CA 1
ATOM 2764 C C . GLY A 1 345 ? -2.817 8.814 17.437 1.00 90.50 345 GLY A C 1
ATOM 2765 O O . GLY A 1 345 ? -1.976 8.016 17.025 1.00 90.50 345 GLY A O 1
ATOM 2766 N N . ILE A 1 346 ? -4.098 8.508 17.596 1.00 90.62 346 ILE A N 1
ATOM 2767 C CA . ILE A 1 346 ? -4.691 7.209 17.293 1.00 90.62 346 ILE A CA 1
ATOM 2768 C C . ILE A 1 346 ? -6.086 7.410 16.702 1.00 90.62 346 ILE A C 1
ATOM 2770 O O . ILE A 1 346 ? -6.881 8.196 17.220 1.00 90.62 346 ILE A O 1
ATOM 2774 N N . ARG A 1 347 ? -6.387 6.705 15.610 1.00 88.88 347 ARG A N 1
ATOM 2775 C CA . ARG A 1 347 ? -7.739 6.582 15.060 1.00 88.88 347 ARG A CA 1
ATOM 2776 C C . ARG A 1 347 ? -8.356 5.312 15.603 1.00 88.88 347 ARG A C 1
ATOM 2778 O O . ARG A 1 347 ? -7.857 4.222 15.325 1.00 88.88 347 ARG A O 1
ATOM 2785 N N . MET A 1 348 ? -9.417 5.452 16.385 1.00 90.25 348 MET A N 1
ATOM 2786 C CA . MET A 1 348 ? -10.044 4.307 17.030 1.00 90.25 348 MET A CA 1
ATOM 2787 C C . MET A 1 348 ? -11.558 4.458 17.135 1.00 90.25 348 MET A C 1
ATOM 2789 O O . MET A 1 348 ? -12.068 5.567 17.296 1.00 90.25 348 MET A O 1
ATOM 2793 N N . LEU A 1 349 ? -12.266 3.335 17.054 1.00 90.25 349 LEU A N 1
ATOM 2794 C CA . LEU A 1 349 ? -13.717 3.246 17.187 1.00 90.25 349 LEU A CA 1
ATOM 2795 C C . LEU A 1 349 ? -14.068 2.112 18.144 1.00 90.25 349 LEU A C 1
ATOM 2797 O O . LEU A 1 349 ? -13.512 1.021 18.046 1.00 90.25 349 LEU A O 1
ATOM 2801 N N . LYS A 1 350 ? -14.973 2.359 19.090 1.00 91.81 350 LYS A N 1
ATOM 2802 C CA . LYS A 1 350 ? -15.359 1.340 20.067 1.00 91.81 350 LYS A CA 1
ATOM 2803 C C . LYS A 1 350 ? -16.026 0.174 19.339 1.00 91.81 350 LYS A C 1
ATOM 2805 O O . LYS A 1 350 ? -16.921 0.403 18.529 1.00 91.81 350 LYS A O 1
ATOM 2810 N N . LYS A 1 351 ? -15.636 -1.072 19.631 1.00 91.12 351 LYS A N 1
ATOM 2811 C CA . LYS A 1 351 ? -16.161 -2.255 18.915 1.00 91.12 351 LYS A CA 1
ATOM 2812 C C . LYS A 1 351 ? -17.688 -2.347 18.962 1.00 91.12 351 LYS A C 1
ATOM 2814 O O . LYS A 1 351 ? -18.318 -2.646 17.953 1.00 91.12 351 LYS A O 1
ATOM 2819 N N . SER A 1 352 ? -18.285 -1.998 20.101 1.00 89.19 352 SER A N 1
ATOM 2820 C CA . SER A 1 352 ? -19.742 -1.964 20.279 1.00 89.19 352 SER A CA 1
ATOM 2821 C C . SER A 1 352 ? -20.462 -0.906 19.429 1.00 89.19 352 SER A C 1
ATOM 2823 O O . SER A 1 352 ? -21.670 -0.993 19.264 1.00 89.19 352 SER A O 1
ATOM 2825 N N . GLU A 1 353 ? -19.748 0.100 18.919 1.00 89.56 353 GLU A N 1
ATOM 2826 C CA . GLU A 1 353 ? -20.284 1.217 18.119 1.00 89.56 353 GLU A CA 1
ATOM 2827 C C . GLU A 1 353 ? -19.913 1.109 16.629 1.00 89.56 353 GLU A C 1
ATOM 2829 O O . GLU A 1 353 ? -20.290 1.959 15.815 1.00 89.56 353 GLU A O 1
ATOM 2834 N N . ALA A 1 354 ? -19.134 0.084 16.268 1.00 89.81 354 ALA A N 1
ATOM 2835 C CA . ALA A 1 354 ? -18.658 -0.138 14.909 1.00 89.81 354 ALA A CA 1
ATOM 2836 C C . ALA A 1 354 ? -19.661 -0.904 14.043 1.00 89.81 354 ALA A C 1
ATOM 2838 O O . ALA A 1 354 ? -19.625 -0.778 12.822 1.00 89.81 354 ALA A O 1
ATOM 2839 N N . VAL A 1 355 ? -20.538 -1.693 14.664 1.00 92.44 355 VAL A N 1
ATOM 2840 C CA . VAL A 1 355 ? -21.476 -2.570 13.964 1.00 92.44 355 VAL A CA 1
ATOM 2841 C C . VAL A 1 355 ? -22.762 -1.820 13.646 1.00 92.44 355 VAL A C 1
ATOM 2843 O O . VAL A 1 355 ? -23.403 -1.258 14.532 1.00 92.44 355 VAL A O 1
ATOM 2846 N N . ILE A 1 356 ? -23.158 -1.861 12.379 1.00 93.69 356 ILE A N 1
ATOM 2847 C CA . ILE A 1 356 ? -24.417 -1.314 11.883 1.00 93.69 356 ILE A CA 1
ATOM 2848 C C . ILE A 1 356 ? -25.205 -2.435 11.221 1.00 93.69 356 ILE A C 1
ATOM 2850 O O . ILE A 1 356 ? -24.656 -3.215 10.451 1.00 93.69 356 ILE A O 1
ATOM 2854 N N . THR A 1 357 ? -26.508 -2.484 11.466 1.00 96.12 357 THR A N 1
ATOM 2855 C CA . THR A 1 357 ? -27.443 -3.329 10.722 1.00 96.12 357 THR A CA 1
ATOM 2856 C C . THR A 1 357 ? -28.264 -2.471 9.770 1.00 96.12 357 THR A C 1
ATOM 2858 O O . THR A 1 357 ? -28.915 -1.519 10.201 1.00 96.12 357 THR A O 1
ATOM 2861 N N . LEU A 1 358 ? -28.273 -2.827 8.488 1.00 96.81 358 LEU A N 1
ATOM 2862 C CA . LEU A 1 358 ? -29.221 -2.288 7.519 1.00 96.81 358 LEU A CA 1
ATOM 2863 C C . LEU A 1 358 ? -30.403 -3.235 7.376 1.00 96.81 358 LEU A C 1
ATOM 2865 O O . LEU A 1 358 ? -30.216 -4.433 7.167 1.00 96.81 358 LEU A O 1
ATOM 2869 N N . ASP A 1 359 ? -31.610 -2.688 7.427 1.00 96.81 359 ASP A N 1
ATOM 2870 C CA . ASP A 1 359 ? -32.816 -3.359 6.959 1.00 96.81 359 ASP A CA 1
ATOM 2871 C C . ASP A 1 359 ? -33.088 -2.900 5.526 1.00 96.81 359 ASP A C 1
ATOM 2873 O O . ASP A 1 359 ? -33.604 -1.808 5.279 1.00 96.81 359 ASP A O 1
ATOM 2877 N N . LEU A 1 360 ? -32.709 -3.740 4.567 1.00 96.00 360 LEU A N 1
ATOM 2878 C CA . LEU A 1 360 ? -32.796 -3.431 3.143 1.00 96.00 360 LEU A CA 1
ATOM 2879 C C . LEU A 1 360 ? -34.247 -3.279 2.675 1.00 96.00 360 LEU A C 1
ATOM 2881 O O . LEU A 1 360 ? -34.525 -2.508 1.759 1.00 96.00 360 LEU A O 1
ATOM 2885 N N . LYS A 1 361 ? -35.185 -4.002 3.304 1.00 95.38 361 LYS A N 1
ATOM 2886 C CA . LYS A 1 361 ? -36.607 -3.957 2.944 1.00 95.38 361 LYS A CA 1
ATOM 2887 C C . LYS A 1 361 ? -37.262 -2.681 3.461 1.00 95.38 361 LYS A C 1
ATOM 2889 O O . LYS A 1 361 ? -37.997 -2.038 2.716 1.00 95.38 361 LYS A O 1
ATOM 2894 N N . ASN A 1 362 ? -37.008 -2.338 4.720 1.00 96.12 362 ASN A N 1
ATOM 2895 C CA . ASN A 1 362 ? -37.581 -1.155 5.358 1.00 96.12 362 ASN A CA 1
ATOM 2896 C C . ASN A 1 362 ? -36.779 0.123 5.067 1.00 96.12 362 ASN A C 1
ATOM 2898 O O . ASN A 1 362 ? -37.238 1.211 5.400 1.00 96.12 362 ASN A O 1
ATOM 2902 N N . LYS A 1 363 ? -35.614 -0.004 4.417 1.00 95.94 363 LYS A N 1
ATOM 2903 C CA . LYS A 1 363 ? -34.681 1.083 4.095 1.00 95.94 363 LYS A CA 1
ATOM 2904 C C . LYS A 1 363 ? -34.208 1.848 5.332 1.00 95.94 363 LYS A C 1
ATOM 2906 O O . LYS A 1 363 ? -34.128 3.072 5.320 1.00 95.94 363 LYS A O 1
ATOM 2911 N N . THR A 1 364 ? -33.902 1.119 6.403 1.00 96.12 364 THR A N 1
ATOM 2912 C CA . THR A 1 364 ? -33.457 1.702 7.674 1.00 96.12 364 THR A CA 1
ATOM 2913 C C . THR A 1 364 ? -32.076 1.206 8.080 1.00 96.12 364 THR A C 1
ATOM 2915 O O . THR A 1 364 ? -31.582 0.185 7.598 1.00 96.12 364 THR A O 1
ATOM 2918 N N . MET A 1 365 ? -31.450 1.957 8.983 1.00 95.12 365 MET A N 1
ATOM 2919 C CA . MET A 1 365 ? -30.135 1.680 9.542 1.00 95.12 365 MET A CA 1
ATOM 2920 C C . MET A 1 365 ? -30.211 1.751 11.068 1.00 95.12 365 MET A C 1
ATOM 2922 O O . MET A 1 365 ? -30.825 2.668 11.607 1.00 95.12 365 MET A O 1
ATOM 2926 N N . ALA A 1 366 ? -29.577 0.805 11.758 1.00 94.19 366 ALA A N 1
ATOM 2927 C CA . ALA A 1 366 ? -29.472 0.802 13.212 1.00 94.19 366 ALA A CA 1
ATOM 2928 C C . ALA A 1 366 ? -28.035 0.471 13.666 1.00 94.19 366 ALA A C 1
ATOM 2930 O O . ALA A 1 366 ? -27.486 -0.534 13.209 1.00 94.19 366 ALA A O 1
ATOM 2931 N N . PRO A 1 367 ? -27.437 1.246 14.590 1.00 93.19 367 PRO A N 1
ATOM 2932 C CA . PRO A 1 367 ? -27.960 2.498 15.142 1.00 93.19 367 PRO A CA 1
ATOM 2933 C C . PRO A 1 367 ? -27.956 3.632 14.102 1.00 93.19 367 PRO A C 1
ATOM 2935 O O . PRO A 1 367 ? -27.233 3.571 13.108 1.00 93.19 367 PRO A O 1
ATOM 2938 N N . GLU A 1 368 ? -28.747 4.678 14.343 1.00 89.88 368 GLU A N 1
ATOM 2939 C CA . GLU A 1 368 ? -28.590 5.937 13.611 1.00 89.88 368 GLU A CA 1
ATOM 2940 C C . GLU A 1 368 ? -27.273 6.609 14.012 1.00 89.88 368 GLU A C 1
ATOM 2942 O O . GLU A 1 368 ? -26.873 6.591 15.180 1.00 89.88 368 GLU A O 1
ATOM 2947 N N . LEU A 1 369 ? -26.589 7.197 13.032 1.00 88.00 369 LEU A N 1
ATOM 2948 C CA . LEU A 1 369 ? -25.289 7.829 13.214 1.00 88.00 369 LEU A CA 1
ATOM 2949 C C . LEU A 1 369 ? -25.379 9.312 12.884 1.00 88.00 369 LEU A C 1
ATOM 2951 O O . LEU A 1 369 ? -26.122 9.729 12.000 1.00 88.00 369 LEU A O 1
ATOM 2955 N N . LYS A 1 370 ? -24.597 10.120 13.600 1.00 85.25 370 LYS A N 1
ATOM 2956 C CA . LYS A 1 370 ? -24.576 11.573 13.401 1.00 85.25 370 LYS A CA 1
ATOM 2957 C C . LYS A 1 370 ? -23.814 11.967 12.132 1.00 85.25 370 LYS A C 1
ATOM 2959 O O . LYS A 1 370 ? -24.171 12.943 11.490 1.00 85.25 370 LYS A O 1
ATOM 2964 N N . ASP A 1 371 ? -22.765 11.216 11.814 1.00 82.00 371 ASP A N 1
ATOM 2965 C CA . ASP A 1 371 ? -21.761 11.478 10.779 1.00 82.00 371 ASP A CA 1
ATOM 2966 C C . ASP A 1 371 ? -21.990 10.694 9.475 1.00 82.00 371 ASP A C 1
ATOM 2968 O O . ASP A 1 371 ? -21.298 10.935 8.484 1.00 82.00 371 ASP A O 1
ATOM 2972 N N . ILE A 1 372 ? -22.947 9.758 9.470 1.00 87.31 372 ILE A N 1
ATOM 2973 C CA . ILE A 1 372 ? -23.290 8.904 8.327 1.00 87.31 372 ILE A CA 1
ATOM 2974 C C . ILE A 1 372 ? -24.814 8.820 8.204 1.00 87.31 372 ILE A C 1
ATOM 2976 O O . ILE A 1 372 ? -25.495 8.383 9.129 1.00 87.31 372 ILE A O 1
ATOM 2980 N N . GLN A 1 373 ? -25.346 9.180 7.037 1.00 90.25 373 GLN A N 1
ATOM 2981 C CA . GLN A 1 373 ? -26.771 9.098 6.716 1.00 90.25 373 GLN A CA 1
ATOM 2982 C C . GLN A 1 373 ? -27.019 8.069 5.615 1.00 90.25 373 GLN A C 1
ATOM 2984 O O . GLN A 1 373 ? -26.381 8.121 4.565 1.00 90.25 373 GLN A O 1
ATOM 2989 N N . LEU A 1 374 ? -27.992 7.180 5.819 1.00 93.19 374 LEU A N 1
ATOM 2990 C CA . LEU A 1 374 ? -28.515 6.315 4.763 1.00 93.19 374 LEU A CA 1
ATOM 2991 C C . LEU A 1 374 ? -29.434 7.143 3.851 1.00 93.19 374 LEU A C 1
ATOM 2993 O O . LEU A 1 374 ? -30.460 7.646 4.303 1.00 93.19 374 LEU A O 1
ATOM 2997 N N . LYS A 1 375 ? -29.061 7.301 2.579 1.00 93.50 375 LYS A N 1
ATOM 2998 C CA . LYS A 1 375 ? -29.824 8.085 1.596 1.00 93.50 375 LYS A CA 1
ATOM 2999 C C . LYS A 1 375 ? -30.782 7.226 0.789 1.00 93.50 375 LYS A C 1
ATOM 3001 O O . LYS A 1 375 ? -31.927 7.621 0.586 1.00 93.50 375 LYS A O 1
ATOM 3006 N N . ASN A 1 376 ? -30.321 6.068 0.321 1.00 93.38 376 ASN A N 1
ATOM 3007 C CA . ASN A 1 376 ? -31.122 5.214 -0.545 1.00 93.38 376 ASN A CA 1
ATOM 3008 C C . ASN A 1 376 ? -30.742 3.738 -0.408 1.00 93.38 376 ASN A C 1
ATOM 3010 O O . ASN A 1 376 ? -29.596 3.407 -0.108 1.00 93.38 376 ASN A O 1
ATOM 3014 N N . ILE A 1 377 ? -31.723 2.872 -0.664 1.00 94.94 377 ILE A N 1
ATOM 3015 C CA . ILE A 1 377 ? -31.541 1.440 -0.905 1.00 94.94 377 ILE A CA 1
ATOM 3016 C C . ILE A 1 377 ? -32.424 1.055 -2.088 1.00 94.94 377 ILE A C 1
ATOM 3018 O O . ILE A 1 377 ? -33.649 1.227 -2.045 1.00 94.94 377 ILE A O 1
ATOM 3022 N N . GLU A 1 378 ? -31.809 0.494 -3.118 1.00 93.88 378 GLU A N 1
ATOM 3023 C CA . GLU A 1 378 ? -32.477 -0.004 -4.314 1.00 93.88 378 GLU A CA 1
ATOM 3024 C C . GLU A 1 378 ? -32.183 -1.476 -4.530 1.00 93.88 378 GLU A C 1
ATOM 3026 O O . GLU A 1 378 ? -31.086 -1.964 -4.268 1.00 93.88 378 GLU A O 1
ATOM 3031 N N . ARG A 1 379 ? -33.186 -2.203 -5.019 1.00 93.69 379 ARG A N 1
ATOM 3032 C CA . ARG A 1 379 ? -33.048 -3.617 -5.342 1.00 93.69 379 ARG A CA 1
ATOM 3033 C C . ARG A 1 379 ? -32.949 -3.795 -6.845 1.00 93.69 379 ARG A C 1
ATOM 3035 O O . ARG A 1 379 ? -33.858 -3.387 -7.561 1.00 93.69 379 ARG A O 1
ATOM 3042 N N . SER A 1 380 ? -31.938 -4.531 -7.289 1.00 91.19 380 SER A N 1
ATOM 3043 C CA . SER A 1 380 ? -31.889 -5.079 -8.645 1.00 91.19 380 SER A CA 1
ATOM 3044 C C . SER A 1 380 ? -31.570 -6.567 -8.569 1.00 91.19 380 SER A C 1
ATOM 3046 O O . SER A 1 380 ? -30.486 -6.971 -8.151 1.00 91.19 380 SER A O 1
ATOM 3048 N N . GLY A 1 381 ? -32.551 -7.410 -8.899 1.00 89.88 381 GLY A N 1
ATOM 3049 C CA . GLY A 1 381 ? -32.417 -8.862 -8.786 1.00 89.88 381 GLY A CA 1
ATOM 3050 C C . GLY A 1 381 ? -32.077 -9.325 -7.361 1.00 89.88 381 GLY A C 1
ATOM 3051 O O . GLY A 1 381 ? -32.884 -9.182 -6.431 1.00 89.88 381 GLY A O 1
ATOM 3052 N N . ASN A 1 382 ? -30.893 -9.923 -7.208 1.00 90.06 382 ASN A N 1
ATOM 3053 C CA . ASN A 1 382 ? -30.339 -10.408 -5.942 1.00 90.06 382 ASN A CA 1
ATOM 3054 C C . ASN A 1 382 ? -29.339 -9.434 -5.295 1.00 90.06 382 ASN A C 1
ATOM 3056 O O . ASN A 1 382 ? -28.690 -9.821 -4.327 1.00 90.06 382 ASN A O 1
ATOM 3060 N N . LYS A 1 383 ? -29.207 -8.209 -5.812 1.00 91.50 383 LYS A N 1
ATOM 3061 C CA . LYS A 1 383 ? -28.324 -7.173 -5.275 1.00 91.50 383 LYS A CA 1
ATOM 3062 C C . LYS A 1 383 ? -29.113 -6.041 -4.620 1.00 91.50 383 LYS A C 1
ATOM 3064 O O . LYS A 1 383 ? -30.247 -5.747 -5.016 1.00 91.50 383 LYS A O 1
ATOM 3069 N N . ALA A 1 384 ? -28.486 -5.402 -3.641 1.00 92.56 384 ALA A N 1
ATOM 3070 C CA . ALA A 1 384 ? -28.907 -4.137 -3.064 1.00 92.56 384 ALA A CA 1
ATOM 3071 C C . ALA A 1 384 ? -27.857 -3.063 -3.367 1.00 92.56 384 ALA A C 1
ATOM 3073 O O . ALA A 1 384 ? -26.680 -3.258 -3.069 1.00 92.56 384 ALA A O 1
ATOM 3074 N N . TYR A 1 385 ? -28.296 -1.943 -3.931 1.00 92.75 385 TYR A N 1
ATOM 3075 C CA . TYR A 1 385 ? -27.496 -0.740 -4.137 1.00 92.75 385 TYR A CA 1
ATOM 3076 C C . TYR A 1 385 ? -27.826 0.249 -3.033 1.00 92.75 385 TYR A C 1
ATOM 3078 O O . TYR A 1 385 ? -28.987 0.616 -2.855 1.00 92.75 385 TYR A O 1
ATOM 3086 N N . ILE A 1 386 ? -26.822 0.623 -2.253 1.00 92.50 386 ILE A N 1
ATOM 3087 C CA . ILE A 1 386 ? -26.985 1.405 -1.034 1.00 92.50 386 ILE A CA 1
ATOM 3088 C C . ILE A 1 386 ? -26.185 2.692 -1.180 1.00 92.50 386 ILE A C 1
ATOM 3090 O O . ILE A 1 386 ? -24.994 2.647 -1.481 1.00 92.50 386 ILE A O 1
ATOM 3094 N N . THR A 1 387 ? -26.828 3.825 -0.913 1.00 91.56 387 THR A N 1
ATOM 3095 C CA . THR A 1 387 ? -26.183 5.140 -0.928 1.00 91.56 387 THR A CA 1
ATOM 3096 C C . THR A 1 387 ? -26.113 5.690 0.485 1.00 91.56 387 THR A C 1
ATOM 3098 O O . THR A 1 387 ? -27.139 5.830 1.157 1.00 91.56 387 THR A O 1
ATOM 3101 N N . PHE A 1 388 ? -24.909 6.051 0.916 1.00 89.94 388 PHE A N 1
ATOM 3102 C CA . PHE A 1 388 ? -24.657 6.791 2.145 1.00 89.94 388 PHE A CA 1
ATOM 3103 C C . PHE A 1 388 ? -24.151 8.192 1.839 1.00 89.94 388 PHE A C 1
ATOM 3105 O O . PHE A 1 388 ? -23.454 8.404 0.855 1.00 89.94 388 PHE A O 1
ATOM 3112 N N . SER A 1 389 ? -24.437 9.127 2.734 1.00 87.62 389 SER A N 1
ATOM 3113 C CA . SER A 1 389 ? -23.806 10.442 2.775 1.00 87.62 389 SER A CA 1
ATOM 3114 C C . SER A 1 389 ? -23.029 10.577 4.071 1.00 87.62 389 SER A C 1
ATOM 3116 O O . SER A 1 389 ? -23.518 10.166 5.124 1.00 87.62 389 SER A O 1
ATOM 3118 N N . SER A 1 390 ? -21.862 11.204 4.015 1.00 82.81 390 SER A N 1
ATOM 3119 C CA . SER A 1 390 ? -21.058 11.496 5.200 1.00 82.81 390 SER A CA 1
ATOM 3120 C C . SER A 1 390 ? -20.416 12.873 5.133 1.00 82.81 390 SER A C 1
ATOM 3122 O O . SER A 1 390 ? -20.005 13.324 4.062 1.00 82.81 390 SER A O 1
ATOM 3124 N N . ASP A 1 391 ? -20.253 13.486 6.303 1.00 72.44 391 ASP A N 1
ATOM 3125 C CA . ASP A 1 391 ? -19.639 14.813 6.453 1.00 72.44 391 ASP A CA 1
ATOM 3126 C C . ASP A 1 391 ? -18.104 14.765 6.388 1.00 72.44 391 ASP A C 1
ATOM 3128 O O . ASP A 1 391 ? -17.438 15.793 6.280 1.00 72.44 391 ASP A O 1
ATOM 3132 N N . THR A 1 392 ? -17.514 13.570 6.507 1.00 63.16 392 THR A N 1
ATOM 3133 C CA . THR A 1 392 ? -16.063 13.408 6.636 1.00 63.16 392 THR A CA 1
ATOM 3134 C C . THR A 1 392 ? -15.438 12.901 5.345 1.00 63.16 392 THR A C 1
ATOM 3136 O O . THR A 1 392 ? -15.797 11.842 4.839 1.00 63.16 392 THR A O 1
ATOM 3139 N N . ILE A 1 393 ? -14.429 13.631 4.870 1.00 54.97 393 ILE A N 1
ATOM 3140 C CA . ILE A 1 393 ? -13.497 13.193 3.830 1.00 54.97 393 ILE A CA 1
ATOM 3141 C C . ILE A 1 393 ? -12.399 12.384 4.533 1.00 54.97 393 ILE A C 1
ATOM 3143 O O . ILE 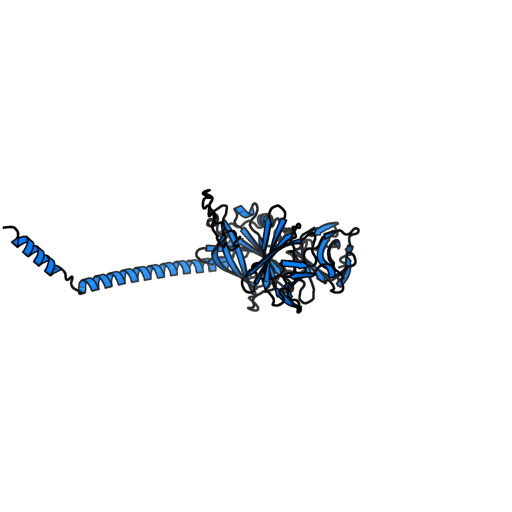A 1 393 ? -11.500 12.945 5.161 1.00 54.97 393 ILE A O 1
ATOM 3147 N N . GLY A 1 394 ? -12.512 11.058 4.507 1.00 52.03 394 GLY A N 1
ATOM 3148 C CA . GLY A 1 394 ? -11.502 10.140 5.032 1.00 52.03 394 GLY A CA 1
ATOM 3149 C C . GLY A 1 394 ? -10.838 9.354 3.905 1.00 52.03 394 GLY A C 1
ATOM 3150 O O . GLY A 1 394 ? -11.508 8.944 2.968 1.00 52.03 394 GLY A O 1
ATOM 3151 N N . CYS A 1 395 ? -9.527 9.111 4.000 1.00 50.16 395 CYS A N 1
ATOM 3152 C CA . CYS A 1 395 ? -8.814 8.196 3.094 1.00 50.16 395 CYS A CA 1
ATOM 3153 C C . CYS A 1 395 ? -9.173 6.715 3.322 1.00 50.16 395 CYS A C 1
ATOM 3155 O O . CYS A 1 395 ? -8.897 5.870 2.479 1.00 50.16 395 CYS A O 1
ATOM 3157 N N . LEU A 1 396 ? -9.784 6.409 4.467 1.00 56.50 396 LEU A N 1
ATOM 3158 C CA . LEU A 1 396 ? -10.327 5.105 4.821 1.00 56.50 396 LEU A CA 1
ATOM 3159 C C . LEU A 1 396 ? -11.823 5.178 4.506 1.00 56.50 396 LEU A C 1
ATOM 3161 O O . LEU A 1 396 ? -12.502 6.027 5.085 1.00 56.50 396 LEU A O 1
ATOM 3165 N N . GLY A 1 397 ? -12.324 4.358 3.577 1.00 70.38 397 GLY A N 1
ATOM 3166 C CA . GLY A 1 397 ? -13.750 4.333 3.221 1.00 70.38 397 GLY A CA 1
ATOM 3167 C C . GLY A 1 397 ? -14.676 4.178 4.441 1.00 70.38 397 GLY A C 1
ATOM 3168 O O . GLY A 1 397 ? -14.229 3.866 5.545 1.00 70.38 397 GLY A O 1
ATOM 3169 N N . LEU A 1 398 ? -15.987 4.393 4.272 1.00 79.94 398 LEU A N 1
ATOM 3170 C CA . LEU A 1 398 ? -16.925 4.390 5.409 1.00 79.94 398 LEU A CA 1
ATOM 3171 C C . LEU A 1 398 ? -16.975 3.062 6.176 1.00 79.94 398 LEU A C 1
ATOM 3173 O O . LEU A 1 398 ? -17.065 3.063 7.409 1.00 79.94 398 LEU A O 1
ATOM 3177 N N . PHE A 1 399 ? -16.884 1.941 5.461 1.00 86.19 399 PHE A N 1
ATOM 3178 C CA . PHE A 1 399 ? -17.021 0.589 6.001 1.00 86.19 399 PHE A CA 1
ATOM 3179 C C . PHE A 1 399 ? -15.838 -0.295 5.602 1.00 86.19 399 PHE A C 1
ATOM 3181 O O . PHE A 1 399 ? -15.142 -0.011 4.626 1.00 86.19 399 PHE A O 1
ATOM 3188 N N . GLN A 1 400 ? -15.609 -1.358 6.373 1.00 83.25 400 GLN A N 1
ATOM 3189 C CA . GLN A 1 400 ? -14.675 -2.427 6.013 1.00 83.25 400 GLN A CA 1
ATOM 3190 C C . GLN A 1 400 ? -15.108 -3.071 4.700 1.00 83.25 400 GLN A C 1
ATOM 3192 O O . GLN A 1 400 ? -16.295 -3.099 4.402 1.00 83.25 400 GLN A O 1
ATOM 3197 N N . HIS A 1 401 ? -14.156 -3.593 3.924 1.00 81.44 401 HIS A N 1
ATOM 3198 C CA . HIS A 1 401 ? -14.453 -4.203 2.624 1.00 81.44 401 HIS A CA 1
ATOM 3199 C C . HIS A 1 401 ? -15.409 -5.408 2.726 1.00 81.44 401 HIS A C 1
ATOM 3201 O O . HIS A 1 401 ? -16.128 -5.728 1.778 1.00 81.44 401 HIS A O 1
ATOM 3207 N N . GLU A 1 402 ? -15.438 -6.040 3.898 1.00 88.25 402 GLU A N 1
ATOM 3208 C CA . GLU A 1 402 ? -16.271 -7.189 4.210 1.00 88.25 402 GLU A CA 1
ATOM 3209 C C . GLU A 1 402 ? -17.521 -6.797 5.009 1.00 88.25 402 GLU A C 1
ATOM 3211 O O . GLU A 1 402 ? -17.498 -5.924 5.882 1.00 88.25 402 GLU A O 1
ATOM 3216 N N . TYR A 1 403 ? -18.615 -7.510 4.756 1.00 92.12 403 TYR A N 1
ATOM 3217 C CA . TYR A 1 403 ? -19.870 -7.415 5.493 1.00 92.12 403 TYR A CA 1
ATOM 3218 C C . TYR A 1 403 ? -20.427 -8.805 5.801 1.00 92.12 403 TYR A C 1
ATOM 3220 O O . TYR A 1 403 ? -19.978 -9.814 5.255 1.00 92.12 403 TYR A O 1
ATOM 3228 N N . LYS A 1 404 ? -21.410 -8.870 6.704 1.00 94.25 404 LYS A N 1
ATOM 3229 C CA . LYS A 1 404 ? -22.022 -10.133 7.136 1.00 94.25 404 LYS A CA 1
ATOM 3230 C C . LYS A 1 404 ? -23.531 -10.142 6.933 1.00 94.25 404 LYS A C 1
ATOM 3232 O O . LYS A 1 404 ? -24.170 -9.092 6.941 1.00 94.25 404 LYS A O 1
ATOM 3237 N N . ASP A 1 405 ? -24.117 -11.323 6.780 1.00 92.25 405 ASP A N 1
ATOM 3238 C CA . ASP A 1 405 ? -25.557 -11.511 7.001 1.00 92.25 405 ASP A CA 1
ATOM 3239 C C . ASP A 1 405 ? -25.859 -11.772 8.490 1.00 92.25 405 ASP A C 1
ATOM 3241 O O . ASP A 1 405 ? -24.954 -11.851 9.325 1.00 92.25 405 ASP A O 1
ATOM 3245 N N . THR A 1 406 ? -27.136 -11.935 8.854 1.00 92.31 406 THR A N 1
ATOM 3246 C CA . THR A 1 406 ? -27.508 -12.193 10.261 1.00 92.31 406 THR A CA 1
ATOM 3247 C C . THR A 1 406 ? -27.098 -13.574 10.774 1.00 92.31 406 THR A C 1
ATOM 3249 O O . THR A 1 406 ? -27.141 -13.816 11.979 1.00 92.31 406 THR A O 1
ATOM 3252 N N . LYS A 1 407 ? -26.685 -14.481 9.882 1.00 91.31 407 LYS A N 1
ATOM 3253 C CA . LYS A 1 407 ? -26.156 -15.805 10.231 1.00 91.31 407 LYS A CA 1
ATOM 3254 C C . LYS A 1 407 ? -24.639 -15.786 10.423 1.00 91.31 407 LYS A C 1
ATOM 3256 O O . LYS A 1 407 ? -24.078 -16.803 10.818 1.00 91.31 407 LYS A O 1
ATOM 3261 N N . GLY A 1 408 ? -23.990 -14.650 10.161 1.00 89.69 408 GLY A N 1
ATOM 3262 C CA . GLY A 1 408 ? -22.546 -14.482 10.258 1.00 89.69 408 GLY A CA 1
ATOM 3263 C C . GLY A 1 408 ? -21.780 -14.913 9.008 1.00 89.69 408 GLY A C 1
ATOM 3264 O O . GLY A 1 408 ? -20.552 -14.937 9.059 1.00 89.69 408 GLY A O 1
ATOM 3265 N N . ASN A 1 409 ? -22.462 -15.226 7.899 1.00 90.94 409 ASN A N 1
ATOM 3266 C CA . ASN A 1 409 ? -21.782 -15.493 6.632 1.00 90.94 409 ASN A CA 1
ATOM 3267 C C . ASN A 1 409 ? -21.127 -14.202 6.141 1.00 90.94 409 ASN A C 1
ATOM 3269 O O . ASN A 1 409 ? -21.772 -13.154 6.143 1.00 90.94 409 ASN A O 1
ATOM 3273 N N . GLN A 1 410 ? -19.865 -14.294 5.735 1.00 91.06 410 GLN A N 1
ATOM 3274 C CA . GLN A 1 410 ? -19.042 -13.164 5.319 1.00 91.06 410 GLN A CA 1
ATOM 3275 C C . GLN A 1 410 ? -19.066 -13.000 3.800 1.00 91.06 410 GLN A C 1
ATOM 3277 O O . GLN A 1 410 ? -19.041 -13.981 3.057 1.00 91.06 410 GLN A O 1
ATOM 3282 N N . PHE A 1 411 ? -19.122 -11.751 3.357 1.00 89.19 411 PHE A N 1
ATOM 3283 C CA . PHE A 1 411 ? -19.178 -11.353 1.958 1.00 89.19 411 PHE A CA 1
ATOM 3284 C C . PHE A 1 411 ? -18.287 -10.131 1.740 1.00 89.19 411 PHE A C 1
ATOM 3286 O O . PHE A 1 411 ? -18.108 -9.328 2.651 1.00 89.19 411 PHE A O 1
ATOM 3293 N N . GLU A 1 412 ? -17.803 -9.949 0.518 1.00 86.94 412 GLU A N 1
ATOM 3294 C CA . GLU A 1 412 ? -17.043 -8.768 0.100 1.00 86.94 412 GLU A CA 1
ATOM 3295 C C . GLU A 1 412 ? -17.909 -7.844 -0.766 1.00 86.94 412 GLU A C 1
ATOM 3297 O O . GLU A 1 412 ? -18.815 -8.290 -1.492 1.00 86.94 412 GLU A O 1
ATOM 3302 N N . PHE A 1 413 ? -17.658 -6.537 -0.689 1.00 80.81 413 PHE A N 1
ATOM 3303 C CA . PHE A 1 413 ? -18.296 -5.581 -1.590 1.00 80.81 413 PHE A CA 1
ATOM 3304 C C . PHE A 1 413 ? -17.845 -5.805 -3.035 1.00 80.81 413 PHE A C 1
ATOM 3306 O O . PHE A 1 413 ? -16.668 -6.002 -3.322 1.00 80.81 413 PHE A O 1
ATOM 3313 N N . HIS A 1 414 ? -18.790 -5.728 -3.972 1.00 64.69 414 HIS A N 1
ATOM 3314 C CA . HIS A 1 414 ? -18.471 -5.850 -5.394 1.00 64.69 414 HIS A CA 1
ATOM 3315 C C . HIS A 1 414 ? -17.874 -4.536 -5.932 1.00 64.69 414 HIS A C 1
ATOM 3317 O O . HIS A 1 414 ? -18.109 -3.462 -5.370 1.00 64.69 414 HIS A O 1
ATOM 3323 N N . SER A 1 415 ? -17.169 -4.617 -7.069 1.00 53.22 415 SER A N 1
ATOM 3324 C CA . SER A 1 415 ? -16.503 -3.512 -7.795 1.00 53.22 415 SER A CA 1
ATOM 3325 C C . SER A 1 415 ? -17.407 -2.338 -8.216 1.00 53.22 415 SER A C 1
ATOM 3327 O O . SER A 1 415 ? -16.943 -1.407 -8.860 1.00 53.22 415 SER A O 1
ATOM 3329 N N . GLU A 1 416 ? -18.695 -2.388 -7.878 1.00 48.91 416 GLU A N 1
ATOM 3330 C CA . GLU A 1 416 ? -19.723 -1.365 -8.113 1.00 48.91 416 GLU A CA 1
ATOM 3331 C C . GLU A 1 416 ? -19.799 -0.344 -6.954 1.00 48.91 416 GLU A C 1
ATOM 3333 O O . GLU A 1 416 ? -20.748 0.432 -6.868 1.00 48.91 416 GLU A O 1
ATOM 3338 N N . SER A 1 417 ? -18.819 -0.355 -6.044 1.00 54.94 417 SER A N 1
ATOM 3339 C CA . SER A 1 417 ? -18.736 0.579 -4.917 1.00 54.94 417 SER A CA 1
ATOM 3340 C C . SER A 1 417 ? -17.822 1.758 -5.262 1.00 54.94 417 SER A C 1
ATOM 3342 O O . SER A 1 417 ? -16.743 1.561 -5.817 1.00 54.94 417 SER A O 1
ATOM 3344 N N . GLY A 1 418 ? -18.231 2.984 -4.935 1.00 59.69 418 GLY A N 1
ATOM 3345 C CA . GLY A 1 418 ? -17.495 4.195 -5.309 1.00 59.69 418 GLY A CA 1
ATOM 3346 C C . GLY A 1 418 ? -17.820 5.384 -4.415 1.00 59.69 418 GLY A C 1
ATOM 3347 O O . GLY A 1 418 ? -18.761 5.334 -3.620 1.00 59.69 418 GLY A O 1
ATOM 3348 N N . THR A 1 419 ? -17.042 6.456 -4.545 1.00 63.09 419 THR A N 1
ATOM 3349 C CA . THR A 1 419 ? -17.280 7.715 -3.833 1.00 63.09 419 THR A CA 1
ATOM 3350 C C . THR A 1 419 ? -17.403 8.876 -4.809 1.00 63.09 419 THR A C 1
ATOM 3352 O O . THR A 1 419 ? -16.702 8.938 -5.818 1.00 63.09 419 THR A O 1
ATOM 3355 N N . SER A 1 420 ? -18.314 9.799 -4.515 1.00 63.41 420 SER A N 1
ATOM 3356 C CA . SER A 1 420 ? -18.485 11.048 -5.257 1.00 63.41 420 SER A CA 1
ATOM 3357 C C . SER A 1 420 ? -18.552 12.217 -4.283 1.00 63.41 420 SER A C 1
ATOM 3359 O O . SER A 1 420 ? -19.056 12.085 -3.166 1.00 63.41 420 SER A O 1
ATOM 3361 N N . MET A 1 421 ? -18.022 13.369 -4.688 1.00 62.91 421 MET A N 1
ATOM 3362 C CA . MET A 1 421 ? -18.072 14.588 -3.888 1.00 62.91 421 MET A CA 1
ATOM 3363 C C . MET A 1 421 ? -19.163 15.508 -4.430 1.00 62.91 421 MET A C 1
ATOM 3365 O O . MET A 1 421 ? -19.078 15.972 -5.566 1.00 62.91 421 MET A O 1
ATOM 3369 N N . GLN A 1 422 ? -20.163 15.810 -3.603 1.00 57.00 422 GLN A N 1
ATOM 3370 C CA . GLN A 1 422 ? -21.245 16.727 -3.949 1.00 57.00 422 GLN A CA 1
ATOM 3371 C C . GLN A 1 422 ? -21.439 17.734 -2.811 1.00 57.00 422 GLN A C 1
ATOM 3373 O O . GLN A 1 422 ? -21.677 17.347 -1.670 1.00 57.00 422 GLN A O 1
ATOM 3378 N N . ASN A 1 423 ? -21.320 19.035 -3.102 1.00 54.44 423 ASN A N 1
ATOM 3379 C CA . ASN A 1 423 ? -21.616 20.133 -2.165 1.00 54.44 423 ASN A CA 1
ATOM 3380 C C . ASN A 1 423 ? -20.990 19.975 -0.759 1.00 54.44 423 ASN A C 1
ATOM 3382 O O . ASN A 1 423 ? -21.660 20.182 0.250 1.00 54.44 423 ASN A O 1
ATOM 3386 N N . SER A 1 424 ? -19.706 19.601 -0.694 1.00 65.06 424 SER A N 1
ATOM 3387 C CA . SER A 1 424 ? -18.944 19.364 0.551 1.00 65.06 424 SER A CA 1
ATOM 3388 C C . SER A 1 424 ? -19.364 18.137 1.374 1.00 65.06 424 SER A C 1
ATOM 3390 O O . SER A 1 424 ? -18.834 17.930 2.462 1.00 65.06 424 SER A O 1
ATOM 3392 N N . THR A 1 425 ? -20.261 17.300 0.849 1.00 67.69 425 THR A N 1
ATOM 3393 C CA . THR A 1 425 ? -20.610 15.981 1.395 1.00 67.69 425 THR A CA 1
ATOM 3394 C C . THR A 1 425 ? -20.095 14.872 0.482 1.00 67.69 425 THR A C 1
ATOM 3396 O O . THR A 1 425 ? -20.040 15.035 -0.740 1.00 67.69 425 THR A O 1
ATOM 3399 N N . MET A 1 426 ? -19.679 13.750 1.071 1.00 76.56 426 MET A N 1
ATOM 3400 C CA . MET A 1 426 ? -19.233 12.582 0.312 1.00 76.56 426 MET A CA 1
ATOM 3401 C C . MET A 1 426 ? -20.376 11.577 0.202 1.00 76.56 426 MET A C 1
ATOM 3403 O O . MET A 1 426 ? -20.856 11.073 1.221 1.00 76.56 426 MET A O 1
ATOM 3407 N N . GLU A 1 427 ? -20.784 11.269 -1.027 1.00 84.56 427 GLU A N 1
ATOM 3408 C CA . GLU A 1 427 ? -21.671 10.146 -1.303 1.00 84.56 427 GLU A CA 1
ATOM 3409 C C . GLU A 1 427 ? -20.849 8.876 -1.486 1.00 84.56 427 GLU A C 1
ATOM 3411 O O . GLU A 1 427 ? -19.830 8.869 -2.175 1.00 84.56 427 GLU A O 1
ATOM 3416 N N . ASN A 1 428 ? -21.289 7.804 -0.838 1.00 83.38 428 ASN A N 1
ATOM 3417 C CA . ASN A 1 428 ? -20.659 6.495 -0.879 1.00 83.38 428 ASN A CA 1
ATOM 3418 C C . ASN A 1 428 ? -21.687 5.488 -1.388 1.00 83.38 428 ASN A C 1
ATOM 3420 O O . ASN A 1 428 ? -22.755 5.336 -0.790 1.00 83.38 428 ASN A O 1
ATOM 3424 N N . TYR A 1 429 ? -21.349 4.792 -2.464 1.00 86.31 429 TYR A N 1
ATOM 3425 C CA . TYR A 1 429 ? -22.190 3.771 -3.077 1.00 86.31 429 TYR A CA 1
ATOM 3426 C C . TYR A 1 429 ? -21.635 2.398 -2.720 1.00 86.31 429 TYR A C 1
ATOM 3428 O O . TYR A 1 429 ? -20.433 2.172 -2.848 1.00 86.31 429 TYR A O 1
ATOM 3436 N N . LEU A 1 430 ? -22.499 1.493 -2.266 1.00 88.12 430 LEU A N 1
ATOM 3437 C CA . LEU A 1 430 ? -22.151 0.112 -1.939 1.00 88.12 430 LEU A CA 1
ATOM 3438 C C . LEU A 1 430 ? -23.098 -0.846 -2.651 1.00 88.12 430 LEU A C 1
ATOM 3440 O O . LEU A 1 430 ? -24.302 -0.595 -2.731 1.00 88.12 430 LEU A O 1
ATOM 3444 N N . ALA A 1 431 ? -22.563 -1.984 -3.081 1.00 90.38 431 ALA A N 1
ATOM 3445 C CA . ALA A 1 431 ? -23.347 -3.088 -3.617 1.00 90.38 431 ALA A CA 1
ATOM 3446 C C . ALA A 1 431 ? -23.212 -4.327 -2.722 1.00 90.38 431 ALA A C 1
ATOM 3448 O O . ALA A 1 431 ? -22.111 -4.851 -2.529 1.00 90.38 431 ALA A O 1
ATOM 3449 N N . THR A 1 432 ? -24.337 -4.819 -2.198 1.00 90.69 432 THR A N 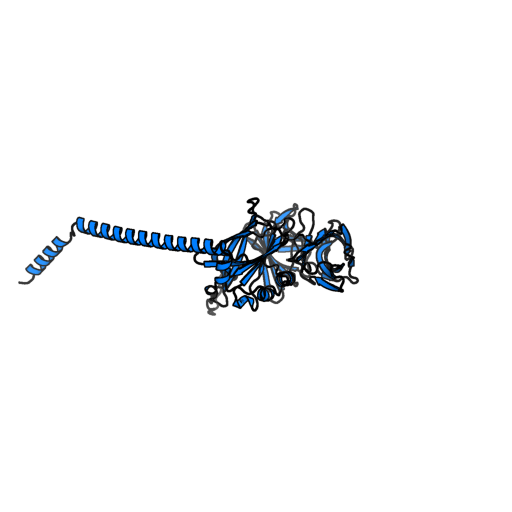1
ATOM 3450 C CA . THR A 1 432 ? -24.401 -6.046 -1.389 1.00 90.69 432 THR A CA 1
ATOM 3451 C C . THR A 1 432 ? -25.315 -7.088 -2.020 1.00 90.69 432 THR A C 1
ATOM 3453 O O . THR A 1 432 ? -26.159 -6.785 -2.865 1.00 90.69 432 THR A O 1
ATOM 3456 N N . VAL A 1 433 ? -25.169 -8.343 -1.601 1.00 91.25 433 VAL A N 1
ATOM 3457 C CA . VAL A 1 433 ? -26.173 -9.377 -1.854 1.00 91.25 433 VAL A CA 1
ATOM 3458 C C . VAL A 1 433 ? -27.408 -9.058 -1.018 1.00 91.25 433 VAL A C 1
ATOM 3460 O O . VAL A 1 433 ? -27.293 -8.697 0.148 1.00 91.25 433 VAL A O 1
ATOM 3463 N N . TRP A 1 434 ? -28.593 -9.227 -1.600 1.00 91.56 434 TRP A N 1
ATOM 3464 C CA . TRP A 1 434 ? -29.871 -9.118 -0.905 1.00 91.56 434 TRP A CA 1
ATOM 3465 C C . TRP A 1 434 ? -30.198 -10.448 -0.199 1.00 91.56 434 TRP A C 1
ATOM 3467 O O . TRP A 1 434 ? -30.616 -11.403 -0.867 1.00 91.56 434 TRP A O 1
ATOM 3477 N N . PRO A 1 435 ? -30.042 -10.561 1.133 1.00 90.94 435 PRO A N 1
ATOM 3478 C CA . PRO A 1 435 ? -30.255 -11.813 1.844 1.00 90.94 435 PRO A CA 1
ATOM 3479 C C . PRO A 1 435 ? -31.747 -12.061 2.108 1.00 90.94 435 PRO A C 1
ATOM 3481 O O . PRO A 1 435 ? -32.584 -11.160 2.025 1.00 90.94 435 PRO A O 1
ATOM 3484 N N . LYS A 1 436 ? -32.109 -13.308 2.441 1.00 89.25 436 LYS A N 1
ATOM 3485 C CA . LYS A 1 436 ? -33.516 -13.719 2.643 1.00 89.25 436 LYS A CA 1
ATOM 3486 C C . LYS A 1 436 ? -34.201 -12.999 3.809 1.00 89.25 436 LYS A C 1
ATOM 3488 O O . LYS A 1 436 ? -35.404 -12.757 3.758 1.00 89.25 436 LYS A O 1
ATOM 3493 N N . ASP A 1 437 ? -33.444 -12.679 4.849 1.00 92.56 437 ASP A N 1
ATOM 3494 C CA . ASP A 1 437 ? -33.899 -11.927 6.023 1.00 92.56 437 ASP A CA 1
ATOM 3495 C C . ASP A 1 437 ? -33.905 -10.404 5.794 1.00 92.56 437 ASP A C 1
ATOM 3497 O O . ASP A 1 437 ? -34.370 -9.660 6.655 1.00 92.56 437 ASP A O 1
ATOM 3501 N N . ASN A 1 438 ? -33.467 -9.952 4.612 1.00 95.12 438 ASN A N 1
ATOM 3502 C CA . ASN A 1 438 ? -33.348 -8.555 4.197 1.00 95.12 438 ASN A CA 1
ATOM 3503 C C . ASN A 1 438 ? -32.395 -7.723 5.065 1.00 95.12 438 ASN A C 1
ATOM 3505 O O . ASN A 1 438 ? -32.498 -6.498 5.046 1.00 95.12 438 ASN A O 1
ATOM 3509 N N . LYS A 1 439 ? -31.491 -8.352 5.824 1.00 96.44 439 LYS A N 1
ATOM 3510 C CA . LYS A 1 439 ? -30.587 -7.646 6.732 1.00 96.44 439 LYS A CA 1
ATOM 3511 C C . LYS A 1 439 ? -29.127 -7.898 6.406 1.00 96.44 439 LYS A C 1
ATOM 3513 O O . LYS A 1 439 ? -28.706 -9.038 6.247 1.00 96.44 439 LYS A O 1
ATOM 3518 N N . VAL A 1 440 ? -28.350 -6.822 6.381 1.00 95.75 440 VAL A N 1
ATOM 3519 C CA . VAL A 1 440 ? -26.889 -6.881 6.248 1.00 95.75 440 VAL A CA 1
ATOM 3520 C C . VAL A 1 440 ? -26.233 -6.142 7.403 1.00 95.75 440 VAL A C 1
ATOM 3522 O O . VAL A 1 440 ? -26.756 -5.142 7.893 1.00 95.75 440 VAL A O 1
ATOM 3525 N N . ILE A 1 441 ? -25.097 -6.659 7.847 1.00 95.56 441 ILE A N 1
ATOM 3526 C CA . ILE A 1 441 ? -24.313 -6.148 8.961 1.00 95.56 441 ILE A CA 1
ATOM 3527 C C . ILE A 1 441 ? -23.023 -5.564 8.394 1.00 95.56 441 ILE A C 1
ATOM 3529 O O . ILE A 1 441 ? -22.220 -6.288 7.806 1.00 95.56 441 ILE A O 1
ATOM 3533 N N . LEU A 1 442 ? -22.836 -4.260 8.576 1.00 93.12 442 LEU A N 1
ATOM 3534 C CA . LEU A 1 442 ? -21.653 -3.520 8.151 1.00 93.12 442 LEU A CA 1
ATOM 3535 C C . LEU A 1 442 ? -20.771 -3.189 9.359 1.00 93.12 442 LEU A C 1
ATOM 3537 O O . LEU A 1 442 ? -21.285 -2.885 10.440 1.00 93.12 442 LEU A O 1
ATOM 3541 N N . THR A 1 443 ? -19.454 -3.173 9.157 1.00 90.38 443 THR A N 1
ATOM 3542 C CA . THR A 1 443 ? -18.484 -2.706 10.158 1.00 90.38 443 THR A CA 1
ATOM 3543 C C . THR A 1 443 ? -17.889 -1.378 9.714 1.00 90.38 443 THR A C 1
ATOM 3545 O O . THR A 1 443 ? -17.336 -1.269 8.623 1.00 90.38 443 THR A O 1
ATOM 3548 N N . ARG A 1 444 ? -17.984 -0.349 10.555 1.00 87.50 444 ARG A N 1
ATOM 3549 C CA . ARG A 1 444 ? -17.447 0.990 10.281 1.00 87.50 444 ARG A CA 1
ATOM 3550 C C . ARG A 1 444 ? -15.918 1.002 10.269 1.00 87.50 444 ARG A C 1
ATOM 3552 O O . ARG A 1 444 ? -15.275 0.520 11.200 1.00 87.50 444 ARG A O 1
ATOM 3559 N N . CYS A 1 445 ? -15.360 1.657 9.255 1.00 80.06 445 CYS A N 1
ATOM 3560 C CA . CYS A 1 445 ? -13.941 2.004 9.148 1.00 80.06 445 CYS A CA 1
ATOM 3561 C C . CYS A 1 445 ? -13.672 3.458 9.537 1.00 80.06 445 CYS A C 1
ATOM 3563 O O . CYS A 1 445 ? -12.606 3.772 10.074 1.00 80.06 445 CYS A O 1
ATOM 3565 N N . LEU A 1 446 ? -14.632 4.353 9.291 1.00 76.81 446 LEU A N 1
ATOM 3566 C CA . LEU A 1 446 ? -14.471 5.761 9.619 1.00 76.81 446 LEU A CA 1
ATOM 3567 C C . LEU A 1 446 ? -14.337 5.935 11.137 1.00 76.81 446 LEU A C 1
ATOM 3569 O O . LEU A 1 446 ? -15.271 5.665 11.893 1.00 76.81 446 LEU A O 1
ATOM 3573 N N . SER A 1 447 ? -13.164 6.386 11.582 1.00 80.44 447 SER A N 1
ATOM 3574 C CA . SER A 1 447 ? -12.887 6.650 12.992 1.00 80.44 447 SER A CA 1
ATOM 3575 C C . SER A 1 447 ? -12.187 7.998 13.202 1.00 80.44 447 SER A C 1
ATOM 3577 O O . SER A 1 447 ? -11.295 8.389 12.428 1.00 80.44 447 SER A O 1
ATOM 3579 N N . PRO A 1 448 ? -12.589 8.749 14.246 1.00 80.44 448 PRO A N 1
ATOM 3580 C CA . PRO A 1 448 ? -12.002 10.045 14.539 1.00 80.44 448 PRO A CA 1
ATOM 3581 C C . PRO A 1 448 ? -10.540 9.886 14.962 1.00 80.44 448 PRO A C 1
ATOM 3583 O O . PRO A 1 448 ? -10.173 8.950 15.672 1.00 80.44 448 PRO A O 1
ATOM 3586 N N . MET A 1 449 ? -9.698 10.831 14.543 1.00 85.25 449 MET A N 1
ATOM 3587 C CA . MET A 1 449 ? -8.329 10.925 15.045 1.00 85.25 449 MET A CA 1
ATOM 3588 C C . MET A 1 449 ? -8.340 11.568 16.430 1.00 85.25 449 MET A C 1
ATOM 3590 O O . MET A 1 449 ? -8.690 12.738 16.575 1.00 85.25 449 MET A O 1
ATOM 3594 N N . ILE A 1 450 ? -7.891 10.826 17.436 1.00 90.12 450 ILE A N 1
ATOM 3595 C CA . ILE A 1 450 ? -7.680 11.327 18.790 1.00 90.12 450 ILE A CA 1
ATOM 3596 C C . ILE A 1 450 ? -6.212 11.719 18.918 1.00 90.12 450 ILE A C 1
ATOM 3598 O O . ILE A 1 450 ? -5.323 10.869 18.868 1.00 90.12 450 ILE A O 1
ATOM 3602 N N . LYS A 1 451 ? -5.943 13.014 19.102 1.00 91.62 451 LYS A N 1
ATOM 3603 C CA . LYS A 1 451 ? -4.601 13.504 19.442 1.00 91.62 451 LYS A CA 1
ATOM 3604 C C . LYS A 1 451 ? -4.304 13.205 20.909 1.00 91.62 451 LYS A C 1
ATOM 3606 O O . LYS A 1 451 ? -5.115 13.492 21.790 1.00 91.62 451 LYS A O 1
ATOM 3611 N N . LEU A 1 452 ? -3.134 12.639 21.179 1.00 91.94 452 LEU A N 1
ATOM 3612 C CA . LEU A 1 452 ? -2.712 12.308 22.535 1.00 91.94 452 LEU A CA 1
ATOM 3613 C C . LEU A 1 452 ? -2.274 13.581 23.263 1.00 91.94 452 LEU A C 1
ATOM 3615 O O . LEU A 1 452 ? -1.453 14.341 22.755 1.00 91.94 452 LEU A O 1
ATOM 3619 N N . LYS A 1 453 ? -2.756 13.780 24.497 1.00 90.44 453 LYS A N 1
ATOM 3620 C CA . LYS A 1 453 ? -2.283 14.880 25.364 1.00 90.44 453 LYS A CA 1
ATOM 3621 C C . LYS A 1 453 ? -0.783 14.777 25.651 1.00 90.44 453 LYS A C 1
ATOM 3623 O O . LYS A 1 453 ? -0.100 15.788 25.763 1.00 90.44 453 LYS A O 1
ATOM 3628 N N . LYS A 1 454 ? -0.288 13.546 25.797 1.00 91.44 454 LYS A N 1
ATOM 3629 C CA . LYS A 1 454 ? 1.128 13.216 25.952 1.00 91.44 454 LYS A CA 1
ATOM 3630 C C . LYS A 1 454 ? 1.480 12.155 24.910 1.00 91.44 454 LYS A C 1
ATOM 3632 O O . LYS A 1 454 ? 0.913 11.064 24.984 1.00 91.44 454 LYS A O 1
ATOM 3637 N N . PRO A 1 455 ? 2.351 12.467 23.939 1.00 93.00 455 PRO A N 1
ATOM 3638 C CA . PRO A 1 455 ? 2.832 11.481 22.984 1.00 93.00 455 PRO A CA 1
ATOM 3639 C C . PRO A 1 455 ? 3.519 10.301 23.674 1.00 93.00 455 PRO A C 1
ATOM 3641 O O . PRO A 1 455 ? 4.173 10.481 24.702 1.00 93.00 455 PRO A O 1
ATOM 3644 N N . VAL A 1 456 ? 3.388 9.112 23.092 1.00 94.44 456 VAL A N 1
ATOM 3645 C CA . VAL A 1 456 ? 4.112 7.911 23.533 1.00 94.44 456 VAL A CA 1
ATOM 3646 C C . VAL A 1 456 ? 5.392 7.818 22.717 1.00 94.44 456 VAL A C 1
ATOM 3648 O O . VAL A 1 456 ? 5.337 7.857 21.490 1.00 94.44 456 VAL A O 1
ATOM 3651 N N . GLU A 1 457 ? 6.537 7.720 23.384 1.00 93.69 457 GLU A N 1
ATOM 3652 C CA . GLU A 1 457 ? 7.846 7.636 22.733 1.00 93.69 457 GLU A CA 1
ATOM 3653 C C . GLU A 1 457 ? 8.510 6.292 23.027 1.00 93.69 457 GLU A C 1
ATOM 3655 O O . GLU A 1 457 ? 8.438 5.776 24.143 1.00 93.69 457 GLU A O 1
ATOM 3660 N N . ILE A 1 458 ? 9.167 5.737 22.013 1.00 92.12 458 ILE A N 1
ATOM 3661 C CA . ILE A 1 458 ? 9.949 4.506 22.098 1.00 92.12 458 ILE A CA 1
ATOM 3662 C C . ILE A 1 458 ? 11.327 4.794 21.548 1.00 92.12 458 ILE A C 1
ATOM 3664 O O . ILE A 1 458 ? 11.436 5.335 20.450 1.00 92.12 458 ILE A O 1
ATOM 3668 N N . THR A 1 459 ? 12.354 4.403 22.290 1.00 89.88 459 THR A N 1
ATOM 3669 C CA . THR A 1 459 ? 13.734 4.408 21.811 1.00 89.88 459 THR A CA 1
ATOM 3670 C C . THR A 1 459 ? 14.020 3.112 21.059 1.00 89.88 459 THR A C 1
ATOM 3672 O O . THR A 1 459 ? 13.665 2.029 21.519 1.00 89.88 459 THR A O 1
ATOM 3675 N N . LEU A 1 460 ? 14.652 3.244 19.902 1.00 85.38 460 LEU A N 1
ATOM 3676 C CA . LEU A 1 460 ? 15.170 2.163 19.082 1.00 85.38 460 LEU A CA 1
ATOM 3677 C C . LEU A 1 460 ? 16.576 1.842 19.599 1.00 85.38 460 LEU A C 1
ATOM 3679 O O . LEU A 1 460 ? 17.552 2.472 19.196 1.00 85.38 460 LEU A O 1
ATOM 3683 N N . GLU A 1 461 ? 16.667 0.934 20.569 1.00 68.44 461 GLU A N 1
ATOM 3684 C CA . GLU A 1 461 ? 17.955 0.386 21.007 1.00 68.44 461 GLU A CA 1
ATOM 3685 C C . GLU A 1 461 ? 18.496 -0.514 19.886 1.00 68.44 461 GLU A C 1
ATOM 3687 O O . GLU A 1 461 ? 17.742 -1.301 19.311 1.00 68.44 461 GLU A O 1
ATOM 3692 N N . LYS A 1 462 ? 19.765 -0.323 19.511 1.00 61.53 462 LYS A N 1
ATOM 3693 C CA . LYS A 1 462 ? 20.419 -1.086 18.439 1.00 61.53 462 LYS A CA 1
ATOM 3694 C C . LYS A 1 462 ? 21.142 -2.304 18.971 1.00 61.53 462 LYS A C 1
ATOM 3696 O O . LYS A 1 462 ? 21.800 -2.158 20.025 1.00 61.53 462 LYS A O 1
#

Organism: NCBI:txid2785025

Radius of gyration: 31.87 Å; Cα contacts (8 Å, |Δi|>4): 862; chains: 1; bounding box: 69×44×123 Å

InterPro domains:
  IPR025436 Domain of unknown function DUF4179 [PF13786] (37-130)
  IPR040680 Domain of unknown function DUF5643 [PF18705] (253-330)